Protein AF-A0A167ST47-F1 (afdb_monomer_lite)

Secondary structure (DSSP, 8-state):
------HHHHHHHHHHHHHHGGG-S-HHHHHHHHHIIIIIS-GGGHHHHHHHHHHHHHHHHHTTTPPPPHHHHHHHHHHHHHHHHHHH-TT--HHHHTT---HHHHHHHHHHHHT--SHHHHHHHHHHHHHHHHHHTTTTTS---S-HHHHHHHHHHHHHT-SSGGGTHHHHHHS---------SSSTHHHHHHHHHHHHHHHHHHHHHHHT----S-TTHHHHHHHHHHHHHHHHHHHHHHHTHHHHHHHHHHHHT-SSHHHHHHHHHHHHHHHHTT-----------SHHHHHHHHHTSTT-HHHHHHHHH--TTTHHHHHHHHHHHS-SHHHHHHHHHHHHHHHHHT-SSGGGTTTS--HHHHHHHHHHHHHHHHHHHHHHHHHHHHHHTS-TT------TTT-TTS-HHHHHHHHHHHHHHHHHHHHHGGGTS-HHHHHHHHHHHHHHHHH-TT-HHHHHHHHHT-

Radius of gyration: 39.76 Å; chains: 1; bounding box: 86×58×119 Å

Foldseek 3Di:
DPPPDDVVVVLLVVLVVLLVQCLDPDPVSNVVSLCVLQPVDDLLCVLVNLVVLQVVLVVVLVVPPDDDDPSNLSSLLSSLVSLQSNLQDPPHDLVSQVPRACLSSLLSSLVSLLVDDDPSSVSSLLSSLVSLLSNLVPCPRHPPPDPPPSLLSSLVSNLVVPPDLLRPLSNLLSRQLQPDPPDPDPDCPVVNLVSLVSQVVSLVVLLVVLVVDDDDPPPPVSVVSSVVSLVSSLSSLLSSCLSVVLSSCVPLVVQCVDPDPVSVVSSVSSVVSNVVVPRDRDPHPPPDPDPVVVVLVVCLPPLNVVLVVCQQPPDPVCLVVSLVVVCVSQVDLVSVLSVLLSLLLVQVVPDPDLVCRLVDPGSNVVSLVVVCCVQVVVVCCVQCVVLVVVVVPDDPLQALDQDPVPQVPHDNVSSVVSVVVSVVVSVVSVVVCPVVGGPSLVSSLVSQLVSCCVPPVVNSVVNSCSSPPD

pLDDT: mean 78.96, std 14.96, range [33.78, 97.06]

Organism: NCBI:txid1759441

Sequence (470 aa):
MRVLKNPKQLVERFIKELTDFLISDSTKICEVAREALGAELSPSLYGVLFKHLEEVTHEITAGAHQEFSEPFGTFLDQFTAILKMLVEKSDIPPEEVQGIDISETLVTLTGFIARYSNPHSHRIRTKLCALCDSVCKRTETLMLRSDTTARQEIIDTIMDWIQDPSLVVNLMASLDLSVSDAHKADGTGHNTSRLFIRYYNVLIKGLHFSQQGVFSHRAATAFDQEAEIQELIIAGLAHLIRANTEIGVKHCLPLAHDPDFRKRAIFSRVFSRVLKQGTTFDPIKISHAPKQDALCKLVKEPDMLLALAICDICPASDVDVIISLLMDLFDTRSSLVNLVKLMVDREIAHTDNDASLFRGNSTTTRFLSAFAKIHGYNYLRSLISPLVEMMAKMPPSHSYELNPDRAIGQDVQQNQRNVEAIASGFLDIITASVKTIPPMFREVCAHIAKSVQEIWPESKFAALGAFIFL

Structure (mmCIF, N/CA/C/O backbone):
data_AF-A0A167ST47-F1
#
_entry.id   AF-A0A167ST47-F1
#
loop_
_atom_site.group_PDB
_atom_site.id
_atom_site.type_symbol
_atom_site.label_atom_id
_atom_site.label_alt_id
_atom_site.label_comp_id
_atom_site.label_asym_id
_atom_site.label_entity_id
_atom_site.label_seq_id
_atom_site.pdbx_PDB_ins_code
_atom_site.Cartn_x
_atom_site.Cartn_y
_atom_site.Cartn_z
_atom_site.occupancy
_atom_site.B_iso_or_equiv
_atom_site.auth_seq_id
_atom_site.auth_comp_id
_atom_site.auth_asym_id
_atom_site.auth_atom_id
_atom_site.pdbx_PDB_model_num
ATOM 1 N N . MET A 1 1 ? -8.971 34.618 74.404 1.00 39.84 1 MET A N 1
ATOM 2 C CA . MET A 1 1 ? -8.959 34.375 72.945 1.00 39.84 1 MET A CA 1
ATOM 3 C C . MET A 1 1 ? -9.066 32.878 72.719 1.00 39.84 1 MET A C 1
ATOM 5 O O . MET A 1 1 ? -8.155 32.165 73.115 1.00 39.84 1 MET A O 1
ATOM 9 N N . ARG A 1 2 ? -10.189 32.378 72.181 1.00 48.91 2 ARG A N 1
ATOM 10 C CA . ARG A 1 2 ? -10.255 30.980 71.727 1.00 48.91 2 ARG A CA 1
ATOM 11 C C . ARG A 1 2 ? -9.228 30.845 70.607 1.00 48.91 2 ARG A C 1
ATOM 13 O O . ARG A 1 2 ? -9.297 31.613 69.653 1.00 48.91 2 ARG A O 1
ATOM 20 N N . VAL A 1 3 ? -8.261 29.944 70.766 1.00 56.38 3 VAL A N 1
ATOM 21 C CA . VAL A 1 3 ? -7.297 29.611 69.713 1.00 56.38 3 VAL A CA 1
ATOM 22 C C . VAL A 1 3 ? -8.123 29.186 68.505 1.00 56.38 3 VAL A C 1
ATOM 24 O O . VAL A 1 3 ? -8.795 28.154 68.551 1.00 56.38 3 VAL A O 1
ATOM 27 N N . LEU A 1 4 ? -8.169 30.033 67.476 1.00 55.97 4 LEU A N 1
ATOM 28 C CA . LEU A 1 4 ? -8.785 29.692 66.202 1.00 55.97 4 LEU A CA 1
ATOM 29 C C . LEU A 1 4 ? -7.988 28.499 65.677 1.00 55.97 4 LEU A C 1
ATOM 31 O O . LEU A 1 4 ? -6.837 28.650 65.271 1.00 55.97 4 LEU A O 1
ATOM 35 N N . LYS A 1 5 ? -8.566 27.295 65.792 1.00 63.62 5 LYS A N 1
ATOM 36 C CA . LYS A 1 5 ? -8.023 26.094 65.154 1.00 63.62 5 LYS A CA 1
ATOM 37 C C . LYS A 1 5 ? -7.750 26.438 63.694 1.00 63.62 5 LYS A C 1
ATOM 39 O O . LYS A 1 5 ? -8.529 27.181 63.097 1.00 63.62 5 LYS A O 1
ATOM 44 N N . ASN A 1 6 ? -6.648 25.919 63.154 1.00 75.56 6 ASN A N 1
ATOM 45 C CA . ASN A 1 6 ? -6.266 26.167 61.770 1.00 75.56 6 ASN A CA 1
ATOM 46 C C . ASN A 1 6 ? -7.497 25.925 60.868 1.00 75.56 6 ASN A C 1
ATOM 48 O O . ASN A 1 6 ? -8.030 24.811 60.891 1.00 75.56 6 ASN A O 1
ATOM 52 N N . PRO A 1 7 ? -7.988 26.944 60.136 1.00 78.94 7 PRO A N 1
ATOM 53 C CA . PRO A 1 7 ? -9.244 26.852 59.395 1.00 78.94 7 PRO A CA 1
ATOM 54 C C . PRO A 1 7 ? -9.229 25.692 58.395 1.00 78.94 7 PRO A C 1
ATOM 56 O O . PRO A 1 7 ? -10.252 25.042 58.206 1.00 78.94 7 PRO A O 1
ATOM 59 N N . LYS A 1 8 ? -8.054 25.347 57.854 1.00 81.81 8 LYS A N 1
ATOM 60 C CA . LYS A 1 8 ? -7.878 24.200 56.962 1.00 81.81 8 LYS A CA 1
ATOM 61 C C . LYS A 1 8 ? -8.206 22.862 57.639 1.00 81.81 8 LYS A C 1
ATOM 63 O O . LYS A 1 8 ? -8.949 22.066 57.082 1.00 81.81 8 LYS A O 1
ATOM 68 N N . GLN A 1 9 ? -7.743 22.654 58.873 1.00 84.12 9 GLN A N 1
ATOM 69 C CA . GLN A 1 9 ? -8.013 21.423 59.633 1.00 84.12 9 GLN A CA 1
ATOM 70 C C . GLN A 1 9 ? -9.493 21.277 60.004 1.00 84.12 9 GLN A C 1
ATOM 72 O O . GLN A 1 9 ? -10.002 20.166 60.117 1.00 84.12 9 GLN A O 1
ATOM 77 N N . LEU A 1 10 ? -10.189 22.396 60.232 1.00 86.50 10 LEU A N 1
ATOM 78 C CA . LEU A 1 10 ? -11.629 22.377 60.490 1.00 86.50 10 LEU A CA 1
ATOM 79 C C . LEU A 1 10 ? -12.414 21.975 59.240 1.00 86.50 10 LEU A C 1
ATOM 81 O O . LEU A 1 10 ? -13.353 21.196 59.352 1.00 86.50 10 LEU A O 1
ATOM 85 N N . VAL A 1 11 ? -12.006 22.473 58.072 1.00 87.81 11 VAL A N 1
ATOM 86 C CA . VAL A 1 11 ? -12.604 22.124 56.777 1.00 87.81 11 VAL A CA 1
ATOM 87 C C . VAL A 1 11 ? -12.362 20.655 56.431 1.00 87.81 11 VAL A C 1
ATOM 89 O O . VAL A 1 11 ? -13.314 19.955 56.106 1.00 87.81 11 VAL A O 1
ATOM 92 N N . GLU A 1 12 ? -11.126 20.165 56.555 1.00 87.56 12 GLU A N 1
ATOM 93 C CA . GLU A 1 12 ? -10.788 18.751 56.314 1.00 87.56 12 GLU A CA 1
ATOM 94 C C . GLU A 1 12 ? -11.603 17.826 57.227 1.00 87.56 12 GLU A C 1
ATOM 96 O O . GLU A 1 12 ? -12.166 16.828 56.781 1.00 87.56 12 GLU A O 1
ATOM 101 N N . ARG A 1 13 ? -11.738 18.198 58.505 1.00 89.44 13 ARG A N 1
ATOM 102 C CA . ARG A 1 13 ? -12.568 17.461 59.457 1.00 89.44 13 ARG A CA 1
ATOM 103 C C . ARG A 1 13 ? -14.053 17.500 59.093 1.00 89.44 13 ARG A C 1
ATOM 105 O O . ARG A 1 13 ? -14.711 16.476 59.208 1.00 89.44 13 ARG A O 1
ATOM 112 N N . PHE A 1 14 ? -14.572 18.654 58.680 1.00 90.06 14 PHE A N 1
ATOM 113 C CA . PHE A 1 14 ? -15.969 18.798 58.272 1.00 90.06 14 PHE A CA 1
ATOM 114 C C . PHE A 1 14 ? -16.292 17.923 57.056 1.00 90.06 14 PHE A C 1
ATOM 116 O O . PHE A 1 14 ? -17.281 17.198 57.077 1.00 90.06 14 PHE A O 1
ATOM 123 N N . ILE A 1 15 ? -15.430 17.941 56.034 1.00 91.31 15 ILE A N 1
ATOM 124 C CA . ILE A 1 15 ? -15.579 17.086 54.851 1.00 91.31 15 ILE A CA 1
ATOM 125 C C . ILE A 1 15 ? -15.546 15.610 55.259 1.00 91.31 15 ILE A C 1
ATOM 127 O O . ILE A 1 15 ? -16.425 14.859 54.853 1.00 91.31 15 ILE A O 1
ATOM 131 N N . LYS A 1 16 ? -14.602 15.211 56.121 1.00 90.31 16 LYS A N 1
ATOM 132 C CA . LYS A 1 16 ? -14.518 13.835 56.625 1.00 90.31 16 LYS A CA 1
ATOM 133 C C . LYS A 1 16 ? -15.785 13.399 57.369 1.00 90.31 16 LYS A C 1
ATOM 135 O O . LYS A 1 16 ? -16.319 12.337 57.080 1.00 90.31 16 LYS A O 1
ATOM 140 N N . GLU A 1 17 ? -16.290 14.228 58.285 1.00 90.56 17 GLU A N 1
ATOM 141 C CA . GLU A 1 17 ? -17.521 13.936 59.034 1.00 90.56 17 GLU A CA 1
ATOM 142 C C . GLU A 1 17 ? -18.735 13.795 58.094 1.00 90.56 17 GLU A C 1
ATOM 144 O O . GLU A 1 17 ? -19.560 12.904 58.286 1.00 90.56 17 GLU A O 1
ATOM 149 N N . LEU A 1 18 ? -18.829 14.619 57.041 1.00 90.62 18 LEU A N 1
ATOM 150 C CA . LEU A 1 18 ? -19.869 14.475 56.018 1.00 90.62 18 LEU A CA 1
ATOM 151 C C . LEU A 1 18 ? -19.719 13.187 55.196 1.00 90.62 18 LEU A C 1
ATOM 153 O O . LEU A 1 18 ? -20.727 12.549 54.898 1.00 90.62 18 LEU A O 1
ATOM 157 N N . THR A 1 19 ? -18.494 12.788 54.846 1.00 88.69 19 THR A N 1
ATOM 158 C CA . THR A 1 19 ? -18.236 11.518 54.150 1.00 88.69 19 THR A CA 1
ATOM 159 C C . THR A 1 19 ? -18.650 10.322 55.011 1.00 88.69 19 THR A C 1
ATOM 161 O O . THR A 1 19 ? -19.305 9.409 54.509 1.00 88.69 19 THR A O 1
ATOM 164 N N . ASP A 1 20 ? -18.351 10.347 56.314 1.00 87.81 20 ASP A N 1
ATOM 165 C CA . ASP A 1 20 ? -18.736 9.289 57.260 1.00 87.81 20 ASP A CA 1
ATOM 166 C C . ASP A 1 20 ? -20.271 9.141 57.358 1.00 87.81 20 ASP A C 1
ATOM 168 O O . ASP A 1 20 ? -20.801 8.036 57.501 1.00 87.81 20 ASP A O 1
ATOM 172 N N . PHE A 1 21 ? -21.016 10.244 57.210 1.00 89.38 21 PHE A N 1
ATOM 173 C CA . PHE A 1 21 ? -22.482 10.236 57.206 1.00 89.38 21 PHE A CA 1
ATOM 174 C C . PHE A 1 21 ? -23.118 9.586 55.969 1.00 89.38 21 PHE A C 1
ATOM 176 O O . PHE A 1 21 ? -24.313 9.284 56.008 1.00 89.38 21 PHE A O 1
ATOM 183 N N . LEU A 1 22 ? -22.353 9.299 54.910 1.00 85.31 22 LEU A N 1
ATOM 184 C CA . LEU A 1 22 ? -22.856 8.604 53.715 1.00 85.31 22 LEU A CA 1
ATOM 185 C C . LEU A 1 22 ? -23.199 7.125 53.965 1.00 85.31 22 LEU A C 1
ATOM 187 O O . LEU A 1 22 ? -23.859 6.511 53.127 1.00 85.31 22 LEU A O 1
ATOM 191 N N . ILE A 1 23 ? -22.763 6.557 55.097 1.00 82.56 23 ILE A N 1
ATOM 192 C CA . ILE A 1 23 ? -23.035 5.167 55.518 1.00 82.56 23 ILE A CA 1
ATOM 193 C C . ILE A 1 23 ? -24.004 5.129 56.716 1.00 82.56 23 ILE A C 1
ATOM 195 O O . ILE A 1 23 ? -24.105 4.129 57.420 1.00 82.56 23 ILE A O 1
ATOM 199 N N . SER A 1 24 ? -24.710 6.226 57.004 1.00 84.38 24 SER A N 1
ATOM 200 C CA . SER A 1 24 ? -25.660 6.263 58.118 1.00 84.38 24 SER A CA 1
ATOM 201 C C . SER A 1 24 ? -26.901 5.403 57.839 1.00 84.38 24 SER A C 1
ATOM 203 O O . SER A 1 24 ? -27.422 5.393 56.727 1.00 84.38 24 SER A O 1
ATOM 205 N N . ASP A 1 25 ? -27.461 4.769 58.874 1.00 81.81 25 ASP A N 1
ATOM 206 C CA . ASP A 1 25 ? -28.732 4.029 58.777 1.00 81.81 25 ASP A CA 1
ATOM 207 C C . ASP A 1 25 ? -29.927 4.928 58.388 1.00 81.81 25 ASP A C 1
ATOM 209 O O . ASP A 1 25 ? -30.972 4.454 57.938 1.00 81.81 25 ASP A O 1
ATOM 213 N N . SER A 1 26 ? -29.798 6.247 58.571 1.00 86.81 26 SER A N 1
ATOM 214 C CA . SER A 1 26 ? -30.829 7.220 58.214 1.00 86.81 26 SER A CA 1
ATOM 215 C C . SER A 1 26 ? -30.644 7.719 56.783 1.00 86.81 26 SER A C 1
ATOM 217 O O . SER A 1 26 ? -29.704 8.459 56.480 1.00 86.81 26 SER A O 1
ATOM 219 N N . THR A 1 27 ? -31.614 7.412 55.919 1.00 83.38 27 THR A N 1
ATOM 220 C CA . THR A 1 27 ? -31.649 7.895 54.528 1.00 83.38 27 THR A CA 1
ATOM 221 C C . THR A 1 27 ? -31.596 9.418 54.440 1.00 83.38 27 THR A C 1
ATOM 223 O O . THR A 1 27 ? -30.883 9.954 53.600 1.00 83.38 27 THR A O 1
ATOM 226 N N . LYS A 1 28 ? -32.265 10.122 55.363 1.00 86.69 28 LYS A N 1
ATOM 227 C CA . LYS A 1 28 ? -32.253 11.592 55.429 1.00 86.69 28 LYS A CA 1
ATOM 228 C C . LYS A 1 28 ? -30.860 12.155 55.704 1.00 86.69 28 LYS A C 1
ATOM 230 O O . LYS A 1 28 ? -30.499 13.177 55.138 1.00 86.69 28 LYS A O 1
ATOM 235 N N . ILE A 1 29 ? -30.088 11.509 56.583 1.00 88.00 29 ILE A N 1
ATOM 236 C CA . ILE A 1 29 ? -28.722 11.952 56.902 1.00 88.00 29 ILE A CA 1
ATOM 237 C C . ILE A 1 29 ? -27.824 11.762 55.677 1.00 88.00 29 ILE A C 1
ATOM 239 O O . ILE A 1 29 ? -27.102 12.684 55.307 1.00 88.00 29 ILE A O 1
ATOM 243 N N . CYS A 1 30 ? -27.936 10.612 55.007 1.00 85.44 30 CYS A N 1
ATOM 244 C CA . CYS A 1 30 ? -27.184 10.327 53.786 1.00 85.44 30 CYS A CA 1
ATOM 245 C C . CYS A 1 30 ? -27.515 11.313 52.655 1.00 85.44 30 CYS A C 1
ATOM 247 O O . CYS A 1 30 ? -26.611 11.791 51.974 1.00 85.44 30 CYS A O 1
ATOM 249 N N . GLU A 1 31 ? -28.797 11.634 52.453 1.00 86.19 31 GLU A N 1
ATOM 250 C CA . GLU A 1 31 ? -29.244 12.585 51.427 1.00 86.19 31 GLU A CA 1
ATOM 251 C C . GLU A 1 31 ? -28.708 13.993 51.681 1.00 86.19 31 GLU A C 1
ATOM 253 O O . GLU A 1 31 ? -28.141 14.589 50.767 1.00 86.19 31 GLU A O 1
ATOM 258 N N . VAL A 1 32 ? -28.811 14.484 52.921 1.00 90.38 32 VAL A N 1
ATOM 259 C CA . VAL A 1 32 ? -28.299 15.807 53.309 1.00 90.38 32 VAL A CA 1
ATOM 260 C C . VAL A 1 32 ? -26.779 15.864 53.185 1.00 90.38 32 VAL A C 1
ATOM 262 O O . VAL A 1 32 ? -26.249 16.829 52.645 1.00 90.38 32 VAL A O 1
ATOM 265 N N . ALA A 1 33 ? -26.060 14.829 53.631 1.00 91.06 33 ALA A N 1
ATOM 266 C CA . ALA A 1 33 ? -24.608 14.767 53.480 1.00 91.06 33 ALA A CA 1
ATOM 267 C C . ALA A 1 33 ? -24.192 14.765 52.000 1.00 91.06 33 ALA A C 1
ATOM 269 O O . ALA A 1 33 ? -23.275 15.486 51.603 1.00 91.06 33 ALA A O 1
ATOM 270 N N . ARG A 1 34 ? -24.909 14.012 51.159 1.00 89.94 34 ARG A N 1
ATOM 271 C CA . ARG A 1 34 ? -24.690 13.985 49.711 1.00 89.94 34 ARG A CA 1
ATOM 272 C C . ARG A 1 34 ? -24.958 15.344 49.061 1.00 89.94 34 ARG A C 1
ATOM 274 O O . ARG A 1 34 ? -24.167 15.761 48.219 1.00 89.94 34 ARG A O 1
ATOM 281 N N . GLU A 1 35 ? -26.056 16.017 49.401 1.00 89.62 35 GLU A N 1
ATOM 282 C CA . GLU A 1 35 ? -26.388 17.346 48.864 1.00 89.62 35 GLU A CA 1
ATOM 283 C C . GLU A 1 35 ? -25.375 18.399 49.321 1.00 89.62 35 GLU A C 1
ATOM 285 O O . GLU A 1 35 ? -24.869 19.158 48.493 1.00 89.62 35 GLU A O 1
ATOM 290 N N . ALA A 1 36 ? -24.975 18.363 50.594 1.00 90.19 36 ALA A N 1
ATOM 291 C CA . ALA A 1 36 ? -23.941 19.235 51.133 1.00 90.19 36 ALA A CA 1
ATOM 292 C C . ALA A 1 36 ? -22.611 19.088 50.375 1.00 90.19 36 ALA A C 1
ATOM 294 O O . ALA A 1 36 ? -22.018 20.087 49.974 1.00 90.19 36 ALA A O 1
ATOM 295 N N . LEU A 1 37 ? -22.158 17.852 50.130 1.00 89.81 37 LEU A N 1
ATOM 296 C CA . LEU A 1 37 ? -20.892 17.581 49.438 1.00 89.81 37 LEU A CA 1
ATOM 297 C C . LEU A 1 37 ? -20.973 17.825 47.923 1.00 89.81 37 LEU A C 1
ATOM 299 O O . LEU A 1 37 ? -20.067 18.419 47.342 1.00 89.81 37 LEU A O 1
ATOM 303 N N . GLY A 1 38 ? -22.040 17.363 47.269 1.00 85.69 38 GLY A N 1
ATOM 304 C CA . GLY A 1 38 ? -22.159 17.377 45.810 1.00 85.69 38 GLY A CA 1
ATOM 305 C C . GLY A 1 38 ? -22.756 18.661 45.234 1.00 85.69 38 GLY A C 1
ATOM 306 O O . GLY A 1 38 ? -22.342 19.099 44.160 1.00 85.69 38 GLY A O 1
ATOM 307 N N . ALA A 1 39 ? -23.697 19.303 45.932 1.00 85.50 39 ALA A N 1
ATOM 308 C CA . ALA A 1 39 ? -24.504 20.405 45.403 1.00 85.50 39 ALA A CA 1
ATOM 309 C C . ALA A 1 39 ? -24.258 21.751 46.108 1.00 85.50 39 ALA A C 1
ATOM 311 O O . ALA A 1 39 ? -24.134 22.761 45.417 1.00 85.50 39 ALA A O 1
ATOM 312 N N . GLU A 1 40 ? -24.090 21.779 47.428 1.00 88.38 40 GLU A N 1
ATOM 313 C CA . GLU A 1 40 ? -24.089 23.035 48.203 1.00 88.38 40 GLU A CA 1
ATOM 314 C C . GLU A 1 40 ? -22.695 23.539 48.614 1.00 88.38 40 GLU A C 1
ATOM 316 O O . GLU A 1 40 ? -22.556 24.677 49.068 1.00 88.38 40 GLU A O 1
ATOM 321 N N . LEU A 1 41 ? -21.647 22.725 48.451 1.00 86.94 41 LEU A N 1
ATOM 322 C CA . LEU A 1 41 ? -20.286 23.102 48.834 1.00 86.94 41 LEU A CA 1
ATOM 323 C C . LEU A 1 41 ? -19.757 24.295 48.011 1.00 86.94 41 LEU A C 1
ATOM 325 O O . LEU A 1 41 ? -19.934 24.359 46.793 1.00 86.94 41 LEU A O 1
ATOM 329 N N . SER A 1 42 ? -19.055 25.219 48.680 1.00 85.81 42 SER A N 1
ATOM 330 C CA . SER A 1 42 ? -18.375 26.354 48.035 1.00 85.81 42 SER A CA 1
ATOM 331 C C . SER A 1 42 ? -17.337 25.877 47.006 1.00 85.81 42 SER A C 1
ATOM 333 O O . SER A 1 42 ? -16.543 24.992 47.339 1.00 85.81 42 SER A O 1
ATOM 335 N N . PRO A 1 43 ? -17.237 26.506 45.815 1.00 81.56 43 PRO A N 1
ATOM 336 C CA . PRO A 1 43 ? -16.246 26.130 44.806 1.00 81.56 43 PRO A CA 1
ATOM 337 C C . PRO A 1 43 ? -14.790 26.162 45.279 1.00 81.56 43 PRO A C 1
ATOM 339 O O . PRO A 1 43 ? -13.995 25.328 44.860 1.00 81.56 43 PRO A O 1
ATOM 342 N N . SER A 1 44 ? -14.466 27.052 46.221 1.00 83.06 44 SER A N 1
ATOM 343 C CA . SER A 1 44 ? -13.140 27.169 46.851 1.00 83.06 44 SER A CA 1
ATOM 344 C C . SER A 1 44 ? -12.729 25.959 47.705 1.00 83.06 44 SER A C 1
ATOM 346 O O . SER A 1 44 ? -11.662 25.954 48.309 1.00 83.06 44 SER A O 1
ATOM 348 N N . LEU A 1 45 ? -13.625 24.985 47.888 1.00 85.75 45 LEU A N 1
ATOM 349 C CA . LEU A 1 45 ? -13.388 23.777 48.678 1.00 85.75 45 LEU A CA 1
ATOM 350 C C . LEU A 1 45 ? -13.345 22.513 47.813 1.00 85.75 45 LEU A C 1
ATOM 352 O O . LEU A 1 45 ? -13.073 21.436 48.346 1.00 85.75 45 LEU A O 1
ATOM 356 N N . TYR A 1 46 ? -13.578 22.612 46.500 1.00 82.88 46 TYR A N 1
ATOM 357 C CA . TYR A 1 46 ? -13.580 21.436 45.631 1.00 82.88 46 TYR A CA 1
ATOM 358 C C . TYR A 1 46 ? -12.210 20.776 45.540 1.00 82.88 46 TYR A C 1
ATOM 360 O O . TYR A 1 46 ? -12.160 19.553 45.602 1.00 82.88 46 TYR A O 1
ATOM 368 N N . GLY A 1 47 ? -11.108 21.532 45.500 1.00 81.75 47 GLY A N 1
ATOM 369 C CA . GLY A 1 47 ? -9.766 20.938 45.528 1.00 81.75 47 GLY A CA 1
ATOM 370 C C . GLY A 1 47 ? -9.518 20.088 46.782 1.00 81.75 47 GLY A C 1
ATOM 371 O O . GLY A 1 47 ? -8.957 18.997 46.701 1.00 81.75 47 GLY A O 1
ATOM 372 N N . VAL A 1 48 ? -10.010 20.540 47.943 1.00 86.44 48 VAL A N 1
ATOM 373 C CA . VAL A 1 48 ? -9.925 19.781 49.204 1.00 86.44 48 VAL A CA 1
ATOM 374 C C . VAL A 1 48 ? -10.810 18.535 49.154 1.00 86.44 48 VAL A C 1
ATOM 376 O O . VAL A 1 48 ? -10.386 17.467 49.589 1.00 86.44 48 VAL A O 1
ATOM 379 N N . LEU A 1 49 ? -12.021 18.657 48.604 1.00 87.75 49 LEU A N 1
ATOM 380 C CA . LEU A 1 49 ? -12.944 17.536 48.466 1.00 87.75 49 LEU A CA 1
ATOM 381 C C . LEU A 1 49 ? -12.412 16.469 47.502 1.00 87.75 49 LEU A C 1
ATOM 383 O O . LEU A 1 49 ? -12.413 15.301 47.863 1.00 87.75 49 LEU A O 1
ATOM 387 N N . PHE A 1 50 ? -11.925 16.843 46.317 1.00 85.62 50 PHE A N 1
ATOM 388 C CA . PHE A 1 50 ? -11.367 15.895 45.347 1.00 85.62 50 PHE A CA 1
ATOM 389 C C . PHE A 1 50 ? -10.211 15.097 45.941 1.00 85.62 50 PHE A C 1
ATOM 391 O O . PHE A 1 50 ? -10.232 13.872 45.870 1.00 85.62 50 PHE A O 1
ATOM 398 N N . LYS A 1 51 ? -9.274 15.775 46.615 1.00 85.88 51 LYS A N 1
ATOM 399 C CA . LYS A 1 51 ? -8.170 15.107 47.306 1.00 85.88 51 LYS A CA 1
ATOM 400 C C . LYS A 1 51 ? -8.667 14.140 48.388 1.00 85.88 51 LYS A C 1
ATOM 402 O O . LYS A 1 51 ? -8.162 13.032 48.510 1.00 85.88 51 LYS A O 1
ATOM 407 N N . HIS A 1 52 ? -9.675 14.537 49.163 1.00 88.81 52 HIS A N 1
ATOM 408 C CA . HIS A 1 52 ? -10.260 13.652 50.167 1.00 88.81 52 HIS A CA 1
ATOM 409 C C . HIS A 1 52 ? -10.951 12.429 49.537 1.00 88.81 52 HIS A C 1
ATOM 411 O O . HIS A 1 52 ? -10.810 11.320 50.040 1.00 88.81 52 HIS A O 1
ATOM 417 N N . LEU A 1 53 ? -11.681 12.602 48.430 1.00 87.38 53 LEU A N 1
ATOM 418 C CA . LEU A 1 53 ? -12.331 11.497 47.716 1.00 87.38 53 LEU A CA 1
ATOM 419 C C . LEU A 1 53 ? -11.302 10.535 47.098 1.00 87.38 53 LEU A C 1
ATOM 421 O O . LEU A 1 53 ? -11.523 9.325 47.095 1.00 87.38 53 LEU A O 1
ATOM 425 N N . GLU A 1 54 ? -10.174 11.050 46.614 1.00 85.50 54 GLU A N 1
ATOM 426 C CA . GLU A 1 54 ? -9.035 10.255 46.147 1.00 85.50 54 GLU A CA 1
ATOM 427 C C . GLU A 1 54 ? -8.444 9.411 47.292 1.00 85.50 54 GLU A C 1
ATOM 429 O O . GLU A 1 54 ? -8.357 8.188 47.176 1.00 85.50 54 GLU A O 1
ATOM 434 N N . GLU A 1 55 ? -8.152 10.025 48.446 1.00 88.00 55 GLU A N 1
ATOM 435 C CA . GLU A 1 55 ? -7.679 9.325 49.654 1.00 88.00 55 GLU A CA 1
ATOM 436 C C . GLU A 1 55 ? -8.652 8.211 50.084 1.00 88.00 55 GLU A C 1
ATOM 438 O O . GLU A 1 55 ? -8.246 7.066 50.289 1.00 88.00 55 GLU A O 1
ATOM 443 N N . VAL A 1 56 ? -9.954 8.513 50.135 1.00 87.12 56 VAL A N 1
ATOM 444 C CA . VAL A 1 56 ? -11.012 7.543 50.464 1.00 87.12 56 VAL A CA 1
ATOM 445 C C . VAL A 1 56 ? -11.062 6.399 49.445 1.00 87.12 56 VAL A C 1
ATOM 447 O O . VAL A 1 56 ? -11.231 5.239 49.820 1.00 87.12 56 VAL A O 1
ATOM 450 N N . THR A 1 57 ? -10.868 6.689 48.156 1.00 85.50 57 THR A N 1
ATOM 451 C CA . THR A 1 57 ? -10.810 5.667 47.099 1.00 85.50 57 THR A CA 1
ATOM 452 C C . THR A 1 57 ? -9.642 4.702 47.323 1.00 85.50 57 THR A C 1
ATOM 454 O O . THR A 1 57 ? -9.815 3.482 47.221 1.00 85.50 57 THR A O 1
ATOM 457 N N . HIS A 1 58 ? -8.465 5.212 47.691 1.00 85.12 58 HIS A N 1
ATOM 458 C CA . HIS A 1 58 ? -7.308 4.375 48.014 1.00 85.12 58 HIS A CA 1
ATOM 459 C C . HIS A 1 58 ? -7.515 3.542 49.283 1.00 85.12 58 HIS A C 1
ATOM 461 O O . HIS A 1 58 ? -7.201 2.351 49.284 1.00 85.12 58 HIS A O 1
ATOM 467 N N . GLU A 1 59 ? -8.084 4.118 50.344 1.00 83.94 59 GLU A N 1
ATOM 468 C CA . GLU A 1 59 ? -8.373 3.391 51.589 1.00 83.94 59 GLU A CA 1
ATOM 469 C C . GLU A 1 59 ? -9.329 2.215 51.350 1.00 83.94 59 GLU A C 1
ATOM 471 O O . GLU A 1 59 ? -9.084 1.090 51.798 1.00 83.94 59 GLU A O 1
ATOM 476 N N . ILE A 1 60 ? -10.390 2.454 50.578 1.00 78.81 60 ILE A N 1
ATOM 477 C CA . ILE A 1 60 ? -11.399 1.443 50.258 1.00 78.81 60 ILE A CA 1
ATOM 478 C C . ILE A 1 60 ? -10.810 0.307 49.421 1.00 78.81 60 ILE A C 1
ATOM 480 O O . ILE A 1 60 ? -11.100 -0.867 49.659 1.00 78.81 60 ILE A O 1
ATOM 484 N N . THR A 1 61 ? -9.968 0.636 48.444 1.00 75.31 61 THR A N 1
ATOM 485 C CA . THR A 1 61 ? -9.381 -0.367 47.550 1.00 75.31 61 THR A CA 1
ATOM 486 C C . THR A 1 61 ? -8.215 -1.132 48.170 1.00 75.31 61 THR A C 1
ATOM 488 O O . THR A 1 61 ? -8.007 -2.293 47.805 1.00 75.31 61 THR A O 1
ATOM 491 N N . ALA A 1 62 ? -7.509 -0.549 49.145 1.00 76.50 62 ALA A N 1
ATOM 492 C CA . ALA A 1 62 ? -6.468 -1.217 49.926 1.00 76.50 62 ALA A CA 1
ATOM 493 C C . ALA A 1 62 ? -7.031 -2.279 50.891 1.00 76.50 62 ALA A C 1
ATOM 495 O O . ALA A 1 62 ? -6.382 -3.297 51.136 1.00 76.50 62 ALA A O 1
ATOM 496 N N . GLY A 1 63 ? -8.268 -2.115 51.376 1.00 67.56 63 GLY A N 1
ATOM 497 C CA . GLY A 1 63 ? -8.982 -3.075 52.235 1.00 67.56 63 GLY A CA 1
ATOM 498 C C . GLY A 1 63 ? -9.442 -4.374 51.546 1.00 67.56 63 GLY A C 1
ATOM 499 O O . GLY A 1 63 ? -10.392 -5.005 52.005 1.00 67.56 63 GLY A O 1
ATOM 500 N N . ALA A 1 64 ? -8.778 -4.777 50.454 1.00 52.19 64 ALA A N 1
ATOM 501 C CA . ALA A 1 64 ? -9.192 -5.657 49.349 1.00 52.19 64 ALA A CA 1
ATOM 502 C C . ALA A 1 64 ? -9.683 -7.097 49.653 1.00 52.19 64 ALA A C 1
ATOM 504 O O . ALA A 1 64 ? -9.777 -7.899 48.727 1.00 52.19 64 ALA A O 1
ATOM 505 N N . HIS A 1 65 ? -9.979 -7.459 50.901 1.00 50.59 65 HIS A N 1
ATOM 506 C CA . HIS A 1 65 ? -10.367 -8.821 51.301 1.00 50.59 65 HIS A CA 1
ATOM 507 C C . HIS A 1 65 ? -11.786 -8.917 51.887 1.00 50.59 65 HIS A C 1
ATOM 509 O O . HIS A 1 65 ? -12.180 -9.986 52.347 1.00 50.59 65 HIS A O 1
ATOM 515 N N . GLN A 1 66 ? -12.564 -7.830 51.893 1.00 56.59 66 GLN A N 1
ATOM 516 C CA . GLN A 1 66 ? -13.930 -7.853 52.418 1.00 56.59 66 GLN A CA 1
ATOM 517 C C . GLN A 1 66 ? -14.949 -8.318 51.368 1.00 56.59 66 GLN A C 1
ATOM 519 O O . GLN A 1 66 ? -14.992 -7.821 50.237 1.00 56.59 66 GLN A O 1
ATOM 524 N N . GLU A 1 67 ? -15.789 -9.274 51.773 1.00 61.66 67 GLU A N 1
ATOM 525 C CA . GLU A 1 67 ? -17.015 -9.635 51.064 1.00 61.66 67 GLU A CA 1
ATOM 526 C C . GLU A 1 67 ? -17.884 -8.387 50.858 1.00 61.66 67 GLU A C 1
ATOM 528 O O . GLU A 1 67 ? -17.966 -7.508 51.718 1.00 61.66 67 GLU A O 1
ATOM 533 N N . PHE A 1 68 ? -18.532 -8.295 49.698 1.00 67.56 68 PHE A N 1
ATOM 534 C CA . PHE A 1 68 ? -19.416 -7.175 49.391 1.00 67.56 68 PHE A CA 1
ATOM 535 C C . PHE A 1 68 ? -20.588 -7.138 50.378 1.00 67.56 68 PHE A C 1
ATOM 537 O O . PHE A 1 68 ? -21.417 -8.047 50.377 1.00 67.56 68 PHE A O 1
ATOM 544 N N . SER A 1 69 ? -20.687 -6.076 51.177 1.00 73.31 69 SER A N 1
ATOM 545 C CA . SER A 1 69 ? -21.817 -5.845 52.081 1.00 73.31 69 SER A CA 1
ATOM 546 C C . SER A 1 69 ? -22.792 -4.808 51.504 1.00 73.31 69 SER A C 1
ATOM 548 O O . SER A 1 69 ? -22.402 -3.914 50.750 1.00 73.31 69 SER A O 1
ATOM 550 N N . GLU A 1 70 ? -24.080 -4.905 51.845 1.00 73.12 70 GLU A N 1
ATOM 551 C CA . GLU A 1 70 ? -25.098 -3.931 51.405 1.00 73.12 70 GLU A CA 1
ATOM 552 C C . GLU A 1 70 ? -24.805 -2.474 51.827 1.00 73.12 70 GLU A C 1
ATOM 554 O O . GLU A 1 70 ? -24.961 -1.578 50.985 1.00 73.12 70 GLU A O 1
ATOM 559 N N . PRO A 1 71 ? -24.334 -2.188 53.062 1.00 75.62 71 PRO A N 1
ATOM 560 C CA . PRO A 1 71 ? -23.962 -0.827 53.461 1.00 75.62 71 PRO A CA 1
ATOM 561 C C . PRO A 1 71 ? -22.816 -0.276 52.613 1.00 75.62 71 PRO A C 1
ATOM 563 O O . PRO A 1 71 ? -22.824 0.885 52.211 1.00 75.62 71 PRO A O 1
ATOM 566 N N . PHE A 1 72 ? -21.861 -1.137 52.266 1.00 77.06 72 PHE A N 1
ATOM 567 C CA . PHE A 1 72 ? -20.724 -0.779 51.433 1.00 77.06 72 PHE A CA 1
ATOM 568 C C . PHE A 1 72 ? -21.129 -0.497 49.978 1.00 77.06 72 PHE A C 1
ATOM 570 O O . PHE A 1 72 ? -20.693 0.488 49.384 1.00 77.06 72 PHE A O 1
ATOM 577 N N . GLY A 1 73 ? -22.042 -1.294 49.414 1.00 79.12 73 GLY A N 1
ATOM 578 C CA . GLY A 1 73 ? -22.641 -0.997 48.111 1.00 79.12 73 GLY A CA 1
ATOM 579 C C . GLY A 1 73 ? -23.411 0.328 48.103 1.00 79.12 73 GLY A C 1
ATOM 580 O O . GLY A 1 73 ? -23.353 1.076 47.128 1.00 79.12 73 GLY A O 1
ATOM 581 N N . THR A 1 74 ? -24.097 0.649 49.203 1.00 80.75 74 THR A N 1
ATOM 582 C CA . THR A 1 74 ? -24.801 1.929 49.372 1.00 80.75 74 THR A CA 1
ATOM 583 C C . THR A 1 74 ? -23.823 3.094 49.430 1.00 80.75 74 THR A C 1
ATOM 585 O O . THR A 1 74 ? -24.027 4.080 48.726 1.00 80.75 74 THR A O 1
ATOM 588 N N . PHE A 1 75 ? -22.725 2.958 50.172 1.00 84.31 75 PHE A N 1
ATOM 589 C CA . PHE A 1 75 ? -21.662 3.955 50.187 1.00 84.31 75 PHE A CA 1
ATOM 590 C C . PHE A 1 75 ? -21.120 4.231 48.780 1.00 84.31 75 PHE A C 1
ATOM 592 O O . PHE A 1 75 ? -21.124 5.378 48.344 1.00 84.31 75 PHE A O 1
ATOM 599 N N . LEU A 1 76 ? -20.726 3.190 48.034 1.00 84.75 76 LEU A N 1
ATOM 600 C CA . LEU A 1 76 ? -20.207 3.335 46.666 1.00 84.75 76 LEU A CA 1
ATOM 601 C C . LEU A 1 76 ? -21.216 4.011 45.728 1.00 84.75 76 LEU A C 1
ATOM 603 O O . LEU A 1 76 ? -20.838 4.795 44.856 1.00 84.75 76 LEU A O 1
ATOM 607 N N . ASP A 1 77 ? -22.505 3.729 45.912 1.00 84.06 77 ASP A N 1
ATOM 608 C CA . ASP A 1 77 ? -23.592 4.336 45.150 1.00 84.06 77 ASP A CA 1
ATOM 609 C C . ASP A 1 77 ? -23.726 5.846 45.418 1.00 84.06 77 ASP A C 1
ATOM 611 O O . ASP A 1 77 ? -23.901 6.620 44.471 1.00 84.06 77 ASP A O 1
ATOM 615 N N . GLN A 1 78 ? -23.611 6.266 46.684 1.00 86.56 78 GLN A N 1
ATOM 616 C CA . GLN A 1 78 ? -23.612 7.682 47.073 1.00 86.56 78 GLN A CA 1
ATOM 617 C C . GLN A 1 78 ? -22.326 8.382 46.628 1.00 86.56 78 GLN A C 1
ATOM 619 O O . GLN A 1 78 ? -22.372 9.466 46.049 1.00 86.56 78 GLN A O 1
ATOM 624 N N . PHE A 1 79 ? -21.185 7.729 46.823 1.00 87.44 79 PHE A N 1
ATOM 625 C CA . PHE A 1 79 ? -19.861 8.219 46.461 1.00 87.44 79 PHE A CA 1
ATOM 626 C C . PHE A 1 79 ? -19.745 8.496 44.956 1.00 87.44 79 PHE A C 1
ATOM 628 O O . PHE A 1 79 ? -19.370 9.594 44.541 1.00 87.44 79 PHE A O 1
ATOM 635 N N . THR A 1 80 ? -20.179 7.545 44.122 1.00 87.56 80 THR A N 1
ATOM 636 C CA . THR A 1 80 ? -20.206 7.707 42.657 1.00 87.56 80 THR A CA 1
ATOM 637 C C . THR A 1 80 ? -21.126 8.859 42.236 1.00 87.56 80 THR A C 1
ATOM 639 O O . THR A 1 80 ? -20.825 9.582 41.286 1.00 87.56 80 THR A O 1
ATOM 642 N N . ALA A 1 81 ? -22.242 9.072 42.946 1.00 88.38 81 ALA A N 1
ATOM 643 C CA . ALA A 1 81 ? -23.153 10.181 42.672 1.00 88.38 81 ALA A CA 1
ATOM 644 C C . ALA A 1 81 ? -22.543 11.547 43.031 1.00 88.38 81 ALA A C 1
ATOM 646 O O . ALA A 1 81 ? -22.726 12.499 42.275 1.00 88.38 81 ALA A O 1
ATOM 647 N N . ILE A 1 82 ? -21.795 11.639 44.137 1.00 89.69 82 ILE A N 1
ATOM 648 C CA . ILE A 1 82 ? -21.060 12.854 44.526 1.00 89.69 82 ILE A CA 1
ATOM 649 C C . ILE A 1 82 ? -20.026 13.207 43.465 1.00 89.69 82 ILE A C 1
ATOM 651 O O . ILE A 1 82 ? -20.059 14.321 42.946 1.00 89.69 82 ILE A O 1
ATOM 655 N N . LEU A 1 83 ? -19.186 12.246 43.069 1.00 88.12 83 LEU A N 1
ATOM 656 C CA . LEU A 1 83 ? -18.213 12.447 41.994 1.00 88.12 83 LEU A CA 1
ATOM 657 C C . LEU A 1 83 ? -18.884 12.944 40.710 1.00 88.12 83 LEU A C 1
ATOM 659 O O . LEU A 1 83 ? -18.410 13.900 40.102 1.00 88.12 83 LEU A O 1
ATOM 663 N N . LYS A 1 84 ? -20.026 12.361 40.329 1.00 87.00 84 LYS A N 1
ATOM 664 C CA . LYS A 1 84 ? -20.758 12.782 39.129 1.00 87.00 84 LYS A CA 1
ATOM 665 C C . LYS A 1 84 ? -21.268 14.219 39.232 1.00 87.00 84 LYS A C 1
ATOM 667 O O . LYS A 1 84 ? -21.071 14.989 38.297 1.00 87.00 84 LYS A O 1
ATOM 672 N N . MET A 1 85 ? -21.875 14.596 40.358 1.00 87.94 85 MET A N 1
ATOM 673 C CA . MET A 1 85 ? -22.357 15.968 40.568 1.00 87.94 85 MET A CA 1
ATOM 674 C C . MET A 1 85 ? -21.216 16.988 40.519 1.00 87.94 85 MET A C 1
ATOM 676 O O . MET A 1 85 ? -21.374 18.046 39.914 1.00 87.94 85 MET A O 1
ATOM 680 N N . LEU A 1 86 ? -20.060 16.665 41.106 1.00 84.44 86 LEU A N 1
ATOM 681 C CA . LEU A 1 86 ? -18.879 17.530 41.052 1.00 84.44 86 LEU A CA 1
ATOM 682 C C . LEU A 1 86 ? -18.372 17.692 39.619 1.00 84.44 86 LEU A C 1
ATOM 684 O O . LEU A 1 86 ? -18.100 18.807 39.183 1.00 84.44 86 LEU A O 1
ATOM 688 N N . VAL A 1 87 ? -18.307 16.593 38.866 1.00 81.69 87 VAL A N 1
ATOM 689 C CA . VAL A 1 87 ? -17.902 16.612 37.458 1.00 81.69 87 VAL A CA 1
ATOM 690 C C . VAL A 1 87 ? -18.860 17.453 36.616 1.00 81.69 87 VAL A C 1
ATOM 692 O O . VAL A 1 87 ? -18.397 18.199 35.762 1.00 81.69 87 VAL A O 1
ATOM 695 N N . GLU A 1 88 ? -20.172 17.382 36.852 1.00 83.12 88 GLU A N 1
ATOM 696 C CA . GLU A 1 88 ? -21.209 18.082 36.075 1.00 83.12 88 GLU A CA 1
ATOM 697 C C . GLU A 1 88 ? -21.403 19.565 36.442 1.00 83.12 88 GLU A C 1
ATOM 699 O O . GLU A 1 88 ? -22.144 20.272 35.756 1.00 83.12 88 GLU A O 1
ATOM 704 N N . LYS A 1 89 ? -20.724 20.091 37.467 1.00 79.31 89 LYS A N 1
ATOM 705 C CA . LYS A 1 89 ? -20.860 21.498 37.882 1.00 79.31 89 LYS A CA 1
ATOM 706 C C . LYS A 1 89 ? -20.082 22.463 36.993 1.00 79.31 89 LYS A C 1
ATOM 708 O O . LYS A 1 89 ? -18.861 22.405 36.923 1.00 79.31 89 LYS A O 1
ATOM 713 N N . SER A 1 90 ? -20.772 23.345 36.271 1.00 60.50 90 SER A N 1
ATOM 714 C CA . SER A 1 90 ? -20.160 24.254 35.277 1.00 60.50 90 SER A CA 1
ATOM 715 C C . SER A 1 90 ? -19.356 25.418 35.870 1.00 60.50 90 SER A C 1
ATOM 717 O O . SER A 1 90 ? -18.496 25.954 35.181 1.00 60.50 90 SER A O 1
ATOM 719 N N . ASP A 1 91 ? -19.601 25.789 37.128 1.00 66.19 91 ASP A N 1
ATOM 720 C CA . ASP A 1 91 ? -19.125 27.055 37.710 1.00 66.19 91 ASP A CA 1
ATOM 721 C C . ASP A 1 91 ? -17.833 26.922 38.533 1.00 66.19 91 ASP A C 1
ATOM 723 O O . ASP A 1 91 ? -17.588 27.707 39.451 1.00 66.19 91 ASP A O 1
ATOM 727 N N . ILE A 1 92 ? -17.012 25.901 38.268 1.00 68.06 92 ILE A N 1
ATOM 728 C CA . ILE A 1 92 ? -15.783 25.701 39.041 1.00 68.06 92 ILE A CA 1
ATOM 729 C C . ILE A 1 92 ? -14.678 26.633 38.520 1.00 68.06 92 ILE A C 1
ATOM 731 O O . ILE A 1 92 ? -14.358 26.568 37.330 1.00 68.06 92 ILE A O 1
ATOM 735 N N . PRO A 1 93 ? -14.054 27.468 39.376 1.00 69.25 93 PRO A N 1
ATOM 736 C CA . PRO A 1 93 ? -12.900 28.264 38.981 1.00 69.25 93 PRO A CA 1
ATOM 737 C C . PRO A 1 93 ? -11.776 27.357 38.455 1.00 69.25 93 PRO A C 1
ATOM 739 O O . PRO A 1 93 ? -11.421 26.392 39.134 1.00 69.25 93 PRO A O 1
ATOM 742 N N . PRO A 1 94 ? -11.178 27.647 37.286 1.00 67.56 94 PRO A N 1
ATOM 743 C CA . PRO A 1 94 ?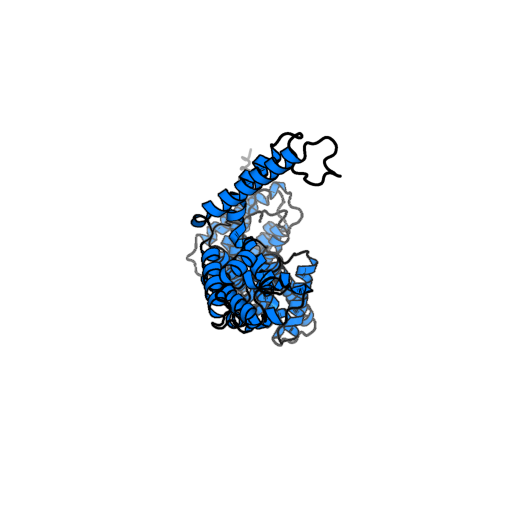 -10.149 26.790 36.698 1.00 67.56 94 PRO A CA 1
ATOM 744 C C . PRO A 1 94 ? -8.926 26.623 37.610 1.00 67.56 94 PRO A C 1
ATOM 746 O O . PRO A 1 94 ? -8.314 25.564 37.595 1.00 67.56 94 PRO A O 1
ATOM 749 N N . GLU A 1 95 ? -8.618 27.616 38.448 1.00 70.38 95 GLU A N 1
ATOM 750 C CA . GLU A 1 95 ? -7.527 27.579 39.436 1.00 70.38 95 GLU A CA 1
ATOM 751 C C . GLU A 1 95 ? -7.711 26.484 40.504 1.00 70.38 95 GLU A C 1
ATOM 753 O O . GLU A 1 95 ? -6.729 25.912 40.965 1.00 70.38 95 GLU A O 1
ATOM 758 N N . GLU A 1 96 ? -8.956 26.153 40.863 1.00 70.06 96 GLU A N 1
ATOM 759 C CA . GLU A 1 96 ? -9.284 25.138 41.880 1.00 70.06 96 GLU A CA 1
ATOM 760 C C . GLU A 1 96 ? -9.282 23.709 41.310 1.00 70.06 96 GLU A C 1
ATOM 762 O O . GLU A 1 96 ? -9.211 22.742 42.064 1.00 70.06 96 GLU A O 1
ATOM 767 N N . VAL A 1 97 ? -9.367 23.565 39.980 1.00 65.25 97 VAL A N 1
ATOM 768 C CA . VAL A 1 97 ? -9.367 22.266 39.267 1.00 65.25 97 VAL A CA 1
ATOM 769 C C . VAL A 1 97 ? -8.028 21.996 38.577 1.00 65.25 97 VAL A C 1
ATOM 771 O O . VAL A 1 97 ? -7.744 20.873 38.156 1.00 65.25 97 VAL A O 1
ATOM 774 N N . GLN A 1 98 ? -7.178 23.016 38.455 1.00 63.78 98 GLN A N 1
ATOM 775 C CA . GLN A 1 98 ? -5.886 22.912 37.796 1.00 63.78 98 GLN A CA 1
ATOM 776 C C . GLN A 1 98 ? -4.969 21.951 38.564 1.00 63.78 98 GLN A C 1
ATOM 778 O O . GLN A 1 98 ? -4.483 22.257 39.648 1.00 63.78 98 GLN A O 1
ATOM 783 N N . GLY A 1 99 ? -4.710 20.786 37.966 1.00 62.56 99 GLY A N 1
ATOM 784 C CA . GLY A 1 99 ? -3.858 19.743 38.546 1.00 62.56 99 GLY A CA 1
ATOM 785 C C . GLY A 1 99 ? -4.609 18.610 39.248 1.00 62.56 99 GLY A C 1
ATOM 786 O O . GLY A 1 99 ? -3.953 17.710 39.759 1.00 62.56 99 GLY A O 1
ATOM 787 N N . ILE A 1 100 ? -5.947 18.615 39.248 1.00 71.25 100 ILE A N 1
ATOM 788 C CA . ILE A 1 100 ? -6.738 17.462 39.696 1.00 71.25 100 ILE A CA 1
ATOM 789 C C . ILE A 1 100 ? -6.779 16.427 38.571 1.00 71.25 100 ILE A C 1
ATOM 791 O O . ILE A 1 100 ? -7.371 16.673 37.514 1.00 71.25 100 ILE A O 1
ATOM 795 N N . ASP A 1 101 ? -6.168 15.268 38.812 1.00 72.88 101 ASP A N 1
ATOM 796 C CA . ASP A 1 101 ? -6.252 14.107 37.933 1.00 72.88 101 ASP A CA 1
ATOM 797 C C . ASP A 1 101 ? -7.293 13.117 38.468 1.00 72.88 101 ASP A C 1
ATOM 799 O O . ASP A 1 101 ? -7.088 12.415 39.452 1.00 72.88 101 ASP A O 1
ATOM 803 N N . ILE A 1 102 ? -8.450 13.065 37.808 1.00 79.75 102 ILE A N 1
ATOM 804 C CA . ILE A 1 102 ? -9.524 12.130 38.167 1.00 79.75 102 ILE A CA 1
ATOM 805 C C . ILE A 1 102 ? -9.277 10.717 37.604 1.00 79.75 102 ILE A C 1
ATOM 807 O O . ILE A 1 102 ? -10.013 9.785 37.929 1.00 79.75 102 ILE A O 1
ATOM 811 N N . SER A 1 103 ? -8.261 10.540 36.753 1.00 78.62 103 SER A N 1
ATOM 812 C CA . SER A 1 103 ? -8.012 9.296 36.020 1.00 78.62 103 SER A CA 1
ATOM 813 C C . SER A 1 103 ? -7.680 8.143 36.966 1.00 78.62 103 SER A C 1
ATOM 815 O O . SER A 1 103 ? -8.312 7.093 36.869 1.00 78.62 103 SER A O 1
ATOM 817 N N . GLU A 1 104 ? -6.777 8.350 37.929 1.00 81.75 104 GLU A N 1
ATOM 818 C CA . GLU A 1 104 ? -6.399 7.329 38.919 1.00 81.75 104 GLU A CA 1
ATOM 819 C C . GLU A 1 104 ? -7.588 6.913 39.794 1.00 81.75 104 GLU A C 1
ATOM 821 O O . GLU A 1 104 ? -7.828 5.720 40.001 1.00 81.75 104 GLU A O 1
ATOM 826 N N . THR A 1 105 ? -8.398 7.883 40.230 1.00 84.38 105 THR A N 1
ATOM 827 C CA . THR A 1 105 ? -9.627 7.615 40.993 1.00 84.38 105 THR A CA 1
ATOM 828 C C . THR A 1 105 ? -10.602 6.760 40.176 1.00 84.38 105 THR A C 1
ATOM 830 O O . THR A 1 105 ? -11.132 5.768 40.678 1.00 84.38 105 THR A O 1
ATOM 833 N N . LEU A 1 106 ? -10.821 7.086 38.896 1.00 84.88 106 LEU A N 1
ATOM 834 C CA . LEU A 1 106 ? -11.718 6.321 38.021 1.00 84.88 106 LEU A CA 1
ATOM 835 C C . LEU A 1 106 ? -11.189 4.914 37.721 1.00 84.88 106 LEU A C 1
ATOM 837 O O . LEU A 1 106 ? -11.966 3.961 37.784 1.00 84.88 106 LEU A O 1
ATOM 841 N N . VAL A 1 107 ? -9.896 4.758 37.426 1.00 84.81 107 VAL A N 1
ATOM 842 C CA . VAL A 1 107 ? -9.255 3.447 37.207 1.00 84.81 107 VAL A CA 1
ATOM 843 C C . VAL A 1 107 ? -9.380 2.580 38.460 1.00 84.81 107 VAL A C 1
ATOM 845 O O . VAL A 1 107 ? -9.831 1.437 38.401 1.00 84.81 107 VAL A O 1
ATOM 848 N N . THR A 1 108 ? -9.086 3.151 39.625 1.00 84.94 108 THR A N 1
ATOM 849 C CA . THR A 1 108 ? -9.138 2.441 40.904 1.00 84.94 108 THR A CA 1
ATOM 850 C C . THR A 1 108 ? -10.565 2.005 41.251 1.00 84.94 108 THR A C 1
ATOM 852 O O . THR A 1 108 ? -10.794 0.842 41.596 1.00 84.94 108 THR A O 1
ATOM 855 N N . LEU A 1 109 ? -11.556 2.890 41.089 1.00 86.06 109 LEU A N 1
ATOM 856 C CA . LEU A 1 109 ? -12.970 2.562 41.308 1.00 86.06 109 LEU A CA 1
ATOM 857 C C . LEU A 1 109 ? -13.485 1.517 40.316 1.00 86.06 109 LEU A C 1
ATOM 859 O O . LEU A 1 109 ? -14.177 0.580 40.717 1.00 86.06 109 LEU A O 1
ATOM 863 N N . THR A 1 110 ? -13.157 1.662 39.029 1.00 84.69 110 THR A N 1
ATOM 864 C CA . THR A 1 110 ? -13.589 0.722 37.984 1.00 84.69 110 THR A CA 1
ATOM 865 C C . THR A 1 110 ? -12.999 -0.665 38.226 1.00 84.69 110 THR A C 1
ATOM 867 O O . THR A 1 110 ? -13.757 -1.629 38.348 1.00 84.69 110 THR A O 1
ATOM 870 N N . GLY A 1 111 ? -11.683 -0.777 38.417 1.00 82.81 111 GLY A N 1
ATOM 871 C CA . GLY A 1 111 ? -11.018 -2.047 38.716 1.00 82.81 111 GLY A CA 1
ATOM 872 C C . GLY A 1 111 ? -11.517 -2.700 40.009 1.00 82.81 111 GLY A C 1
ATOM 873 O O . GLY A 1 111 ? -11.639 -3.924 40.091 1.00 82.81 111 GLY A O 1
ATOM 874 N N . PHE A 1 112 ? -11.874 -1.902 41.017 1.00 82.44 112 PHE A N 1
ATOM 875 C CA . PHE A 1 112 ? -12.434 -2.412 42.265 1.00 82.44 112 PHE A CA 1
ATOM 876 C C . PHE A 1 112 ? -13.863 -2.948 42.105 1.00 82.44 112 PHE A C 1
ATOM 878 O O . PHE A 1 112 ? -14.143 -4.083 42.495 1.00 82.44 112 PHE A O 1
ATOM 885 N N . ILE A 1 113 ? -14.761 -2.184 41.473 1.00 80.94 113 ILE A N 1
ATOM 886 C CA . ILE A 1 113 ? -16.154 -2.598 41.220 1.00 80.94 113 ILE A CA 1
ATOM 887 C C . ILE A 1 113 ? -16.208 -3.848 40.325 1.00 80.94 113 ILE A C 1
ATOM 889 O O . ILE A 1 113 ? -17.119 -4.675 40.459 1.00 80.94 113 ILE A O 1
ATOM 893 N N . ALA A 1 114 ? -15.214 -4.037 39.452 1.00 79.56 114 ALA A N 1
ATOM 894 C CA . ALA A 1 114 ? -15.121 -5.202 38.578 1.00 79.56 114 ALA A CA 1
ATOM 895 C C . ALA A 1 114 ? -14.982 -6.533 39.328 1.00 79.56 114 ALA A C 1
ATOM 897 O O . ALA A 1 114 ? -15.416 -7.563 38.815 1.00 79.56 114 ALA A O 1
ATOM 898 N N . ARG A 1 115 ? -14.459 -6.519 40.561 1.00 79.25 115 ARG A N 1
ATOM 899 C CA . ARG A 1 115 ? -14.278 -7.725 41.389 1.00 79.25 115 ARG A CA 1
ATOM 900 C C . ARG A 1 115 ? -15.603 -8.350 41.843 1.00 79.25 115 ARG A C 1
ATOM 902 O O . ARG A 1 115 ? -15.626 -9.518 42.223 1.00 79.25 115 ARG A O 1
ATOM 909 N N . TYR A 1 116 ? -16.709 -7.604 41.794 1.00 76.31 116 TYR A N 1
ATOM 910 C CA . TYR A 1 116 ? -17.996 -8.014 42.360 1.00 76.31 116 TYR A CA 1
ATOM 911 C C . TYR A 1 116 ? -19.058 -8.250 41.286 1.00 76.31 116 TYR A C 1
ATOM 913 O O . TYR A 1 116 ? -19.367 -7.342 40.519 1.00 76.31 116 TYR A O 1
ATOM 921 N N . SER A 1 117 ? -19.700 -9.422 41.284 1.00 69.31 117 SER A N 1
ATOM 922 C CA . SER A 1 117 ? -20.706 -9.823 40.274 1.00 69.31 117 SER A CA 1
ATOM 923 C C . SER A 1 117 ? -22.142 -9.944 40.816 1.00 69.31 117 SER A C 1
ATOM 925 O O . SER A 1 117 ? -22.938 -10.712 40.285 1.00 69.31 117 SER A O 1
ATOM 927 N N . ASN A 1 118 ? -22.478 -9.244 41.904 1.00 69.56 118 ASN A N 1
ATOM 928 C CA . ASN A 1 118 ? -23.798 -9.333 42.542 1.00 69.56 118 ASN A CA 1
ATOM 929 C C . ASN A 1 118 ? -24.843 -8.375 41.909 1.00 69.56 118 ASN A C 1
ATOM 931 O O . ASN A 1 118 ? -24.473 -7.402 41.254 1.00 69.56 118 ASN A O 1
ATOM 935 N N . PRO A 1 119 ? -26.159 -8.586 42.129 1.00 65.62 119 PRO A N 1
ATOM 936 C CA . PRO A 1 119 ? -27.213 -7.724 41.585 1.00 65.62 119 PRO A CA 1
ATOM 937 C C . PRO A 1 119 ? -27.048 -6.227 41.900 1.00 65.62 119 PRO A C 1
ATOM 939 O O . PRO A 1 119 ? -27.295 -5.369 41.051 1.00 65.62 119 PRO A O 1
ATOM 942 N N . HIS A 1 120 ? -26.583 -5.908 43.111 1.00 63.97 120 HIS A N 1
ATOM 943 C CA . HIS A 1 120 ? -26.353 -4.535 43.561 1.00 63.97 120 HIS A CA 1
ATOM 944 C C . HIS A 1 120 ? -25.169 -3.868 42.840 1.00 63.97 120 HIS A C 1
ATOM 946 O O . HIS A 1 120 ? -25.199 -2.655 42.613 1.00 63.97 120 HIS A O 1
ATOM 952 N N . SER A 1 121 ? -24.167 -4.636 42.398 1.00 69.56 121 SER A N 1
ATOM 953 C CA . SER A 1 121 ? -23.021 -4.122 41.651 1.00 69.56 121 SER A CA 1
ATOM 954 C C . SER A 1 121 ? -23.409 -3.665 40.244 1.00 69.56 121 SER A C 1
ATOM 956 O O . SER A 1 121 ? -22.796 -2.728 39.740 1.00 69.56 121 SER A O 1
ATOM 958 N N . HIS A 1 122 ? -24.488 -4.184 39.639 1.00 70.94 122 HIS A N 1
ATOM 959 C CA . HIS A 1 122 ? -24.993 -3.672 38.353 1.00 70.94 122 HIS A CA 1
ATOM 960 C C . HIS A 1 122 ? -25.480 -2.220 38.433 1.00 70.94 122 HIS A C 1
ATOM 962 O O . HIS A 1 122 ? -25.222 -1.433 37.515 1.00 70.94 122 HIS A O 1
ATOM 968 N N . ARG A 1 123 ? -26.146 -1.835 39.533 1.00 75.56 123 ARG A N 1
ATOM 969 C CA . ARG A 1 123 ? -26.601 -0.448 39.730 1.00 75.56 123 ARG A CA 1
ATOM 970 C C . ARG A 1 123 ? -25.411 0.503 39.832 1.00 75.56 123 ARG A C 1
ATOM 972 O O . ARG A 1 123 ? -25.411 1.560 39.206 1.00 75.56 123 ARG A O 1
ATOM 979 N N . ILE A 1 124 ? -24.388 0.097 40.579 1.00 78.75 124 ILE A N 1
ATOM 980 C CA . ILE A 1 124 ? -23.166 0.883 40.770 1.00 78.75 124 ILE A CA 1
ATOM 981 C C . ILE A 1 124 ? -22.392 0.983 39.448 1.00 78.75 124 ILE A C 1
ATOM 983 O O . ILE A 1 124 ? -22.042 2.086 39.043 1.00 78.75 124 ILE A O 1
ATOM 987 N N . ARG A 1 125 ? -22.216 -0.125 38.712 1.00 79.81 125 ARG A N 1
ATOM 988 C CA . ARG A 1 125 ? -21.603 -0.139 37.367 1.00 79.81 125 ARG A CA 1
ATOM 989 C C . ARG A 1 125 ? -22.313 0.812 36.403 1.00 79.81 125 ARG A C 1
ATOM 991 O O . ARG A 1 125 ? -21.653 1.561 35.693 1.00 79.81 125 ARG A O 1
ATOM 998 N N . THR A 1 126 ? -23.647 0.835 36.425 1.00 73.94 126 THR A N 1
ATOM 999 C CA . THR A 1 126 ? -24.460 1.759 35.616 1.00 73.94 126 THR A CA 1
ATOM 1000 C C . THR A 1 126 ? -24.167 3.219 35.956 1.00 73.94 126 THR A C 1
ATOM 1002 O O . THR A 1 126 ? -23.911 4.028 35.064 1.00 73.94 126 THR A O 1
ATOM 1005 N N . LYS A 1 127 ? -24.160 3.568 37.248 1.00 80.00 127 LYS A N 1
ATOM 1006 C CA . LYS A 1 127 ? -23.832 4.931 37.687 1.00 80.00 127 LYS A CA 1
ATOM 1007 C C . LYS A 1 127 ? -22.393 5.312 37.364 1.00 80.00 127 LYS A C 1
ATOM 1009 O O . LYS A 1 127 ? -22.153 6.456 36.995 1.00 80.00 127 LYS A O 1
ATOM 1014 N N . LEU A 1 128 ? -21.464 4.367 37.463 1.00 84.62 128 LEU A N 1
ATOM 1015 C CA . LEU A 1 128 ? -20.065 4.586 37.128 1.00 84.62 128 LEU A CA 1
ATOM 1016 C C . LEU A 1 128 ? -19.877 4.831 35.627 1.00 84.62 128 LEU A C 1
ATOM 1018 O O . LEU A 1 128 ? -19.170 5.757 35.255 1.00 84.62 128 LEU A O 1
ATOM 1022 N N . CYS A 1 129 ? -20.579 4.089 34.764 1.00 78.62 129 CYS A N 1
ATOM 1023 C CA . CYS A 1 129 ? -20.604 4.372 33.325 1.00 78.62 129 CYS A CA 1
ATOM 1024 C C . CYS A 1 129 ? -21.142 5.786 33.052 1.00 78.62 129 CYS A C 1
ATOM 1026 O O . CYS A 1 129 ? -20.552 6.534 32.277 1.00 78.62 129 CYS A O 1
ATOM 1028 N N . ALA A 1 130 ? -22.223 6.187 33.731 1.00 79.38 130 ALA A N 1
ATOM 1029 C CA . ALA A 1 130 ? -22.765 7.539 33.608 1.00 79.38 130 ALA A CA 1
ATOM 1030 C C . ALA A 1 130 ? -21.793 8.620 34.118 1.00 79.38 130 ALA A C 1
ATOM 1032 O O . ALA A 1 130 ? -21.738 9.699 33.539 1.00 79.38 130 ALA A O 1
ATOM 1033 N N . LEU A 1 131 ? -21.025 8.343 35.178 1.00 84.62 131 LEU A N 1
ATOM 1034 C CA . LEU A 1 131 ? -19.946 9.218 35.639 1.00 84.62 131 LEU A CA 1
ATOM 1035 C C . LEU A 1 131 ? -18.870 9.359 34.557 1.00 84.62 131 LEU A C 1
ATOM 1037 O O . LEU A 1 131 ? -18.549 10.479 34.175 1.00 84.62 131 LEU A O 1
ATOM 1041 N N . CYS A 1 132 ? -18.352 8.247 34.029 1.00 80.00 132 CYS A N 1
ATOM 1042 C CA . CYS A 1 132 ? -17.342 8.265 32.973 1.00 80.00 132 CYS A CA 1
ATOM 1043 C C . CYS A 1 132 ? -17.814 9.066 31.742 1.00 80.00 132 CYS A C 1
ATOM 1045 O O . CYS A 1 132 ? -17.022 9.817 31.177 1.00 80.00 132 CYS A O 1
ATOM 1047 N N . ASP A 1 133 ? -19.096 8.978 31.365 1.00 75.25 133 ASP A N 1
ATOM 1048 C CA . ASP A 1 133 ? -19.688 9.779 30.280 1.00 75.25 133 ASP A CA 1
ATOM 1049 C C . ASP A 1 133 ? -19.660 11.288 30.586 1.00 75.25 133 ASP A C 1
ATOM 1051 O O . ASP A 1 133 ? -19.197 12.085 29.766 1.00 75.25 133 ASP A O 1
ATOM 1055 N N . SER A 1 134 ? -20.081 11.694 31.789 1.00 79.88 134 SER A N 1
ATOM 1056 C CA . SER A 1 134 ? -20.039 13.100 32.220 1.00 79.88 134 SER A CA 1
ATOM 1057 C C . SER A 1 134 ? -18.615 13.659 32.230 1.00 79.88 134 SER A C 1
ATOM 1059 O O . SER A 1 134 ? -18.403 14.813 31.854 1.00 79.88 134 SER A O 1
ATOM 1061 N N . VAL A 1 135 ? -17.632 12.837 32.605 1.00 78.00 135 VAL A N 1
ATOM 1062 C CA . VAL A 1 135 ? -16.221 13.231 32.581 1.00 78.00 135 VAL A CA 1
ATOM 1063 C C . VAL A 1 135 ? -15.722 13.392 31.137 1.00 78.00 135 VAL A C 1
ATOM 1065 O O . VAL A 1 135 ? -15.063 14.384 30.824 1.00 78.00 135 VAL A O 1
ATOM 1068 N N . CYS A 1 136 ? -16.090 12.484 30.224 1.00 71.69 136 CYS A N 1
ATOM 1069 C CA . CYS A 1 136 ? -15.708 12.576 28.807 1.00 71.69 136 CYS A CA 1
ATOM 1070 C C . CYS A 1 136 ? -16.278 13.821 28.111 1.00 71.69 136 CYS A C 1
ATOM 1072 O O . CYS A 1 136 ? -15.653 14.364 27.206 1.00 71.69 136 CYS A O 1
ATOM 1074 N N . LYS A 1 137 ? -17.438 14.320 28.549 1.00 72.00 137 LYS A N 1
ATOM 1075 C CA . LYS A 1 137 ? -18.033 15.564 28.032 1.00 72.00 137 LYS A CA 1
ATOM 1076 C C . LYS A 1 137 ? -17.313 16.836 28.506 1.00 72.00 137 LYS A C 1
ATOM 1078 O O . LYS A 1 137 ? -17.604 17.913 27.993 1.00 72.00 137 LYS A O 1
ATOM 1083 N N . ARG A 1 138 ? -16.396 16.739 29.479 1.00 71.12 138 ARG A N 1
ATOM 1084 C CA . ARG A 1 138 ? -15.735 17.873 30.158 1.00 71.12 138 ARG A CA 1
ATOM 1085 C C . ARG A 1 138 ? -14.208 17.789 30.149 1.00 71.12 138 ARG A C 1
ATOM 1087 O O . ARG A 1 138 ? -13.535 18.242 31.072 1.00 71.12 138 ARG A O 1
ATOM 1094 N N . THR A 1 139 ? -13.648 17.264 29.063 1.00 59.56 139 THR A N 1
ATOM 1095 C CA . THR A 1 139 ? -12.199 17.081 28.853 1.00 59.56 139 THR A CA 1
ATOM 1096 C C . THR A 1 139 ? -11.354 18.360 28.933 1.00 59.56 139 THR A C 1
ATOM 1098 O O . THR A 1 139 ? -10.128 18.279 29.002 1.00 59.56 139 THR A O 1
ATOM 1101 N N . GLU A 1 140 ? -11.971 19.543 28.875 1.00 56.53 140 GLU A N 1
ATOM 1102 C CA . GLU A 1 140 ? -11.272 20.835 28.918 1.00 56.53 140 GLU A CA 1
ATOM 1103 C C . GLU A 1 140 ? -11.024 21.355 30.342 1.00 56.53 140 GLU A C 1
ATOM 1105 O O . GLU A 1 140 ? -10.035 22.056 30.553 1.00 56.53 140 GLU A O 1
ATOM 1110 N N . THR A 1 141 ? -11.875 20.998 31.311 1.00 58.62 141 THR A N 1
ATOM 1111 C CA . THR A 1 141 ? -11.811 21.482 32.704 1.00 58.62 141 THR A CA 1
ATOM 1112 C C . THR A 1 141 ? -11.224 20.461 33.668 1.00 58.62 141 THR A C 1
ATOM 1114 O O . THR A 1 141 ? -10.476 20.838 34.564 1.00 58.62 141 THR A O 1
ATOM 1117 N N . LEU A 1 142 ? -11.521 19.174 33.476 1.00 61.03 142 LEU A N 1
ATOM 1118 C CA . LEU A 1 142 ? -10.932 18.081 34.245 1.00 61.03 142 LEU A CA 1
ATOM 1119 C C . LEU A 1 142 ? -9.843 17.429 33.401 1.00 61.03 142 LEU A C 1
ATOM 1121 O O . LEU A 1 142 ? -10.077 17.042 32.254 1.00 61.03 142 LEU A O 1
ATOM 1125 N N . MET A 1 143 ? -8.637 17.328 33.960 1.00 54.34 143 MET A N 1
ATOM 1126 C CA . MET A 1 143 ? -7.475 16.771 33.277 1.00 54.34 143 MET A CA 1
ATOM 1127 C C . MET A 1 143 ? -7.602 15.246 33.160 1.00 54.34 143 MET A C 1
ATOM 1129 O O . MET A 1 143 ? -6.785 14.513 33.683 1.00 54.34 143 MET A O 1
ATOM 1133 N N . LEU A 1 144 ? -8.510 14.750 32.315 1.00 56.19 144 LEU A N 1
ATOM 1134 C CA . LEU A 1 144 ? -8.294 13.477 31.603 1.00 56.19 144 LEU A CA 1
ATOM 1135 C C . LEU A 1 144 ? -7.239 13.664 30.499 1.00 56.19 144 LEU A C 1
ATOM 1137 O O . LEU A 1 144 ? -7.285 13.046 29.435 1.00 56.19 144 LEU A O 1
ATOM 1141 N N . ARG A 1 145 ? -6.354 14.642 30.689 1.00 51.41 145 ARG A N 1
ATOM 1142 C CA . ARG A 1 145 ? -5.449 15.193 29.700 1.00 51.41 145 ARG A CA 1
ATOM 1143 C C . ARG A 1 145 ? -4.194 14.337 29.733 1.00 51.41 145 ARG A C 1
ATOM 1145 O O . ARG A 1 145 ? -3.373 14.479 30.626 1.00 51.41 145 ARG A O 1
ATOM 1152 N N . SER A 1 146 ? -4.073 13.507 28.699 1.00 47.34 146 SER A N 1
ATOM 1153 C CA . SER A 1 146 ? -2.879 12.808 28.191 1.00 47.34 146 SER A CA 1
ATOM 1154 C C . SER A 1 146 ? -2.710 11.316 28.478 1.00 47.34 146 SER A C 1
ATOM 1156 O O . SER A 1 146 ? -2.054 10.672 27.663 1.00 47.34 146 SER A O 1
ATOM 1158 N N . ASP A 1 147 ? -3.326 10.721 29.506 1.00 54.81 147 ASP A N 1
ATOM 1159 C CA . ASP A 1 147 ? -3.094 9.291 29.760 1.00 54.81 147 ASP A CA 1
ATOM 1160 C C . ASP A 1 147 ? -4.031 8.384 28.940 1.00 54.81 147 ASP A C 1
ATOM 1162 O O . ASP A 1 147 ? -5.139 8.021 29.349 1.00 54.81 147 ASP A O 1
ATOM 1166 N N . THR A 1 148 ? -3.582 8.019 27.734 1.00 61.41 148 THR A N 1
ATOM 1167 C CA . THR A 1 148 ? -4.242 7.009 26.889 1.00 61.41 148 THR A CA 1
ATOM 1168 C C . THR A 1 148 ? -4.419 5.670 27.610 1.00 61.41 148 THR A C 1
ATOM 1170 O O . THR A 1 148 ? -5.350 4.932 27.295 1.00 61.41 148 THR A O 1
ATOM 1173 N N . THR A 1 149 ? -3.566 5.367 28.592 1.00 70.12 149 THR A N 1
ATOM 1174 C CA . THR A 1 149 ? -3.541 4.083 29.304 1.00 70.12 149 THR A CA 1
ATOM 1175 C C . THR A 1 149 ? -4.712 3.966 30.270 1.00 70.12 149 THR A C 1
ATOM 1177 O O . THR A 1 149 ? -5.467 3.000 30.192 1.00 70.12 149 THR A O 1
ATOM 1180 N N . ALA A 1 150 ? -4.935 4.984 31.108 1.00 72.31 150 ALA A N 1
ATOM 1181 C CA . ALA A 1 150 ? -6.049 5.012 32.058 1.00 72.31 150 ALA A CA 1
ATOM 1182 C C . ALA A 1 150 ? -7.410 4.927 31.347 1.00 72.31 150 ALA A C 1
ATOM 1184 O O . ALA A 1 150 ? -8.300 4.179 31.753 1.00 72.31 150 ALA A O 1
ATOM 1185 N N . ARG A 1 151 ? -7.561 5.642 30.221 1.00 72.75 151 ARG A N 1
ATOM 1186 C CA . ARG A 1 151 ? -8.765 5.549 29.378 1.00 72.75 151 ARG A CA 1
ATOM 1187 C C . ARG A 1 151 ? -8.975 4.134 28.855 1.00 72.75 151 ARG A C 1
ATOM 1189 O O . ARG A 1 151 ? -10.093 3.629 28.904 1.00 72.75 151 ARG A O 1
ATOM 1196 N N . GLN A 1 152 ? -7.913 3.506 28.357 1.00 72.88 152 GLN A N 1
ATOM 1197 C CA . GLN A 1 152 ? -7.978 2.152 27.828 1.00 72.88 152 GLN A CA 1
ATOM 1198 C C . GLN A 1 152 ? -8.344 1.133 28.916 1.00 72.88 152 GLN A C 1
ATOM 1200 O O . GLN A 1 152 ? -9.199 0.287 28.677 1.00 72.88 152 GLN A O 1
ATOM 1205 N N . GLU A 1 153 ? -7.773 1.246 30.114 1.00 76.50 153 GLU A N 1
ATOM 1206 C CA . GLU A 1 153 ? -8.060 0.352 31.241 1.00 76.50 153 GLU A CA 1
ATOM 1207 C C . GLU A 1 153 ? -9.516 0.462 31.720 1.00 76.50 153 GLU A C 1
ATOM 1209 O O . GLU A 1 153 ? -10.183 -0.554 31.946 1.00 76.50 153 GLU A O 1
ATOM 1214 N N . ILE A 1 154 ? -10.046 1.688 31.794 1.00 77.75 154 ILE A N 1
ATOM 1215 C CA . ILE A 1 154 ? -11.459 1.938 32.104 1.00 77.75 154 ILE A CA 1
ATOM 1216 C C . ILE A 1 154 ? -12.355 1.290 31.043 1.00 77.75 154 ILE A C 1
ATOM 1218 O O . ILE A 1 154 ? -13.317 0.602 31.390 1.00 77.75 154 ILE A O 1
ATOM 1222 N N . ILE A 1 155 ? -12.039 1.472 29.754 1.00 74.06 155 ILE A N 1
ATOM 1223 C CA . ILE A 1 155 ? -12.796 0.856 28.654 1.00 74.06 155 ILE A CA 1
ATOM 1224 C C . ILE A 1 155 ? -12.744 -0.661 28.769 1.00 74.06 155 ILE A C 1
ATOM 1226 O O . ILE A 1 155 ? -13.794 -1.291 28.777 1.00 74.06 155 ILE A O 1
ATOM 1230 N N . ASP A 1 156 ? -11.557 -1.256 28.881 1.00 73.38 156 ASP A N 1
ATOM 1231 C CA . ASP A 1 156 ? -11.392 -2.708 28.950 1.00 73.38 156 ASP A CA 1
ATOM 1232 C C . ASP A 1 156 ? -12.189 -3.311 30.115 1.00 73.38 156 ASP A C 1
ATOM 1234 O O . ASP A 1 156 ? -12.873 -4.321 29.937 1.00 73.38 156 ASP A O 1
ATOM 1238 N N . THR A 1 1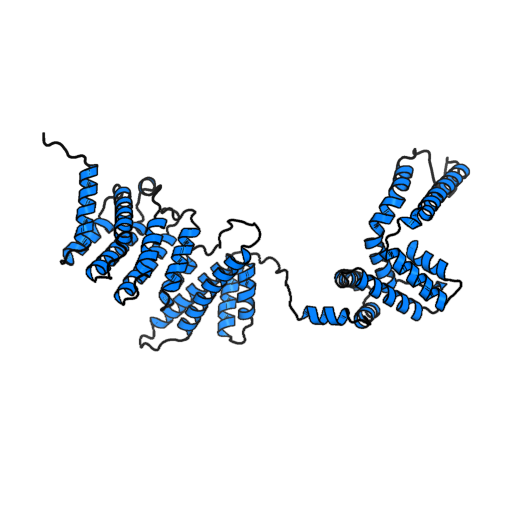57 ? -12.187 -2.642 31.269 1.00 77.06 157 THR A N 1
ATOM 1239 C CA . THR A 1 157 ? -12.939 -3.064 32.456 1.00 77.06 157 THR A CA 1
ATOM 1240 C C . THR A 1 157 ? -14.452 -2.948 32.258 1.00 77.06 157 THR A C 1
ATOM 1242 O O . THR A 1 157 ? -15.195 -3.885 32.557 1.00 77.06 157 THR A O 1
ATOM 1245 N N . ILE A 1 158 ? -14.933 -1.823 31.716 1.00 75.31 158 ILE A N 1
ATOM 1246 C CA . ILE A 1 158 ? -16.361 -1.619 31.419 1.00 75.31 158 ILE A CA 1
ATOM 1247 C C . ILE A 1 158 ? -16.841 -2.622 30.366 1.00 75.31 158 ILE A C 1
ATOM 1249 O O . ILE A 1 158 ? -17.968 -3.108 30.449 1.00 75.31 158 ILE A O 1
ATOM 1253 N N . MET A 1 159 ? -15.983 -2.980 29.409 1.00 69.12 159 MET A N 1
ATOM 1254 C CA . MET A 1 159 ? -16.290 -3.939 28.347 1.00 69.12 159 MET A CA 1
ATOM 1255 C C . MET A 1 159 ? -16.530 -5.355 28.871 1.00 69.12 159 MET A C 1
ATOM 1257 O O . MET A 1 159 ? -17.351 -6.085 28.312 1.00 69.12 159 MET A O 1
ATOM 1261 N N . ASP A 1 160 ? -15.888 -5.723 29.977 1.00 70.12 160 ASP A N 1
ATOM 1262 C CA . ASP A 1 160 ? -16.118 -7.005 30.645 1.00 70.12 160 ASP A CA 1
ATOM 1263 C C . ASP A 1 160 ? -17.422 -7.020 31.467 1.00 70.12 160 ASP A C 1
ATOM 1265 O O . ASP A 1 160 ? -17.939 -8.088 31.802 1.00 70.12 160 ASP A O 1
ATOM 1269 N N . TRP A 1 161 ? -18.024 -5.858 31.746 1.00 69.12 161 TRP A N 1
ATOM 1270 C CA . TRP A 1 161 ? -19.324 -5.760 32.426 1.00 69.12 161 TRP A CA 1
ATOM 1271 C C . TRP A 1 161 ? -20.530 -5.939 31.504 1.00 69.12 161 TRP A C 1
ATOM 1273 O O . TRP A 1 161 ? -21.662 -6.019 31.992 1.00 69.12 161 TRP A O 1
ATOM 1283 N N . ILE A 1 162 ? -20.312 -5.990 30.189 1.00 61.31 162 ILE A N 1
ATOM 1284 C CA . ILE A 1 162 ? -21.368 -5.891 29.179 1.00 61.31 162 ILE A CA 1
ATOM 1285 C C . ILE A 1 162 ? -22.163 -7.191 29.091 1.00 61.31 162 ILE A C 1
ATOM 1287 O O . ILE A 1 162 ? -21.862 -8.092 28.307 1.00 61.31 162 ILE A O 1
ATOM 1291 N N . GLN A 1 163 ? -23.228 -7.252 29.885 1.00 55.38 163 GLN A N 1
ATOM 1292 C CA . GLN A 1 163 ? -24.362 -8.152 29.671 1.00 55.38 163 GLN A CA 1
ATOM 1293 C C . GLN A 1 163 ? -25.541 -7.432 28.989 1.00 55.38 163 GLN A C 1
ATOM 1295 O O . GLN A 1 163 ? -26.284 -8.073 28.251 1.00 55.38 163 GLN A O 1
ATOM 1300 N N . ASP A 1 164 ? -25.669 -6.108 29.168 1.00 53.62 164 ASP A N 1
ATOM 1301 C CA . ASP A 1 164 ? -26.672 -5.245 28.525 1.00 53.62 164 ASP A CA 1
ATOM 1302 C C . ASP A 1 164 ? -25.971 -4.166 27.666 1.00 53.62 164 ASP A C 1
ATOM 1304 O O . ASP A 1 164 ? -25.239 -3.330 28.206 1.00 53.62 164 ASP A O 1
ATOM 1308 N N . PRO A 1 165 ? -26.154 -4.169 26.333 1.00 49.88 165 PRO A N 1
ATOM 1309 C CA . PRO A 1 165 ? -25.471 -3.241 25.433 1.00 49.88 165 PRO A CA 1
ATOM 1310 C C . PRO A 1 165 ? -25.936 -1.783 25.497 1.00 49.88 165 PRO A C 1
ATOM 1312 O O . PRO A 1 165 ? -25.241 -0.917 24.968 1.00 49.88 165 PRO A O 1
ATOM 1315 N N . SER A 1 166 ? -27.083 -1.488 26.117 1.00 51.25 166 SER A N 1
ATOM 1316 C CA . SER A 1 166 ? -27.659 -0.132 26.152 1.00 51.25 166 SER A CA 1
ATOM 1317 C C . SER A 1 166 ? -26.816 0.880 26.947 1.00 51.25 166 SER A C 1
ATOM 1319 O O . SER A 1 166 ? -26.845 2.075 26.661 1.00 51.25 166 SER A O 1
ATOM 1321 N N . LEU A 1 167 ? -26.009 0.411 27.903 1.00 52.69 167 LEU A N 1
ATOM 1322 C CA . LEU A 1 167 ? -25.236 1.241 28.839 1.00 52.69 167 LEU A CA 1
ATOM 1323 C C . LEU A 1 167 ? -23.928 1.816 28.272 1.00 52.69 167 LEU A C 1
ATOM 1325 O O . LEU A 1 167 ? -23.365 2.752 28.834 1.00 52.69 167 LEU A O 1
ATOM 1329 N N . VAL A 1 168 ? -23.421 1.254 27.177 1.00 52.97 168 VAL A N 1
ATOM 1330 C CA . VAL A 1 168 ? -22.003 1.385 26.786 1.00 52.97 168 VAL A CA 1
ATOM 1331 C C . VAL A 1 168 ? -21.812 2.332 25.604 1.00 52.97 168 VAL A C 1
ATOM 1333 O O . VAL A 1 168 ? -20.746 2.914 25.406 1.00 52.97 168 VAL A O 1
ATOM 1336 N N . VAL A 1 169 ? -22.861 2.516 24.809 1.00 52.81 169 VAL A N 1
ATOM 1337 C CA . VAL A 1 169 ? -22.735 3.134 23.491 1.00 52.81 169 VAL A CA 1
ATOM 1338 C C . VAL A 1 169 ? -22.438 4.640 23.564 1.00 52.81 169 VAL A C 1
ATOM 1340 O O . VAL A 1 169 ? -21.645 5.144 22.769 1.00 52.81 169 VAL A O 1
ATOM 1343 N N . ASN A 1 170 ? -22.976 5.341 24.570 1.00 51.81 170 ASN A N 1
ATOM 1344 C CA . ASN A 1 170 ? -22.638 6.745 24.858 1.00 51.81 170 ASN A CA 1
ATOM 1345 C C . ASN A 1 170 ? -21.156 6.927 25.220 1.00 51.81 170 ASN A C 1
ATOM 1347 O O . ASN A 1 170 ? -20.515 7.894 24.807 1.00 51.81 170 ASN A O 1
ATOM 1351 N N . LEU A 1 171 ? -20.598 5.955 25.945 1.00 53.25 171 LEU A N 1
ATOM 1352 C CA . LEU A 1 171 ? -19.225 5.994 26.428 1.00 53.25 171 LEU A CA 1
ATOM 1353 C C . LEU A 1 171 ? -18.217 5.774 25.293 1.00 53.25 171 LEU A C 1
ATOM 1355 O O . LEU A 1 171 ? -17.228 6.494 25.181 1.00 53.25 171 LEU A O 1
ATOM 1359 N N . MET A 1 172 ? -18.496 4.810 24.411 1.00 56.41 172 MET A N 1
ATOM 1360 C CA . MET A 1 172 ? -17.612 4.464 23.290 1.00 56.41 172 MET A CA 1
ATOM 1361 C C . MET A 1 172 ? -17.552 5.549 22.206 1.00 56.41 172 MET A C 1
ATOM 1363 O O . MET A 1 172 ? -16.550 5.654 21.501 1.00 56.41 172 MET A O 1
ATOM 1367 N N . ALA A 1 173 ? -18.607 6.354 22.055 1.00 51.41 173 ALA A N 1
ATOM 1368 C CA . ALA A 1 173 ? -18.595 7.497 21.142 1.00 51.41 173 ALA A CA 1
ATOM 1369 C C . ALA A 1 173 ? -17.744 8.668 21.674 1.00 51.41 173 ALA A C 1
ATOM 1371 O O . ALA A 1 173 ? -17.212 9.438 20.875 1.00 51.41 173 ALA A O 1
ATOM 1372 N N . SER A 1 174 ? -17.620 8.785 23.001 1.00 49.78 174 SER A N 1
ATOM 1373 C CA . SER A 1 174 ? -16.976 9.914 23.690 1.00 49.78 174 SER A CA 1
ATOM 1374 C C . SER A 1 174 ? -15.522 9.646 24.089 1.00 49.78 174 SER A C 1
ATOM 1376 O O . SER A 1 174 ? -14.741 10.583 24.238 1.00 49.78 174 SER A O 1
ATOM 1378 N N . LEU A 1 175 ? -15.137 8.380 24.251 1.00 52.41 175 LEU A N 1
ATOM 1379 C CA . LEU A 1 175 ? -13.759 7.995 24.536 1.00 52.41 175 LEU A CA 1
ATOM 1380 C C . LEU A 1 175 ? -12.962 7.921 23.235 1.00 52.41 175 LEU A C 1
ATOM 1382 O O . LEU A 1 175 ? -13.355 7.229 22.297 1.00 52.41 175 LEU A O 1
ATOM 1386 N N . ASP A 1 176 ? -11.850 8.653 23.173 1.00 53.12 176 ASP A N 1
ATOM 1387 C CA . ASP A 1 176 ? -10.896 8.577 22.068 1.00 53.12 176 ASP A CA 1
ATOM 1388 C C . ASP A 1 176 ? -10.408 7.129 21.914 1.00 53.12 176 ASP A C 1
ATOM 1390 O O . ASP A 1 176 ? -9.640 6.636 22.735 1.00 53.12 176 ASP A O 1
ATOM 1394 N N . LEU A 1 177 ? -10.913 6.427 20.893 1.00 55.66 177 LEU A N 1
ATOM 1395 C CA . LEU A 1 177 ? -10.554 5.039 20.565 1.00 55.66 177 LEU A CA 1
ATOM 1396 C C . LEU A 1 177 ? -9.226 4.982 19.786 1.00 55.66 177 LEU A C 1
ATOM 1398 O O . LEU A 1 177 ? -8.934 3.980 19.123 1.00 55.66 177 LEU A O 1
ATOM 1402 N N . SER A 1 178 ? -8.452 6.073 19.824 1.00 51.62 178 SER A N 1
ATOM 1403 C CA . SER A 1 178 ? -7.085 6.129 19.333 1.00 51.62 178 SER A CA 1
ATOM 1404 C C . SER A 1 178 ? -6.251 5.109 20.104 1.00 51.62 178 SER A C 1
ATOM 1406 O O . SER A 1 178 ? -6.060 5.184 21.317 1.00 51.62 178 SER A O 1
ATOM 1408 N N . VAL A 1 179 ? -5.792 4.080 19.393 1.00 51.34 179 VAL A N 1
ATOM 1409 C CA . VAL A 1 179 ? -4.806 3.160 19.949 1.00 51.34 179 VAL A CA 1
ATOM 1410 C C . VAL A 1 179 ? -3.486 3.925 19.968 1.00 51.34 179 VAL A C 1
ATOM 1412 O O . VAL A 1 179 ? -3.050 4.401 18.925 1.00 51.34 179 VAL A O 1
ATOM 1415 N N . SER A 1 180 ? -2.919 4.110 21.162 1.00 45.47 180 SER A N 1
ATOM 1416 C CA . SER A 1 180 ? -1.764 4.979 21.425 1.00 45.47 180 SER A CA 1
ATOM 1417 C C . SER A 1 180 ? -0.649 4.858 20.370 1.00 45.47 180 SER A C 1
ATOM 1419 O O . SER A 1 180 ? -0.201 3.757 20.053 1.00 45.47 180 SER A O 1
ATOM 1421 N N . ASP A 1 181 ? -0.158 6.006 19.883 1.00 37.88 181 ASP A N 1
ATOM 1422 C CA . ASP A 1 181 ? 1.003 6.159 18.982 1.00 37.88 181 ASP A CA 1
ATOM 1423 C C . ASP A 1 181 ? 2.357 5.875 19.683 1.00 37.88 181 ASP A C 1
ATOM 1425 O O . ASP A 1 181 ? 3.439 6.107 19.128 1.00 37.88 181 ASP A O 1
ATOM 1429 N N . ALA A 1 182 ? 2.331 5.380 20.925 1.00 37.38 182 ALA A N 1
ATOM 1430 C CA . ALA A 1 182 ? 3.526 5.048 21.680 1.00 37.38 182 ALA A CA 1
ATOM 1431 C C . ALA A 1 182 ? 4.213 3.801 21.089 1.00 37.38 182 ALA A C 1
ATOM 1433 O O . ALA A 1 182 ? 3.825 2.662 21.338 1.00 37.38 182 ALA A O 1
ATOM 1434 N N . HIS A 1 183 ? 5.290 4.063 20.342 1.00 37.12 183 HIS A N 1
ATOM 1435 C CA . HIS A 1 183 ? 6.281 3.122 19.802 1.00 37.12 183 HIS A CA 1
ATOM 1436 C C . HIS A 1 183 ? 5.955 2.506 18.430 1.00 37.12 183 HIS A C 1
ATOM 1438 O O . HIS A 1 183 ? 5.605 1.333 18.293 1.00 37.12 183 HIS A O 1
ATOM 1444 N N . LYS A 1 184 ? 6.250 3.283 17.375 1.00 36.69 184 LYS A N 1
ATOM 1445 C CA . LYS A 1 184 ? 6.581 2.799 16.018 1.00 36.69 184 LYS A CA 1
ATOM 1446 C C . LYS A 1 184 ? 7.926 2.046 15.993 1.00 36.69 184 LYS A C 1
ATOM 1448 O O . LYS A 1 184 ? 8.831 2.398 15.242 1.00 36.69 184 LYS A O 1
ATOM 1453 N N . ALA A 1 185 ? 8.064 1.031 16.839 1.00 33.78 185 ALA A N 1
ATOM 1454 C CA . ALA A 1 185 ? 9.161 0.075 16.803 1.00 33.78 185 ALA A CA 1
ATOM 1455 C C . ALA A 1 185 ? 8.554 -1.334 16.775 1.00 33.78 185 ALA A C 1
ATOM 1457 O O . ALA A 1 185 ? 7.859 -1.726 17.707 1.00 33.78 185 ALA A O 1
ATOM 1458 N N . ASP A 1 186 ? 8.759 -2.012 15.645 1.00 40.06 186 ASP A N 1
ATOM 1459 C CA . ASP A 1 186 ? 8.560 -3.440 15.365 1.00 40.06 186 ASP A CA 1
ATOM 1460 C C . ASP A 1 186 ? 7.820 -4.271 16.436 1.00 40.06 186 ASP A C 1
ATOM 1462 O O . ASP A 1 186 ? 8.399 -4.690 17.437 1.00 40.06 186 ASP A O 1
ATOM 1466 N N . GLY A 1 187 ? 6.540 -4.585 16.179 1.00 43.03 187 GLY A N 1
ATOM 1467 C CA . GLY A 1 187 ? 5.809 -5.659 16.876 1.00 43.03 187 GLY A CA 1
ATOM 1468 C C . GLY A 1 187 ? 4.399 -5.332 17.391 1.00 43.03 187 GLY A C 1
ATOM 1469 O O . GLY A 1 187 ? 3.659 -6.243 17.762 1.00 43.03 187 GLY A O 1
ATOM 1470 N N . THR A 1 188 ? 3.971 -4.066 17.387 1.00 45.81 188 THR A N 1
ATOM 1471 C CA . THR A 1 188 ? 2.720 -3.610 18.037 1.00 45.81 188 THR A CA 1
ATOM 1472 C C . THR A 1 188 ? 1.437 -3.748 17.203 1.00 45.81 188 THR A C 1
ATOM 1474 O O . THR A 1 188 ? 0.342 -3.691 17.767 1.00 45.81 188 THR A O 1
ATOM 1477 N N . GLY A 1 189 ? 1.525 -4.023 15.894 1.00 50.53 189 GLY A N 1
ATOM 1478 C CA . GLY A 1 189 ? 0.351 -4.142 15.007 1.00 50.53 189 GLY A CA 1
ATOM 1479 C C . GLY A 1 189 ? -0.651 -5.244 15.397 1.00 50.53 189 GLY A C 1
ATOM 1480 O O . GLY A 1 189 ? -1.842 -5.159 15.096 1.00 50.53 189 GLY A O 1
ATOM 1481 N N . HIS A 1 190 ? -0.203 -6.273 16.122 1.00 56.00 190 HIS A N 1
ATOM 1482 C CA . HIS A 1 190 ? -1.095 -7.318 16.630 1.00 56.00 190 HIS A CA 1
ATOM 1483 C C . HIS A 1 190 ? -1.942 -6.851 17.820 1.00 56.00 190 HIS A C 1
ATOM 1485 O O . HIS A 1 190 ? -3.097 -7.258 17.932 1.00 56.00 190 HIS A O 1
ATOM 1491 N N . ASN A 1 191 ? -1.415 -5.987 18.689 1.00 56.69 191 ASN A N 1
ATOM 1492 C CA . ASN A 1 191 ? -2.161 -5.492 19.848 1.00 56.69 191 ASN A CA 1
ATOM 1493 C C . ASN A 1 191 ? -3.233 -4.482 19.424 1.00 56.69 191 ASN A C 1
ATOM 1495 O O . ASN A 1 191 ? -4.372 -4.583 19.878 1.00 56.69 191 ASN A O 1
ATOM 1499 N N . THR A 1 192 ? -2.911 -3.592 18.479 1.00 60.44 192 THR A N 1
ATOM 1500 C CA . THR A 1 192 ? -3.873 -2.634 17.907 1.00 60.44 192 THR A CA 1
ATOM 1501 C C . THR A 1 192 ? -5.019 -3.348 17.184 1.00 60.44 192 THR A C 1
ATOM 1503 O O . THR A 1 192 ? -6.189 -3.038 17.405 1.00 60.44 192 THR A O 1
ATOM 1506 N N . SER A 1 193 ? -4.711 -4.394 16.408 1.00 66.56 193 SER A N 1
ATOM 1507 C CA . SER A 1 193 ? -5.720 -5.233 15.751 1.00 66.56 193 SER A CA 1
ATOM 1508 C C . SER A 1 193 ? -6.596 -6.008 16.740 1.00 66.56 193 SER A C 1
ATOM 1510 O O . SER A 1 193 ? -7.810 -6.080 16.547 1.00 66.56 193 SER A O 1
ATOM 1512 N N . ARG A 1 194 ? -6.028 -6.540 17.831 1.00 67.94 194 ARG A N 1
ATOM 1513 C CA . ARG A 1 194 ? -6.800 -7.245 18.872 1.00 67.94 194 ARG A CA 1
ATOM 1514 C C . ARG A 1 194 ? -7.758 -6.316 19.614 1.00 67.94 194 ARG A C 1
ATOM 1516 O O . ARG A 1 194 ? -8.911 -6.697 19.812 1.00 67.94 194 ARG A O 1
ATOM 1523 N N . LEU A 1 195 ? -7.310 -5.114 19.978 1.00 66.56 195 LEU A N 1
ATOM 1524 C CA . LEU A 1 195 ? -8.146 -4.097 20.627 1.00 66.56 195 LEU A CA 1
ATOM 1525 C C . LEU A 1 195 ? -9.272 -3.635 19.702 1.00 66.56 195 LEU A C 1
ATOM 1527 O O . LEU A 1 195 ? -10.435 -3.653 20.103 1.00 66.56 195 LEU A O 1
ATOM 1531 N N . PHE A 1 196 ? -8.952 -3.346 18.435 1.00 75.69 196 PHE A N 1
ATOM 1532 C CA . PHE A 1 196 ? -9.955 -3.021 17.424 1.00 75.69 196 PHE A CA 1
ATOM 1533 C C . PHE A 1 196 ? -11.032 -4.111 17.336 1.00 75.69 196 PHE A C 1
ATOM 1535 O O . PHE A 1 196 ? -12.221 -3.814 17.430 1.00 75.69 196 PHE A O 1
ATOM 1542 N N . ILE A 1 197 ? -10.627 -5.380 17.197 1.00 74.00 197 ILE A N 1
ATOM 1543 C CA . ILE A 1 197 ? -11.556 -6.513 17.079 1.00 74.00 197 ILE A CA 1
ATOM 1544 C C . ILE A 1 197 ? -12.412 -6.656 18.345 1.00 74.00 197 ILE A C 1
ATOM 1546 O O . ILE A 1 197 ? -13.609 -6.930 18.239 1.00 74.00 197 ILE A O 1
ATOM 1550 N N . ARG A 1 198 ? -11.839 -6.451 19.539 1.00 72.62 198 ARG A N 1
ATOM 1551 C CA . ARG A 1 198 ? -12.577 -6.491 20.812 1.00 72.62 198 ARG A CA 1
ATOM 1552 C C . ARG A 1 198 ? -13.674 -5.424 20.843 1.00 72.62 198 ARG A C 1
ATOM 1554 O O . ARG A 1 198 ? -14.833 -5.761 21.081 1.00 72.62 198 ARG A O 1
ATOM 1561 N N . TYR A 1 199 ? -13.330 -4.173 20.540 1.00 74.81 199 TYR A N 1
ATOM 1562 C CA . TYR A 1 199 ? -14.268 -3.045 20.544 1.00 74.81 199 TYR A CA 1
ATOM 1563 C C . TYR A 1 199 ? -15.354 -3.194 19.481 1.00 74.81 199 TYR A C 1
ATOM 1565 O O . TYR A 1 199 ? -16.545 -3.036 19.756 1.00 74.81 199 TYR A O 1
ATOM 1573 N N . TYR A 1 200 ? -14.945 -3.595 18.282 1.00 78.88 200 TYR A N 1
ATOM 1574 C CA . TYR A 1 200 ? -15.832 -3.901 17.173 1.00 78.88 200 TYR A CA 1
ATOM 1575 C C . TYR A 1 200 ? -16.860 -4.984 17.537 1.00 78.88 200 TYR A C 1
ATOM 1577 O O . TYR A 1 200 ? -18.057 -4.793 17.332 1.00 78.88 200 TYR A O 1
ATOM 1585 N N . ASN A 1 201 ? -16.425 -6.101 18.130 1.00 77.19 201 ASN A N 1
ATOM 1586 C CA . ASN A 1 201 ? -17.321 -7.209 18.468 1.00 77.19 201 ASN A CA 1
ATOM 1587 C C . ASN A 1 201 ? -18.394 -6.815 19.488 1.00 77.19 201 ASN A C 1
ATOM 1589 O O . ASN A 1 201 ? -19.521 -7.297 19.396 1.00 77.19 201 ASN A O 1
ATOM 1593 N N . VAL A 1 202 ? -18.075 -5.945 20.446 1.00 74.38 202 VAL A N 1
ATOM 1594 C CA . VAL A 1 202 ? -19.069 -5.436 21.400 1.00 74.38 202 VAL A CA 1
ATOM 1595 C C . VAL A 1 202 ? -20.092 -4.541 20.709 1.00 74.38 202 VAL A C 1
ATOM 1597 O O . VAL A 1 202 ? -21.289 -4.745 20.903 1.00 74.38 202 VAL A O 1
ATOM 1600 N N . LEU A 1 203 ? -19.654 -3.601 19.865 1.00 76.81 203 LEU A N 1
ATOM 1601 C CA . LEU A 1 203 ? -20.563 -2.722 19.120 1.00 76.81 203 LEU A CA 1
ATOM 1602 C C . LEU A 1 203 ? -21.498 -3.527 18.203 1.00 76.81 203 LEU A C 1
ATOM 1604 O O . LEU A 1 203 ? -22.693 -3.247 18.128 1.00 76.81 203 LEU A O 1
ATOM 1608 N N . ILE A 1 204 ? -20.980 -4.582 17.568 1.00 77.81 204 ILE A N 1
ATOM 1609 C CA . ILE A 1 204 ? -21.778 -5.509 16.756 1.00 77.81 204 ILE A CA 1
ATOM 1610 C C . ILE A 1 204 ? -22.757 -6.322 17.610 1.00 77.81 204 ILE A C 1
ATOM 1612 O O . ILE A 1 204 ? -23.914 -6.479 17.223 1.00 77.81 204 ILE A O 1
ATOM 1616 N N . LYS A 1 205 ? -22.348 -6.810 18.788 1.00 74.50 205 LYS A N 1
ATOM 1617 C CA . LYS A 1 205 ? -23.270 -7.471 19.729 1.00 74.50 205 LYS A CA 1
ATOM 1618 C C . LYS A 1 205 ? -24.387 -6.529 20.179 1.00 74.50 205 LYS A C 1
ATOM 1620 O O . LYS A 1 205 ? -25.540 -6.950 20.215 1.00 74.50 205 LYS A O 1
ATOM 1625 N N . GLY A 1 206 ? -24.073 -5.263 20.456 1.00 70.56 206 GLY A N 1
ATOM 1626 C CA . GLY A 1 206 ? -25.076 -4.251 20.786 1.00 70.56 206 GLY A CA 1
ATOM 1627 C C . GLY A 1 206 ? -26.049 -3.980 19.647 1.00 70.56 206 GLY A C 1
ATOM 1628 O O . GLY A 1 206 ? -27.251 -3.869 19.875 1.00 70.56 206 GLY A O 1
ATOM 1629 N N . LEU A 1 207 ? -25.552 -3.990 18.411 1.00 73.50 207 LEU A N 1
ATOM 1630 C CA . LEU A 1 207 ? -26.383 -3.854 17.221 1.00 73.50 207 LEU A CA 1
ATOM 1631 C C . LEU A 1 207 ? -27.347 -5.035 17.068 1.00 73.50 207 LEU A C 1
ATOM 1633 O O . LEU A 1 207 ? -28.522 -4.841 16.770 1.00 73.50 207 LEU A O 1
ATOM 1637 N N . HIS A 1 208 ? -26.867 -6.257 17.304 1.00 71.81 208 HIS A N 1
ATOM 1638 C CA . HIS A 1 208 ? -27.708 -7.452 17.280 1.00 71.81 208 HIS A CA 1
ATOM 1639 C C . HIS A 1 208 ? -28.755 -7.454 18.394 1.00 71.81 208 HIS A C 1
ATOM 1641 O O . HIS A 1 208 ? -29.882 -7.869 18.147 1.00 71.81 208 HIS A O 1
ATOM 1647 N N . PHE A 1 209 ? -28.413 -6.968 19.588 1.00 67.50 209 PHE A N 1
ATOM 1648 C CA . PHE A 1 209 ? -29.356 -6.856 20.700 1.00 67.50 209 PHE A CA 1
ATOM 1649 C C . PHE A 1 209 ? -30.464 -5.837 20.416 1.00 67.50 209 PHE A C 1
ATOM 1651 O O . PHE A 1 209 ? -31.636 -6.152 20.600 1.00 67.50 209 PHE A O 1
ATOM 1658 N N . SER A 1 210 ? -30.106 -4.662 19.883 1.00 64.94 210 SER A N 1
ATOM 1659 C CA . SER A 1 210 ? -31.072 -3.658 19.415 1.00 64.94 210 SER A CA 1
ATOM 1660 C C . SER A 1 210 ? -32.027 -4.255 18.372 1.00 64.94 210 SER A C 1
ATOM 1662 O O . SER A 1 210 ? -33.233 -4.112 18.508 1.00 64.94 210 SER A O 1
ATOM 1664 N N . GLN A 1 211 ? -31.512 -5.034 17.415 1.00 65.62 211 GLN A N 1
ATOM 1665 C CA . GLN A 1 211 ? -32.320 -5.680 16.372 1.00 65.62 211 GLN A CA 1
ATOM 1666 C C . GLN A 1 211 ? -33.180 -6.861 16.852 1.00 65.62 211 GLN A C 1
ATOM 1668 O O . GLN A 1 211 ? -34.093 -7.272 16.134 1.00 65.62 211 GLN A O 1
ATOM 1673 N N . GLN A 1 212 ? -32.860 -7.466 18.001 1.00 58.53 212 GLN A N 1
ATOM 1674 C CA . GLN A 1 212 ? -33.558 -8.647 18.519 1.00 58.53 212 GLN A CA 1
ATOM 1675 C C . GLN A 1 212 ? -34.797 -8.317 19.352 1.00 58.53 212 GLN A C 1
ATOM 1677 O O . GLN A 1 212 ? -35.519 -9.252 19.687 1.00 58.53 212 GLN A O 1
ATOM 1682 N N . GLY A 1 213 ? -35.063 -7.035 19.640 1.00 51.38 213 GLY A N 1
ATOM 1683 C CA . GLY A 1 213 ? -36.336 -6.539 20.171 1.00 51.38 213 GLY A CA 1
ATOM 1684 C C . GLY A 1 213 ? -36.998 -7.482 21.174 1.00 51.38 213 GLY A C 1
ATOM 1685 O O . GLY A 1 213 ? -37.992 -8.133 20.849 1.00 51.38 213 GLY A O 1
ATOM 1686 N N . VAL A 1 214 ? -36.455 -7.589 22.393 1.00 39.44 214 VAL A N 1
ATOM 1687 C CA . VAL A 1 214 ? -37.159 -8.320 23.454 1.00 39.44 214 VAL A CA 1
ATOM 1688 C C . VAL A 1 214 ? -38.494 -7.617 23.685 1.00 39.44 214 VAL A C 1
ATOM 1690 O O . VAL A 1 214 ? -38.544 -6.473 24.135 1.00 39.44 214 VAL A O 1
ATOM 1693 N N . PHE A 1 215 ? -39.569 -8.322 23.334 1.00 41.00 215 PHE A N 1
ATOM 1694 C CA . PHE A 1 215 ? -40.962 -7.959 23.552 1.00 41.00 215 PHE A CA 1
ATOM 1695 C C . PHE A 1 215 ? -41.169 -7.359 24.950 1.00 41.00 215 PHE A C 1
ATOM 1697 O O . PHE A 1 215 ? -41.252 -8.078 25.943 1.00 41.00 215 PHE A O 1
ATOM 1704 N N . SER A 1 216 ? -41.307 -6.037 25.027 1.00 41.09 216 SER A N 1
ATOM 1705 C CA . SER A 1 216 ? -41.844 -5.361 26.203 1.00 41.09 216 SER A CA 1
ATOM 1706 C C . SER A 1 216 ? -42.877 -4.332 25.760 1.00 41.09 216 SER A C 1
ATOM 1708 O O . SER A 1 216 ? -42.640 -3.522 24.866 1.00 41.09 216 SER A O 1
ATOM 1710 N N . HIS A 1 217 ? -44.062 -4.409 26.363 1.00 40.88 217 HIS A N 1
ATOM 1711 C CA . HIS A 1 217 ? -45.317 -3.746 25.988 1.00 40.88 217 HIS A CA 1
ATOM 1712 C C . HIS A 1 217 ? -45.339 -2.204 26.161 1.00 40.88 217 HIS A C 1
ATOM 1714 O O . HIS A 1 217 ? -46.328 -1.640 26.626 1.00 40.88 217 HIS A O 1
ATOM 1720 N N . ARG A 1 218 ? -44.286 -1.476 25.765 1.00 42.53 218 ARG A N 1
ATOM 1721 C CA . ARG A 1 218 ? -44.264 0.002 25.724 1.00 42.53 218 ARG A CA 1
ATOM 1722 C C . ARG A 1 218 ? -43.798 0.509 24.356 1.00 42.53 218 ARG A C 1
ATOM 1724 O O . ARG A 1 218 ? -42.687 0.992 24.183 1.00 42.53 218 ARG A O 1
ATOM 1731 N N . ALA A 1 219 ? -44.690 0.393 23.375 1.00 48.75 219 ALA A N 1
ATOM 1732 C CA . ALA A 1 219 ? -44.416 0.522 21.942 1.00 48.75 219 ALA A CA 1
ATOM 1733 C C . ALA A 1 219 ? -44.204 1.952 21.394 1.00 48.75 219 ALA A C 1
ATOM 1735 O O . ALA A 1 219 ? -44.152 2.108 20.186 1.00 48.75 219 ALA A O 1
ATOM 1736 N N . ALA A 1 220 ? -44.107 2.996 22.222 1.00 49.38 220 ALA A N 1
ATOM 1737 C CA . ALA A 1 220 ? -43.815 4.357 21.738 1.00 49.38 220 ALA A CA 1
ATOM 1738 C C . ALA A 1 220 ? -42.433 4.835 22.202 1.00 49.38 220 ALA A C 1
ATOM 1740 O O . ALA A 1 220 ? -41.634 5.291 21.397 1.00 49.38 220 ALA A O 1
ATOM 1741 N N . THR A 1 221 ? -42.104 4.630 23.481 1.00 52.66 221 THR A N 1
ATOM 1742 C CA . THR A 1 221 ? -40.788 4.972 24.042 1.00 52.66 221 THR A CA 1
ATOM 1743 C C . THR A 1 221 ? -39.689 3.993 23.622 1.00 52.66 221 THR A C 1
ATOM 1745 O O . THR A 1 221 ? -38.526 4.372 23.577 1.00 52.66 221 THR A O 1
ATOM 1748 N N . ALA A 1 222 ? -40.038 2.739 23.307 1.00 52.41 222 ALA A N 1
ATOM 1749 C CA . ALA A 1 222 ? -39.066 1.721 22.905 1.00 52.41 222 ALA A CA 1
ATOM 1750 C C . ALA A 1 222 ? -38.477 1.962 21.503 1.00 52.41 222 ALA A C 1
ATOM 1752 O O . ALA A 1 222 ? -37.299 1.692 21.301 1.00 52.41 222 ALA A O 1
ATOM 1753 N N . PHE A 1 223 ? -39.260 2.503 20.558 1.00 53.84 223 PHE A N 1
ATOM 1754 C CA . PHE A 1 223 ? -38.770 2.804 19.204 1.00 53.84 223 PHE A CA 1
ATOM 1755 C C . PHE A 1 223 ? -37.796 3.985 19.189 1.00 53.84 223 PHE A C 1
ATOM 1757 O O . PHE A 1 223 ? -36.776 3.911 18.509 1.00 53.84 223 PHE A O 1
ATOM 1764 N N . ASP A 1 224 ? -38.076 5.041 19.961 1.00 58.19 224 ASP A N 1
ATOM 1765 C CA . ASP A 1 224 ? -37.146 6.170 20.115 1.00 58.19 224 ASP A CA 1
ATOM 1766 C C . ASP A 1 224 ? -35.834 5.717 20.766 1.00 58.19 224 ASP A C 1
ATOM 1768 O O . ASP A 1 224 ? -34.754 6.084 20.308 1.00 58.19 224 ASP A O 1
ATOM 1772 N N . GLN A 1 225 ? -35.916 4.851 21.780 1.00 62.47 225 GLN A N 1
ATOM 1773 C CA . GLN A 1 225 ? -34.742 4.318 22.466 1.00 62.47 225 GLN A CA 1
ATOM 1774 C C . GLN A 1 225 ? -33.920 3.369 21.573 1.00 62.47 225 GLN A C 1
ATOM 1776 O O . GLN A 1 225 ? -32.692 3.398 21.607 1.00 62.47 225 GLN A O 1
ATOM 1781 N N . GLU A 1 226 ? -34.569 2.548 20.741 1.00 65.75 226 GLU A N 1
ATOM 1782 C CA . GLU A 1 226 ? -33.892 1.684 19.765 1.00 65.75 226 GLU A CA 1
ATOM 1783 C C . GLU A 1 226 ? -33.169 2.512 18.692 1.00 65.75 226 GLU A C 1
ATOM 1785 O O . GLU A 1 226 ? -32.004 2.245 18.384 1.00 65.75 226 GLU A O 1
ATOM 1790 N N . ALA A 1 227 ? -33.822 3.556 18.174 1.00 69.12 227 ALA A N 1
ATOM 1791 C CA . ALA A 1 227 ? -33.227 4.473 17.208 1.00 69.12 227 ALA A CA 1
ATOM 1792 C C . ALA A 1 227 ? -32.039 5.243 17.806 1.00 69.12 227 ALA A C 1
ATOM 1794 O O . ALA A 1 227 ? -31.000 5.371 17.156 1.00 69.12 227 ALA A O 1
ATOM 1795 N N . GLU A 1 228 ? -32.158 5.705 19.053 1.00 70.19 228 GLU A N 1
ATOM 1796 C CA . GLU A 1 228 ? -31.082 6.378 19.784 1.00 70.19 228 GLU A CA 1
ATOM 1797 C C . GLU A 1 228 ? -29.875 5.449 19.983 1.00 70.19 228 GLU A C 1
ATOM 1799 O O . GLU A 1 228 ? -28.749 5.808 19.632 1.00 70.19 228 GLU A O 1
ATOM 1804 N N . ILE A 1 229 ? -30.097 4.212 20.441 1.00 69.12 229 ILE A N 1
ATOM 1805 C CA . ILE A 1 229 ? -29.035 3.205 20.590 1.00 69.12 229 ILE A CA 1
ATOM 1806 C C . ILE A 1 229 ? -28.368 2.923 19.239 1.00 69.12 229 ILE A C 1
ATOM 1808 O O . ILE A 1 229 ? -27.140 2.871 19.149 1.00 69.12 229 ILE A O 1
ATOM 1812 N N . GLN A 1 230 ? -29.148 2.784 18.166 1.00 74.75 230 GLN A N 1
ATOM 1813 C CA . GLN A 1 230 ? -28.614 2.536 16.831 1.00 74.75 230 GLN A CA 1
ATOM 1814 C C . GLN A 1 230 ? -27.769 3.714 16.310 1.00 74.75 230 GLN A C 1
ATOM 1816 O O . GLN A 1 230 ? -26.701 3.491 15.731 1.00 74.75 230 GLN A O 1
ATOM 1821 N N . GLU A 1 231 ? -28.202 4.961 16.528 1.00 77.12 231 GLU A N 1
ATOM 1822 C CA . GLU A 1 231 ? -27.417 6.161 16.205 1.00 77.12 231 GLU A CA 1
ATOM 1823 C C . GLU A 1 231 ? -26.087 6.191 16.955 1.00 77.12 231 GLU A C 1
ATOM 1825 O O . GLU A 1 231 ? -25.042 6.469 16.357 1.00 77.12 231 GLU A O 1
ATOM 1830 N N . LEU A 1 232 ? -26.113 5.866 18.247 1.00 71.38 232 LEU A N 1
ATOM 1831 C CA . LEU A 1 232 ? -24.920 5.819 19.082 1.00 71.38 232 LEU A CA 1
ATOM 1832 C C . LEU A 1 232 ? -23.957 4.720 18.611 1.00 71.38 232 LEU A C 1
ATOM 1834 O O . LEU A 1 232 ? -22.752 4.959 18.538 1.00 71.38 232 LEU A O 1
ATOM 1838 N N . ILE A 1 233 ? -24.460 3.543 18.214 1.00 75.31 233 ILE A N 1
ATOM 1839 C CA . ILE A 1 233 ? -23.612 2.438 17.729 1.00 75.31 233 ILE A CA 1
ATOM 1840 C C . ILE A 1 233 ? -22.936 2.852 16.425 1.00 75.31 233 ILE A C 1
ATOM 1842 O O . ILE A 1 233 ? -21.747 2.605 16.225 1.00 75.31 233 ILE A O 1
ATOM 1846 N N . ILE A 1 234 ? -23.677 3.524 15.542 1.00 80.31 234 ILE A N 1
ATOM 1847 C CA . ILE A 1 234 ? -23.143 4.049 14.285 1.00 80.31 234 ILE A CA 1
ATOM 1848 C C . ILE A 1 234 ? -22.087 5.126 14.549 1.00 80.31 234 ILE A C 1
ATOM 1850 O O . ILE A 1 234 ? -21.062 5.145 13.865 1.00 80.31 234 ILE A O 1
ATOM 1854 N N . ALA A 1 235 ? -22.296 5.994 15.542 1.00 75.12 235 ALA A N 1
ATOM 1855 C CA . ALA A 1 235 ? -21.303 6.977 15.961 1.00 75.12 235 ALA A CA 1
ATOM 1856 C C . ALA A 1 235 ? -20.033 6.307 16.520 1.00 75.12 235 ALA A C 1
ATOM 1858 O O . ALA A 1 235 ? -18.935 6.657 16.087 1.00 75.12 235 ALA A O 1
ATOM 1859 N N . GLY A 1 236 ? -20.174 5.305 17.394 1.00 75.00 236 GLY A N 1
ATOM 1860 C CA . GLY A 1 236 ? -19.058 4.545 17.964 1.00 75.00 236 GLY A CA 1
ATOM 1861 C C . GLY A 1 236 ? -18.264 3.761 16.914 1.00 75.00 236 GLY A C 1
ATOM 1862 O O . GLY A 1 236 ? -17.038 3.827 16.892 1.00 75.00 236 GLY A O 1
ATOM 1863 N N . LEU A 1 237 ? -18.941 3.085 15.979 1.00 79.81 237 LEU A N 1
ATOM 1864 C CA . LEU A 1 237 ? -18.290 2.388 14.861 1.00 79.81 237 LEU A CA 1
ATOM 1865 C C . LEU A 1 237 ? -17.554 3.361 13.934 1.00 79.81 237 LEU A C 1
ATOM 1867 O O . LEU A 1 237 ? -16.429 3.083 13.525 1.00 79.81 237 LEU A O 1
ATOM 1871 N N . ALA A 1 238 ? -18.159 4.510 13.617 1.00 79.50 238 ALA A N 1
ATOM 1872 C CA . ALA A 1 238 ? -17.504 5.531 12.804 1.00 79.50 238 ALA A CA 1
ATOM 1873 C C . ALA A 1 238 ? -16.252 6.078 13.503 1.00 79.50 238 ALA A C 1
ATOM 1875 O O . ALA A 1 238 ? -15.217 6.253 12.861 1.00 79.50 238 ALA A O 1
ATOM 1876 N N . HIS A 1 239 ? -16.322 6.286 14.819 1.00 76.62 239 HIS A N 1
ATOM 1877 C CA . HIS A 1 239 ? -15.185 6.722 15.615 1.00 76.62 239 HIS A CA 1
ATOM 1878 C C . HIS A 1 239 ? -14.053 5.689 15.637 1.00 76.62 239 HIS A C 1
ATOM 1880 O O . HIS A 1 239 ? -12.904 6.028 15.357 1.00 76.62 239 HIS A O 1
ATOM 1886 N N . LEU A 1 240 ? -14.393 4.420 15.881 1.00 77.38 240 LEU A N 1
ATOM 1887 C CA . LEU A 1 240 ? -13.450 3.305 15.918 1.00 77.38 240 LEU A CA 1
ATOM 1888 C C . LEU A 1 240 ? -12.713 3.131 14.580 1.00 77.38 240 LEU A C 1
ATOM 1890 O O . LEU A 1 240 ? -11.495 2.955 14.569 1.00 77.38 240 LEU A O 1
ATOM 1894 N N . ILE A 1 241 ? -13.443 3.207 13.458 1.00 80.81 241 ILE A N 1
ATOM 1895 C CA . ILE A 1 241 ? -12.868 3.121 12.107 1.00 80.81 241 ILE A CA 1
ATOM 1896 C C . ILE A 1 241 ? -11.991 4.337 11.818 1.00 80.81 241 ILE A C 1
ATOM 1898 O O . ILE A 1 241 ? -10.911 4.177 11.265 1.00 8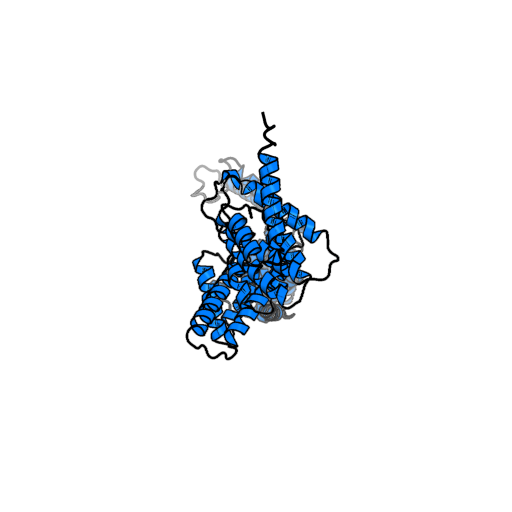0.81 241 ILE A O 1
ATOM 1902 N N . ARG A 1 242 ? -12.421 5.545 12.197 1.00 76.62 242 ARG A N 1
ATOM 1903 C CA . ARG A 1 242 ? -11.633 6.769 12.001 1.00 76.62 242 ARG A CA 1
ATOM 1904 C C . ARG A 1 242 ? -10.305 6.715 12.752 1.00 76.62 242 ARG A C 1
ATOM 1906 O O . ARG A 1 242 ? -9.282 7.083 12.190 1.00 76.62 242 ARG A O 1
ATOM 1913 N N . ALA A 1 243 ? -10.328 6.257 13.999 1.00 73.06 243 ALA A N 1
ATOM 1914 C CA . ALA A 1 243 ? -9.135 6.134 14.830 1.00 73.06 243 ALA A CA 1
ATOM 1915 C C . ALA A 1 243 ? -8.188 5.010 14.363 1.00 73.06 243 ALA A C 1
ATOM 1917 O O . ALA A 1 243 ? -7.011 5.024 14.701 1.00 73.06 243 ALA A O 1
ATOM 1918 N N . ASN A 1 244 ? -8.687 4.041 13.585 1.00 74.56 244 ASN A N 1
ATOM 1919 C CA . ASN A 1 244 ? -7.952 2.849 13.156 1.00 74.56 244 ASN A CA 1
ATOM 1920 C C . ASN A 1 244 ? -8.278 2.511 11.692 1.00 74.56 244 ASN A C 1
ATOM 1922 O O . ASN A 1 244 ? -8.818 1.442 11.402 1.00 74.56 244 ASN A O 1
ATOM 1926 N N . THR A 1 245 ? -8.001 3.430 10.765 1.00 75.94 245 THR A N 1
ATOM 1927 C CA . THR A 1 245 ? -8.497 3.382 9.374 1.00 75.94 245 THR A CA 1
ATOM 1928 C C . THR A 1 245 ? -8.170 2.082 8.643 1.00 75.94 245 THR A C 1
ATOM 1930 O O . THR A 1 245 ? -9.069 1.460 8.077 1.00 75.94 245 THR A O 1
ATOM 1933 N N . GLU A 1 246 ? -6.919 1.624 8.693 1.00 73.44 246 GLU A N 1
ATOM 1934 C CA . GLU A 1 246 ? -6.467 0.417 7.988 1.00 73.44 246 GLU A CA 1
ATOM 1935 C C . GLU A 1 246 ? -7.225 -0.845 8.448 1.00 73.44 246 GLU A C 1
ATOM 1937 O O . GLU A 1 246 ? -7.777 -1.601 7.643 1.00 73.44 246 GLU A O 1
ATOM 1942 N N . ILE A 1 247 ? -7.308 -1.046 9.765 1.00 75.00 247 ILE A N 1
ATOM 1943 C CA . ILE A 1 247 ? -7.962 -2.206 10.384 1.00 75.00 247 ILE A CA 1
ATOM 1944 C C . ILE A 1 247 ? -9.487 -2.082 10.243 1.00 75.00 247 ILE A C 1
ATOM 1946 O O . ILE A 1 247 ? -10.175 -3.041 9.886 1.00 75.00 247 ILE A O 1
ATOM 1950 N N . GLY A 1 248 ? -10.011 -0.873 10.446 1.00 75.94 248 GLY A N 1
ATOM 1951 C CA . GLY A 1 248 ? -11.424 -0.535 10.350 1.00 75.94 248 GLY A CA 1
ATOM 1952 C C . GLY A 1 248 ? -12.022 -0.843 8.993 1.00 75.94 248 GLY A C 1
ATOM 1953 O O . GLY A 1 248 ? -13.039 -1.537 8.910 1.00 75.94 248 GLY A O 1
ATOM 1954 N N . VAL A 1 249 ? -11.363 -0.397 7.924 1.00 78.81 249 VAL A N 1
ATOM 1955 C CA . VAL A 1 249 ? -11.818 -0.675 6.563 1.00 78.81 249 VAL A CA 1
ATOM 1956 C C . VAL A 1 249 ? -11.751 -2.173 6.270 1.00 78.81 249 VAL A C 1
ATOM 1958 O O . VAL A 1 249 ? -12.732 -2.729 5.782 1.00 78.81 249 VAL A O 1
ATOM 1961 N N . LYS A 1 250 ? -10.666 -2.866 6.643 1.00 78.75 250 LYS A N 1
ATOM 1962 C CA . LYS A 1 250 ? -10.521 -4.315 6.413 1.00 78.75 250 LYS A CA 1
ATOM 1963 C C . LYS A 1 250 ? -11.667 -5.140 7.017 1.00 78.75 250 LYS A C 1
ATOM 1965 O O . LYS A 1 250 ? -12.151 -6.070 6.375 1.00 78.75 250 LYS A O 1
ATOM 1970 N N . HIS A 1 251 ? -12.100 -4.810 8.234 1.00 77.25 251 HIS A N 1
ATOM 1971 C CA . HIS A 1 251 ? -13.154 -5.548 8.941 1.00 77.25 251 HIS A CA 1
ATOM 1972 C C . HIS A 1 251 ? -14.579 -5.095 8.584 1.00 77.25 251 HIS A C 1
ATOM 1974 O O . HIS A 1 251 ? -15.484 -5.928 8.540 1.00 77.25 251 HIS A O 1
ATOM 1980 N N . CYS A 1 252 ? -14.795 -3.806 8.306 1.00 81.12 252 CYS A N 1
ATOM 1981 C CA . CYS A 1 252 ? -16.139 -3.247 8.110 1.00 81.12 252 CYS A CA 1
ATOM 1982 C C . CYS A 1 252 ? -16.563 -3.155 6.635 1.00 81.12 252 CYS A C 1
ATOM 1984 O O . CYS A 1 252 ? -17.759 -3.160 6.344 1.00 81.12 252 CYS A O 1
ATOM 1986 N N . LEU A 1 253 ? -15.622 -3.098 5.684 1.00 81.69 253 LEU A N 1
ATOM 1987 C CA . LEU A 1 253 ? -15.930 -3.006 4.250 1.00 81.69 253 LEU A CA 1
ATOM 1988 C C . LEU A 1 253 ? -16.681 -4.233 3.697 1.00 81.69 253 LEU A C 1
ATOM 1990 O O . LEU A 1 253 ? -17.611 -4.036 2.907 1.00 81.69 253 LEU A O 1
ATOM 1994 N N . PRO A 1 254 ? -16.373 -5.484 4.109 1.00 83.69 254 PRO A N 1
ATOM 1995 C CA . PRO A 1 254 ? -17.179 -6.639 3.713 1.00 83.69 254 PRO A CA 1
ATOM 1996 C C . PRO A 1 254 ? -18.641 -6.509 4.150 1.00 83.69 254 PRO A C 1
ATOM 1998 O O . PRO A 1 254 ? -19.534 -6.954 3.436 1.00 83.69 254 PRO A O 1
ATOM 2001 N N . LEU A 1 255 ? -18.904 -5.842 5.281 1.00 81.75 255 LEU A N 1
ATOM 2002 C CA . LEU A 1 255 ? -20.259 -5.670 5.804 1.00 81.75 255 LEU A CA 1
ATOM 2003 C C . LEU A 1 255 ? -21.090 -4.630 5.050 1.00 81.75 255 LEU A C 1
ATOM 2005 O O . LEU A 1 255 ? -22.316 -4.733 5.022 1.00 81.75 255 LEU A O 1
ATOM 2009 N N . ALA A 1 256 ? -20.446 -3.680 4.367 1.00 79.38 256 ALA A N 1
ATOM 2010 C CA . ALA A 1 256 ? -21.132 -2.813 3.408 1.00 79.38 256 ALA A CA 1
ATOM 2011 C C . ALA A 1 256 ? -21.672 -3.599 2.193 1.00 79.38 256 ALA A C 1
ATOM 2013 O O . ALA A 1 256 ? -22.614 -3.152 1.541 1.00 79.38 256 ALA A O 1
ATOM 2014 N N . HIS A 1 257 ? -21.121 -4.789 1.932 1.00 80.62 257 HIS A N 1
ATOM 2015 C CA . HIS A 1 257 ? -21.505 -5.692 0.844 1.00 80.62 257 HIS A CA 1
ATOM 2016 C C . HIS A 1 257 ? -22.196 -6.977 1.346 1.00 80.62 257 HIS A C 1
ATOM 2018 O O . HIS A 1 257 ? -22.368 -7.920 0.576 1.00 80.62 257 HIS A O 1
ATOM 2024 N N . ASP A 1 258 ? -22.590 -7.036 2.624 1.00 84.69 258 ASP A N 1
ATOM 2025 C CA . ASP A 1 258 ? -23.235 -8.212 3.225 1.00 84.69 258 ASP A CA 1
ATOM 2026 C C . ASP A 1 258 ? -24.581 -8.519 2.532 1.00 84.69 258 ASP A C 1
ATOM 2028 O O . ASP A 1 258 ? -25.287 -7.591 2.123 1.00 84.69 258 ASP A O 1
ATOM 2032 N N . PRO A 1 259 ? -24.986 -9.794 2.384 1.00 78.06 259 PRO A N 1
ATOM 2033 C CA . PRO A 1 259 ? -26.299 -10.142 1.839 1.00 78.06 259 PRO A CA 1
ATOM 2034 C C . PRO A 1 259 ? -27.482 -9.566 2.646 1.00 78.06 259 PRO A C 1
ATOM 2036 O O . PRO A 1 259 ? -28.524 -9.273 2.050 1.00 78.06 259 PRO A O 1
ATOM 2039 N N . ASP A 1 260 ? -27.340 -9.322 3.954 1.00 82.12 260 ASP A N 1
ATOM 2040 C CA . ASP A 1 260 ? -28.373 -8.681 4.779 1.00 82.12 260 ASP A CA 1
ATOM 2041 C C . ASP A 1 260 ? -28.468 -7.171 4.492 1.00 82.12 260 ASP A C 1
ATOM 2043 O O . ASP A 1 260 ? -27.548 -6.393 4.765 1.00 82.12 260 ASP A O 1
ATOM 2047 N N . PHE A 1 261 ? -29.625 -6.732 3.982 1.00 81.62 261 PHE A N 1
ATOM 2048 C CA . PHE A 1 261 ? -29.869 -5.326 3.650 1.00 81.62 261 PHE A CA 1
ATOM 2049 C C . PHE A 1 261 ? -29.732 -4.390 4.858 1.00 81.62 261 PHE A C 1
ATOM 2051 O O . PHE A 1 261 ? -29.307 -3.246 4.690 1.00 81.62 261 PHE A O 1
ATOM 2058 N N . ARG A 1 262 ? -30.059 -4.862 6.070 1.00 79.50 262 ARG A N 1
ATOM 2059 C CA . ARG A 1 262 ? -29.993 -4.051 7.294 1.00 79.50 262 ARG A CA 1
ATOM 2060 C C . ARG A 1 262 ? -28.548 -3.746 7.645 1.00 79.50 262 ARG A C 1
ATOM 2062 O O . ARG A 1 262 ? -28.212 -2.589 7.890 1.00 79.50 262 ARG A O 1
ATOM 2069 N N . LYS A 1 263 ? -27.677 -4.759 7.583 1.00 80.31 263 LYS A N 1
ATOM 2070 C CA . LYS A 1 263 ? -26.232 -4.580 7.774 1.00 80.31 263 LYS A CA 1
ATOM 2071 C C . LYS A 1 263 ? -25.661 -3.626 6.729 1.00 80.31 263 LYS A C 1
ATOM 2073 O O . LYS A 1 263 ? -24.989 -2.672 7.111 1.00 80.31 263 LYS A O 1
ATOM 2078 N N . ARG A 1 264 ? -26.013 -3.790 5.444 1.00 87.50 264 ARG A N 1
ATOM 2079 C CA . ARG A 1 264 ? -25.580 -2.850 4.392 1.00 87.50 264 ARG A CA 1
ATOM 2080 C C . ARG A 1 264 ? -25.998 -1.414 4.688 1.00 87.50 264 ARG A C 1
ATOM 2082 O O . ARG A 1 264 ? -25.175 -0.513 4.554 1.00 87.50 264 ARG A O 1
ATOM 2089 N N . ALA A 1 265 ? -27.243 -1.187 5.109 1.00 82.69 265 ALA A N 1
ATOM 2090 C CA . ALA A 1 265 ? -27.747 0.149 5.425 1.00 82.69 265 ALA A CA 1
ATOM 2091 C C . ALA A 1 265 ? -26.996 0.786 6.607 1.00 82.69 265 ALA A C 1
ATOM 2093 O O . ALA A 1 265 ? -26.558 1.934 6.515 1.00 82.69 265 ALA A O 1
ATOM 2094 N N . ILE A 1 266 ? -26.783 0.026 7.686 1.00 83.31 266 ILE A N 1
ATOM 2095 C CA . ILE A 1 266 ? -26.052 0.477 8.878 1.00 83.31 266 ILE A CA 1
ATOM 2096 C C . ILE A 1 266 ? -24.607 0.832 8.521 1.00 83.31 266 ILE A C 1
ATOM 2098 O O . ILE A 1 266 ? -24.166 1.948 8.795 1.00 83.31 266 ILE A O 1
ATOM 2102 N N . PHE A 1 267 ? -23.890 -0.066 7.841 1.00 87.00 267 PHE A N 1
ATOM 2103 C CA . PHE A 1 267 ? -22.494 0.162 7.469 1.00 87.00 267 PHE A CA 1
ATOM 2104 C C . PHE A 1 267 ? -22.332 1.248 6.403 1.00 87.00 267 PHE A C 1
ATOM 2106 O O . PHE A 1 267 ? -21.377 2.017 6.470 1.00 87.00 267 PHE A O 1
ATOM 2113 N N . SER A 1 268 ? -23.296 1.416 5.493 1.00 85.25 268 SER A N 1
ATOM 2114 C CA . SER A 1 268 ? -23.325 2.567 4.576 1.00 85.25 268 SER A CA 1
ATOM 2115 C C . SER A 1 268 ? -23.427 3.889 5.339 1.00 85.25 268 SER A C 1
ATOM 2117 O O . SER A 1 268 ? -22.761 4.865 4.990 1.00 85.25 268 SER A O 1
ATOM 2119 N N . ARG A 1 269 ? -24.215 3.927 6.422 1.00 84.25 269 ARG A N 1
ATOM 2120 C CA . ARG A 1 269 ? -24.335 5.111 7.282 1.00 84.25 269 ARG A CA 1
ATOM 2121 C C . ARG A 1 269 ? -23.067 5.366 8.096 1.00 84.25 269 ARG A C 1
ATOM 2123 O O . ARG A 1 269 ? -22.650 6.518 8.201 1.00 84.25 269 ARG A O 1
ATOM 2130 N N . VAL A 1 270 ? -22.424 4.308 8.596 1.00 86.62 270 VAL A N 1
ATOM 2131 C CA . VAL A 1 270 ? -21.105 4.376 9.249 1.00 86.62 270 VAL A CA 1
ATOM 2132 C C . VAL A 1 270 ? -20.065 4.967 8.291 1.00 86.62 270 VAL A C 1
ATOM 2134 O O . VAL A 1 270 ? -19.464 5.990 8.611 1.00 86.62 270 VAL A O 1
ATOM 2137 N N . PHE A 1 271 ? -19.903 4.406 7.087 1.00 86.00 271 PHE A N 1
ATOM 2138 C CA . PHE A 1 271 ? -18.936 4.900 6.098 1.00 86.00 271 PHE A CA 1
ATOM 2139 C C . PHE A 1 271 ? -19.249 6.319 5.619 1.00 86.00 271 PHE A C 1
ATOM 2141 O O . PHE A 1 271 ? -18.334 7.129 5.488 1.00 86.00 271 PHE A O 1
ATOM 2148 N N . SER A 1 272 ? -20.527 6.667 5.427 1.00 84.56 272 SER A N 1
ATOM 2149 C CA . SER A 1 272 ? -20.920 8.044 5.111 1.00 84.56 272 SER A CA 1
ATOM 2150 C C . SER A 1 272 ? -20.471 9.026 6.198 1.00 84.56 272 SER A C 1
ATOM 2152 O O . SER A 1 272 ? -20.006 10.119 5.879 1.00 84.56 272 SER A O 1
ATOM 2154 N N . ARG A 1 273 ? -20.562 8.640 7.477 1.00 83.94 273 ARG A N 1
ATOM 2155 C CA . ARG A 1 273 ? -20.127 9.472 8.606 1.00 83.94 273 ARG A CA 1
ATOM 2156 C C . ARG A 1 273 ? -18.604 9.603 8.675 1.00 83.94 273 ARG A C 1
ATOM 2158 O O . ARG A 1 273 ? -18.127 10.714 8.881 1.00 83.94 273 ARG A O 1
ATOM 2165 N N . VAL A 1 274 ? -17.864 8.518 8.438 1.00 83.19 274 VAL A N 1
ATOM 2166 C CA . VAL A 1 274 ? -16.389 8.535 8.365 1.00 83.19 274 VAL A CA 1
ATOM 2167 C C . VAL A 1 274 ? -15.909 9.450 7.230 1.00 83.19 274 VAL A C 1
ATOM 2169 O O . VAL A 1 274 ? -15.092 10.339 7.452 1.00 83.19 274 VAL A O 1
ATOM 2172 N N . LEU A 1 275 ? -16.488 9.315 6.032 1.00 81.12 275 LEU A N 1
ATOM 2173 C CA . LEU A 1 275 ? -16.13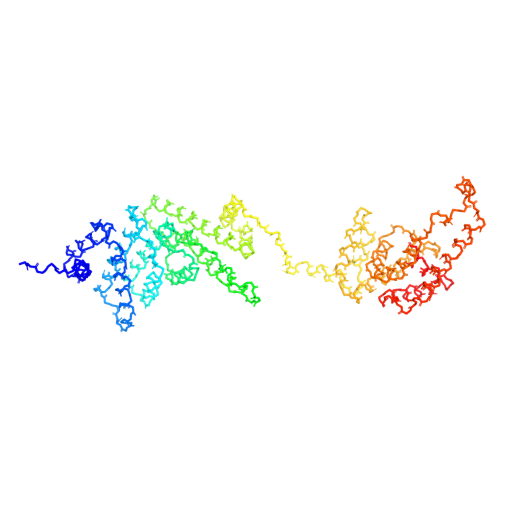5 10.131 4.863 1.00 81.12 275 LEU A CA 1
ATOM 2174 C C . LEU A 1 275 ? -16.469 11.619 5.050 1.00 81.12 275 LEU A C 1
ATOM 2176 O O . LEU A 1 275 ? -15.660 12.480 4.713 1.00 81.12 275 LEU A O 1
ATOM 2180 N N . LYS A 1 276 ? -17.638 11.943 5.625 1.00 77.75 276 LYS A N 1
ATOM 2181 C CA . LYS A 1 276 ? -18.038 13.335 5.913 1.00 77.75 276 LYS A CA 1
ATOM 2182 C C . LYS A 1 276 ? -17.097 14.048 6.885 1.00 77.75 276 LYS A C 1
ATOM 2184 O O . LYS A 1 276 ? -17.052 15.272 6.881 1.00 77.75 276 LYS A O 1
ATOM 2189 N N . GLN A 1 277 ? -16.372 13.305 7.717 1.00 72.44 277 GLN A N 1
ATOM 2190 C CA . GLN A 1 277 ? -15.436 13.850 8.701 1.00 72.44 277 GLN A CA 1
ATOM 2191 C C . GLN A 1 277 ? -14.008 14.019 8.154 1.00 72.44 277 GLN A C 1
ATOM 2193 O O . GLN A 1 277 ? -13.097 14.303 8.925 1.00 72.44 277 GLN A O 1
ATOM 2198 N N . GLY A 1 278 ? -13.802 13.875 6.838 1.00 61.50 278 GLY A N 1
ATOM 2199 C CA . GLY A 1 278 ? -12.523 14.175 6.185 1.00 61.50 278 GLY A CA 1
ATOM 2200 C C . GLY A 1 278 ? -11.458 13.087 6.331 1.00 61.50 278 GLY A C 1
ATOM 2201 O O . GLY A 1 278 ? -10.290 13.346 6.060 1.00 61.50 278 GLY A O 1
ATOM 2202 N N . THR A 1 279 ? -11.833 11.874 6.751 1.00 65.31 279 THR A N 1
ATOM 2203 C CA . THR A 1 279 ? -10.905 10.739 6.812 1.00 65.31 279 THR A CA 1
ATOM 2204 C C . THR A 1 279 ? -10.473 10.351 5.400 1.00 65.31 279 THR A C 1
ATOM 2206 O O . THR A 1 279 ? -11.264 9.817 4.620 1.00 65.31 279 THR A O 1
ATOM 2209 N N . THR A 1 280 ? -9.211 10.607 5.067 1.00 57.50 280 THR A N 1
ATOM 2210 C CA . THR A 1 280 ? -8.584 10.070 3.862 1.00 57.50 280 THR A CA 1
ATOM 2211 C C . THR A 1 280 ? -8.234 8.617 4.132 1.00 57.50 280 THR A C 1
ATOM 2213 O O . THR A 1 280 ? -7.345 8.321 4.929 1.00 57.50 280 THR A O 1
ATOM 2216 N N . PHE A 1 281 ? -8.959 7.694 3.506 1.00 64.38 281 PHE A N 1
ATOM 2217 C CA . PHE A 1 281 ? -8.492 6.319 3.446 1.00 64.38 281 PHE A CA 1
ATOM 2218 C C . PHE A 1 281 ? -7.255 6.322 2.564 1.00 64.38 281 PHE A C 1
ATOM 2220 O O . PHE A 1 281 ? -7.359 6.611 1.369 1.00 64.38 281 PHE A O 1
ATOM 2227 N N . ASP A 1 282 ? -6.097 6.024 3.149 1.00 52.22 282 ASP A N 1
ATOM 2228 C CA . ASP A 1 282 ? -4.956 5.644 2.335 1.00 52.22 282 ASP A CA 1
ATOM 2229 C C . ASP A 1 282 ? -5.436 4.535 1.399 1.00 52.22 282 ASP A C 1
ATOM 2231 O O . ASP A 1 282 ? -6.167 3.640 1.853 1.00 52.22 282 ASP A O 1
ATOM 2235 N N . PRO A 1 283 ? -5.113 4.599 0.095 1.00 47.19 283 PRO A N 1
ATOM 2236 C CA . PRO A 1 283 ? -5.418 3.504 -0.798 1.00 47.19 283 PRO A CA 1
ATOM 2237 C C . PRO A 1 283 ? -4.806 2.276 -0.147 1.00 47.19 283 PRO A C 1
ATOM 2239 O O . PRO A 1 283 ? -3.584 2.182 -0.013 1.00 47.19 283 PRO A O 1
ATOM 2242 N N . ILE A 1 284 ? -5.677 1.387 0.342 1.00 44.47 284 ILE A N 1
ATOM 2243 C CA . ILE A 1 284 ? -5.276 0.116 0.922 1.00 44.47 284 ILE A CA 1
ATOM 2244 C C . ILE A 1 284 ? -4.274 -0.425 -0.089 1.00 44.47 284 ILE A C 1
ATOM 2246 O O . ILE A 1 284 ? -4.616 -0.569 -1.265 1.00 44.47 284 ILE A O 1
ATOM 2250 N N . LYS A 1 285 ? -3.026 -0.678 0.316 1.00 40.28 285 LYS A N 1
ATOM 2251 C CA . LYS A 1 285 ? -2.197 -1.612 -0.441 1.00 40.28 285 LYS A CA 1
ATOM 2252 C C . LYS A 1 285 ? -2.958 -2.912 -0.321 1.00 40.28 285 LYS A C 1
ATOM 2254 O O . LYS A 1 285 ? -2.832 -3.597 0.691 1.00 40.28 285 LYS A O 1
ATOM 2259 N N . ILE A 1 286 ? -3.881 -3.156 -1.250 1.00 42.62 286 ILE A N 1
ATOM 2260 C CA . ILE A 1 286 ? -4.753 -4.311 -1.204 1.00 42.62 286 ILE A CA 1
ATOM 2261 C C . ILE A 1 286 ? -3.807 -5.488 -1.372 1.00 42.62 286 ILE A C 1
ATOM 2263 O O . ILE A 1 286 ? -3.436 -5.864 -2.479 1.00 42.62 286 ILE A O 1
ATOM 2267 N N . SER A 1 287 ? -3.379 -6.052 -0.247 1.00 41.22 287 SER A N 1
ATOM 2268 C CA . SER A 1 287 ? -2.851 -7.397 -0.189 1.00 41.22 287 SER A CA 1
ATOM 2269 C C . SER A 1 287 ? -4.047 -8.298 -0.466 1.00 41.22 287 SER A C 1
ATOM 2271 O O . SER A 1 287 ? -4.756 -8.761 0.427 1.00 41.22 287 SER A O 1
ATOM 2273 N N . HIS A 1 288 ? -4.361 -8.420 -1.754 1.00 42.22 288 HIS A N 1
ATOM 2274 C CA . HIS A 1 288 ? -5.243 -9.436 -2.277 1.00 42.22 288 HIS A CA 1
ATOM 2275 C C . HIS A 1 288 ? -4.569 -10.779 -1.992 1.00 42.22 288 HIS A C 1
ATOM 2277 O O . HIS A 1 288 ? -3.630 -11.155 -2.682 1.00 42.22 288 HIS A O 1
ATOM 2283 N N . ALA A 1 289 ? -5.058 -11.551 -1.031 1.00 46.94 289 ALA A N 1
ATOM 2284 C CA . ALA A 1 289 ? -4.778 -12.984 -1.000 1.00 46.94 289 ALA A CA 1
ATOM 2285 C C . ALA A 1 289 ? -6.121 -13.730 -1.086 1.00 46.94 289 ALA A C 1
ATOM 2287 O O . ALA A 1 289 ? -7.018 -13.373 -0.320 1.00 46.94 289 ALA A O 1
ATOM 2288 N N . PRO A 1 290 ? -6.349 -14.727 -1.978 1.00 50.12 290 PRO A N 1
ATOM 2289 C CA . PRO A 1 290 ? -5.493 -15.337 -3.004 1.00 50.12 290 PRO A CA 1
ATOM 2290 C C . PRO A 1 290 ? -6.174 -15.419 -4.398 1.00 50.12 290 PRO A C 1
ATOM 2292 O O . PRO A 1 290 ? -5.999 -16.398 -5.116 1.00 50.12 290 PRO A O 1
ATOM 2295 N N . LYS A 1 291 ? -7.007 -14.446 -4.805 1.00 50.25 291 LYS A N 1
ATOM 2296 C CA . LYS A 1 291 ? -7.616 -14.479 -6.160 1.00 50.25 291 LYS A CA 1
ATOM 2297 C C . LYS A 1 291 ? -6.671 -13.985 -7.260 1.00 50.25 291 LYS A C 1
ATOM 2299 O O . LYS A 1 291 ? -6.666 -14.558 -8.342 1.00 50.25 291 LYS A O 1
ATOM 2304 N N . GLN A 1 292 ? -5.845 -12.977 -6.973 1.00 52.59 292 GLN A N 1
ATOM 2305 C CA . GLN A 1 292 ? -4.784 -12.545 -7.893 1.00 52.59 292 GLN A CA 1
ATOM 2306 C C . GLN A 1 292 ? -3.595 -13.512 -7.878 1.00 52.59 292 GLN A C 1
ATOM 2308 O O . GLN A 1 292 ? -2.999 -13.731 -8.920 1.00 52.59 292 GLN A O 1
ATOM 2313 N N . ASP A 1 293 ? -3.328 -14.185 -6.754 1.00 62.47 293 ASP A N 1
ATOM 2314 C CA . ASP A 1 293 ? -2.268 -15.197 -6.661 1.00 62.47 293 ASP A CA 1
ATOM 2315 C C . ASP A 1 293 ? -2.520 -16.387 -7.607 1.00 62.47 293 ASP A C 1
ATOM 2317 O O . ASP A 1 293 ? -1.589 -16.904 -8.209 1.00 62.47 293 ASP A O 1
ATOM 2321 N N . ALA A 1 294 ? -3.781 -16.783 -7.821 1.00 77.00 294 ALA A N 1
ATOM 2322 C CA . ALA A 1 294 ? -4.128 -17.825 -8.790 1.00 77.00 294 ALA A CA 1
ATOM 2323 C C . ALA A 1 294 ? -3.847 -17.405 -10.244 1.00 77.00 294 ALA A C 1
ATOM 2325 O O . ALA A 1 294 ? -3.290 -18.193 -11.002 1.00 77.00 294 ALA A O 1
ATOM 2326 N N . LEU A 1 295 ? -4.182 -16.165 -10.627 1.00 81.00 295 LEU A N 1
ATOM 2327 C CA . LEU A 1 295 ? -3.886 -15.647 -11.967 1.00 81.00 295 LEU A CA 1
ATOM 2328 C C . LEU A 1 295 ? -2.379 -15.430 -12.156 1.00 81.00 295 LEU A C 1
ATOM 2330 O O . LEU A 1 295 ? -1.830 -15.831 -13.173 1.00 81.00 295 LEU A O 1
ATOM 2334 N N . CYS A 1 296 ? -1.694 -14.863 -11.160 1.00 83.44 296 CYS A N 1
ATOM 2335 C CA . CYS A 1 296 ? -0.241 -14.713 -11.167 1.00 83.44 296 CYS A CA 1
ATOM 2336 C C . CYS A 1 296 ? 0.464 -16.073 -11.272 1.00 83.44 296 CYS A C 1
ATOM 2338 O O . CYS A 1 296 ? 1.432 -16.194 -12.015 1.00 83.44 296 CYS A O 1
ATOM 2340 N N . LYS A 1 297 ? -0.036 -17.107 -10.581 1.00 84.44 297 LYS A N 1
ATOM 2341 C CA . LYS A 1 297 ? 0.454 -18.489 -10.713 1.00 84.44 297 LYS A CA 1
ATOM 2342 C C . LYS A 1 297 ? 0.196 -19.062 -12.099 1.00 84.44 297 LYS A C 1
ATOM 2344 O O . LYS A 1 297 ? 1.110 -19.657 -12.647 1.00 84.44 297 LYS A O 1
ATOM 2349 N N . LEU A 1 298 ? -0.992 -18.837 -12.663 1.00 87.94 298 LEU A N 1
ATOM 2350 C CA . LEU A 1 298 ? -1.347 -19.279 -14.014 1.00 87.94 298 LEU A CA 1
ATOM 2351 C C . LEU A 1 298 ? -0.439 -18.636 -15.076 1.00 87.94 298 LEU A C 1
ATOM 2353 O O . LEU A 1 298 ? 0.037 -19.308 -15.980 1.00 87.94 298 LEU A O 1
ATOM 2357 N N . VAL A 1 299 ? -0.141 -17.338 -14.948 1.00 90.44 299 VAL A N 1
ATOM 2358 C CA . VAL A 1 299 ? 0.787 -16.634 -15.853 1.00 90.44 299 VAL A CA 1
ATOM 2359 C C . VAL A 1 299 ? 2.229 -17.139 -15.690 1.00 90.44 299 VAL A C 1
ATOM 2361 O O . VAL A 1 299 ? 2.975 -17.180 -16.665 1.00 90.44 299 VAL A O 1
ATOM 2364 N N . LYS A 1 300 ? 2.616 -17.547 -14.473 1.00 87.81 300 LYS A N 1
ATOM 2365 C CA . LYS A 1 300 ? 3.937 -18.106 -14.137 1.00 87.81 300 LYS A CA 1
ATOM 2366 C C . LYS A 1 300 ? 4.036 -19.630 -14.319 1.00 87.81 300 LYS A C 1
ATOM 2368 O O . LYS A 1 300 ? 5.005 -20.220 -13.834 1.00 87.81 300 LYS A O 1
ATOM 2373 N N . GLU A 1 301 ? 3.066 -20.284 -14.962 1.00 88.50 301 GLU A N 1
ATOM 2374 C CA . GLU A 1 301 ? 3.169 -21.718 -15.251 1.00 88.50 301 GLU A CA 1
ATOM 2375 C C . GLU A 1 301 ? 4.434 -22.031 -16.076 1.00 88.50 301 GLU A C 1
ATOM 2377 O O . GLU A 1 301 ? 4.953 -21.147 -16.762 1.00 88.50 301 GLU A O 1
ATOM 2382 N N . PRO A 1 302 ? 4.986 -23.259 -15.998 1.00 83.62 302 PRO A N 1
ATOM 2383 C CA . PRO A 1 302 ? 6.302 -23.572 -16.563 1.00 83.62 302 PRO A CA 1
ATOM 2384 C C . PRO A 1 302 ? 6.461 -23.273 -18.059 1.00 83.62 302 PRO A C 1
ATOM 2386 O O . PRO A 1 302 ? 7.574 -23.001 -18.504 1.00 83.62 302 PRO A O 1
ATOM 2389 N N . ASP A 1 303 ? 5.372 -23.338 -18.823 1.00 85.56 303 ASP A N 1
ATOM 2390 C CA . ASP A 1 303 ? 5.348 -23.058 -20.260 1.00 85.56 303 ASP A CA 1
ATOM 2391 C C . ASP A 1 303 ? 5.143 -21.566 -20.589 1.00 85.56 303 ASP A C 1
ATOM 2393 O O . ASP A 1 303 ? 5.379 -21.149 -21.723 1.00 85.56 303 ASP A O 1
ATOM 2397 N N . MET A 1 304 ? 4.725 -20.766 -19.598 1.00 92.62 304 MET A N 1
ATOM 2398 C CA . MET A 1 304 ? 4.408 -19.338 -19.678 1.00 92.62 304 MET A CA 1
ATOM 2399 C C . MET A 1 304 ? 3.511 -18.980 -20.873 1.00 92.62 304 MET A C 1
ATOM 2401 O O . MET A 1 304 ? 3.539 -17.844 -21.356 1.00 92.62 304 MET A O 1
ATOM 2405 N N . LEU A 1 305 ? 2.689 -19.923 -21.353 1.00 90.88 305 LEU A N 1
ATOM 2406 C CA . LEU A 1 305 ? 1.898 -19.743 -22.576 1.00 90.88 305 LEU A CA 1
ATOM 2407 C C . LEU A 1 305 ? 0.943 -18.559 -22.460 1.00 90.88 305 LEU A C 1
ATOM 2409 O O . LEU A 1 305 ? 0.762 -17.814 -23.420 1.00 90.88 305 LEU A O 1
ATOM 2413 N N . LEU A 1 306 ? 0.370 -18.354 -21.273 1.00 92.31 306 LEU A N 1
ATOM 2414 C CA . LEU A 1 306 ? -0.508 -17.221 -21.013 1.00 92.31 306 LEU A CA 1
ATOM 2415 C C . LEU A 1 306 ? 0.244 -15.884 -21.095 1.00 92.31 306 LEU A C 1
ATOM 2417 O O . LEU A 1 306 ? -0.288 -14.933 -21.660 1.00 92.31 306 LEU A O 1
ATOM 2421 N N . ALA A 1 307 ? 1.481 -15.808 -20.590 1.00 93.12 307 ALA A N 1
ATOM 2422 C CA . ALA A 1 307 ? 2.308 -14.604 -20.698 1.00 93.12 307 ALA A CA 1
ATOM 2423 C C . ALA A 1 307 ? 2.638 -14.282 -22.165 1.00 93.12 307 ALA A C 1
ATOM 2425 O O . ALA A 1 307 ? 2.511 -13.136 -22.591 1.00 93.12 307 ALA A O 1
ATOM 2426 N N . LEU A 1 308 ? 2.993 -15.300 -22.955 1.00 92.50 308 LEU A N 1
ATOM 2427 C CA . LEU A 1 308 ? 3.277 -15.146 -24.385 1.00 92.50 308 LEU A CA 1
ATOM 2428 C C . LEU A 1 308 ? 2.024 -14.734 -25.171 1.00 92.50 308 LEU A C 1
ATOM 2430 O O . LEU A 1 308 ? 2.087 -13.823 -25.990 1.00 92.50 308 LEU A O 1
ATOM 2434 N N . ALA A 1 309 ? 0.871 -15.340 -24.875 1.00 92.00 309 ALA A N 1
ATOM 2435 C CA . ALA A 1 309 ? -0.396 -14.976 -25.502 1.00 92.00 309 ALA A CA 1
ATOM 2436 C C . ALA A 1 309 ? -0.789 -13.522 -25.205 1.00 92.00 309 ALA A C 1
ATOM 2438 O O . ALA A 1 309 ? -1.244 -12.827 -26.110 1.00 92.00 309 ALA A O 1
ATOM 2439 N N . ILE A 1 310 ? -0.578 -13.049 -23.967 1.00 91.94 310 ILE A N 1
ATOM 2440 C CA . ILE A 1 310 ? -0.778 -11.639 -23.596 1.00 91.94 310 ILE A CA 1
ATOM 2441 C C . ILE A 1 310 ? 0.106 -10.735 -24.460 1.00 91.94 310 ILE A C 1
ATOM 2443 O O . ILE A 1 310 ? -0.385 -9.732 -24.971 1.00 91.94 310 ILE A O 1
ATOM 2447 N N . CYS A 1 311 ? 1.377 -11.095 -24.661 1.00 91.19 311 CYS A N 1
ATOM 2448 C CA . CYS A 1 311 ? 2.290 -10.319 -25.499 1.00 91.19 311 CYS A CA 1
ATOM 2449 C C . CYS A 1 311 ? 1.853 -10.252 -26.971 1.00 91.19 311 CYS A C 1
ATOM 2451 O O . CYS A 1 311 ? 1.997 -9.192 -27.582 1.00 91.19 311 CYS A O 1
ATOM 2453 N N . ASP A 1 312 ? 1.296 -11.338 -27.516 1.00 87.75 312 ASP A N 1
ATOM 2454 C CA . ASP A 1 312 ? 0.884 -11.433 -28.925 1.00 87.75 312 ASP A CA 1
ATOM 2455 C C . ASP A 1 312 ? -0.380 -10.613 -29.232 1.00 87.75 312 ASP A C 1
ATOM 2457 O O . ASP A 1 312 ? -0.495 -10.011 -30.299 1.00 87.75 312 ASP A O 1
ATOM 2461 N N . ILE A 1 313 ? -1.342 -10.584 -28.303 1.00 90.06 313 ILE A N 1
ATOM 2462 C CA . ILE A 1 313 ? -2.628 -9.888 -28.496 1.00 90.06 313 ILE A CA 1
ATOM 2463 C C . ILE A 1 313 ? -2.629 -8.453 -27.956 1.00 90.06 313 ILE A C 1
ATOM 2465 O O . ILE A 1 313 ? -3.628 -7.747 -28.110 1.00 90.06 313 ILE A O 1
ATOM 2469 N N . CYS A 1 314 ? -1.551 -8.031 -27.288 1.00 90.44 314 CYS A N 1
ATOM 2470 C CA . CYS A 1 314 ? -1.461 -6.724 -26.647 1.00 90.44 314 CYS A CA 1
ATOM 2471 C C . CYS A 1 314 ? -1.621 -5.589 -27.676 1.00 90.44 314 CYS A C 1
ATOM 2473 O O . CYS A 1 314 ? -0.818 -5.485 -28.608 1.00 90.44 314 CYS A O 1
ATOM 2475 N N . PRO A 1 315 ? -2.594 -4.676 -27.495 1.00 90.25 315 PRO A N 1
ATOM 2476 C CA . PRO A 1 315 ? -2.693 -3.474 -28.312 1.00 90.25 315 PRO A CA 1
ATOM 2477 C C . PRO A 1 315 ? -1.444 -2.602 -28.170 1.00 90.25 315 PRO A C 1
ATOM 2479 O O . PRO A 1 315 ? -0.890 -2.472 -27.079 1.00 90.25 315 PRO A O 1
ATOM 2482 N N . ALA A 1 316 ? -1.043 -1.926 -29.250 1.00 87.75 316 ALA A N 1
ATOM 2483 C CA . ALA A 1 316 ? 0.153 -1.076 -29.271 1.00 87.75 316 ALA A CA 1
ATOM 2484 C C . ALA A 1 316 ? 0.155 0.037 -28.197 1.00 87.75 316 ALA A C 1
ATOM 2486 O O . ALA A 1 316 ? 1.231 0.447 -27.757 1.00 87.75 316 ALA A O 1
ATOM 2487 N N . SER A 1 317 ? -1.027 0.508 -27.774 1.00 90.69 317 SER A N 1
ATOM 2488 C CA . SER A 1 317 ? -1.202 1.515 -26.715 1.00 90.69 317 SER A CA 1
ATOM 2489 C C . SER A 1 317 ? -0.819 1.012 -25.324 1.00 90.69 317 SER A C 1
ATOM 2491 O O . SER A 1 317 ? -0.417 1.811 -24.483 1.00 90.69 317 SER A O 1
ATOM 2493 N N . ASP A 1 318 ? -0.923 -0.297 -25.095 1.00 92.00 318 ASP A N 1
ATOM 2494 C CA . ASP A 1 318 ? -0.849 -0.893 -23.760 1.00 92.00 318 ASP A CA 1
ATOM 2495 C C . ASP A 1 318 ? 0.474 -1.641 -23.541 1.00 92.00 318 ASP A C 1
ATOM 2497 O O . ASP A 1 318 ? 0.762 -2.082 -22.428 1.00 92.00 318 ASP A O 1
ATOM 2501 N N . VAL A 1 319 ? 1.311 -1.751 -24.582 1.00 91.06 319 VAL A N 1
ATOM 2502 C CA . VAL A 1 319 ? 2.566 -2.520 -24.555 1.00 91.06 319 VAL A CA 1
ATOM 2503 C C . VAL A 1 319 ? 3.485 -2.086 -23.414 1.00 91.06 319 VAL A C 1
ATOM 2505 O O . VAL A 1 319 ? 4.023 -2.942 -22.721 1.00 91.06 319 VAL A O 1
ATOM 2508 N N . ASP A 1 320 ? 3.636 -0.782 -23.160 1.00 89.56 320 ASP A N 1
ATOM 2509 C CA . ASP A 1 320 ? 4.484 -0.305 -22.056 1.00 89.56 320 ASP A CA 1
ATOM 2510 C C . ASP A 1 320 ? 3.947 -0.736 -20.686 1.00 89.56 320 ASP A C 1
ATOM 2512 O O . ASP A 1 320 ? 4.719 -1.131 -19.813 1.00 89.56 320 ASP A O 1
ATOM 2516 N N . VAL A 1 321 ? 2.621 -0.720 -20.511 1.00 91.69 321 VAL A N 1
ATOM 2517 C CA . VAL A 1 321 ? 1.964 -1.153 -19.271 1.00 91.69 321 VAL A CA 1
ATOM 2518 C C . VAL A 1 321 ? 2.164 -2.654 -19.070 1.00 91.69 321 VAL A C 1
ATOM 2520 O O . VAL A 1 321 ? 2.543 -3.079 -17.980 1.00 91.69 321 VAL A O 1
ATOM 2523 N N . ILE A 1 322 ? 1.969 -3.458 -20.118 1.00 92.25 322 ILE A N 1
ATOM 2524 C CA . ILE A 1 322 ? 2.172 -4.911 -20.068 1.00 92.25 322 ILE A CA 1
ATOM 2525 C C . ILE A 1 322 ? 3.633 -5.266 -19.789 1.00 92.25 322 ILE A C 1
ATOM 2527 O O . ILE A 1 322 ? 3.888 -6.132 -18.954 1.00 92.25 322 ILE A O 1
ATOM 2531 N N . ILE A 1 323 ? 4.593 -4.586 -20.422 1.00 91.44 323 ILE A N 1
ATOM 2532 C CA . ILE A 1 323 ? 6.023 -4.800 -20.164 1.00 91.44 323 ILE A CA 1
ATOM 2533 C C . ILE A 1 323 ? 6.341 -4.542 -18.691 1.00 91.44 323 ILE A C 1
ATOM 2535 O O . ILE A 1 323 ? 6.964 -5.389 -18.053 1.00 91.44 323 ILE A O 1
ATOM 2539 N N . SER A 1 324 ? 5.898 -3.410 -18.136 1.00 89.44 324 SER A N 1
ATOM 2540 C CA . SER A 1 324 ? 6.110 -3.102 -16.718 1.00 89.44 324 SER A CA 1
ATOM 2541 C C . SER A 1 324 ? 5.486 -4.159 -15.806 1.00 89.44 324 SER A C 1
ATOM 2543 O O . SER A 1 324 ? 6.163 -4.666 -14.916 1.00 89.44 324 SER A O 1
ATOM 2545 N N . LEU A 1 325 ? 4.240 -4.563 -16.071 1.00 90.12 325 LEU A N 1
ATOM 2546 C CA . LEU A 1 325 ? 3.549 -5.581 -15.277 1.00 90.12 325 LEU A CA 1
ATOM 2547 C C . LEU A 1 325 ? 4.242 -6.945 -15.332 1.00 90.12 325 LEU A C 1
ATOM 2549 O O . LEU A 1 325 ? 4.349 -7.612 -14.309 1.00 90.12 325 LEU A O 1
ATOM 2553 N N . LEU A 1 326 ? 4.711 -7.376 -16.503 1.00 91.38 326 LEU A N 1
ATOM 2554 C CA . LEU A 1 326 ? 5.423 -8.645 -16.655 1.00 91.38 326 LEU A CA 1
ATOM 2555 C C . LEU A 1 326 ? 6.813 -8.597 -16.003 1.00 91.38 326 LEU A C 1
ATOM 2557 O O . LEU A 1 326 ? 7.213 -9.577 -15.382 1.00 91.38 326 LEU A O 1
ATOM 2561 N N . MET A 1 327 ? 7.527 -7.470 -16.073 1.00 86.19 327 MET A N 1
ATOM 2562 C CA . MET A 1 327 ? 8.797 -7.288 -15.354 1.00 86.19 327 MET A CA 1
ATOM 2563 C C . MET A 1 327 ? 8.607 -7.370 -13.832 1.00 86.19 327 MET A C 1
ATOM 2565 O O . MET A 1 327 ? 9.405 -8.018 -13.158 1.00 86.19 327 MET A O 1
ATOM 2569 N N . ASP A 1 328 ? 7.537 -6.769 -13.304 1.00 86.44 328 ASP A N 1
ATOM 2570 C CA . ASP A 1 328 ? 7.199 -6.826 -11.877 1.00 86.44 328 ASP A CA 1
ATOM 2571 C C . ASP A 1 328 ? 6.684 -8.208 -11.460 1.00 86.44 328 ASP A C 1
ATOM 2573 O O . ASP A 1 328 ? 6.950 -8.679 -10.35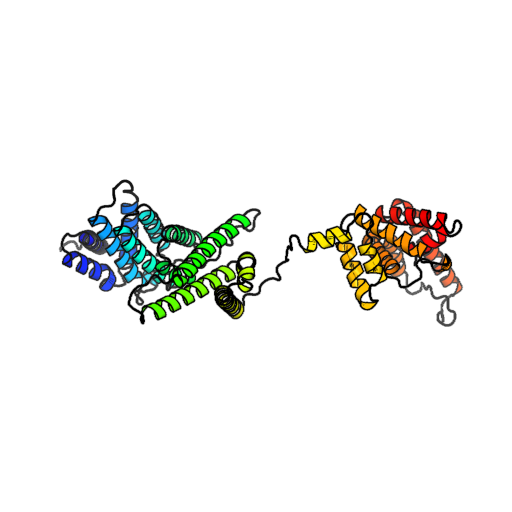5 1.00 86.44 328 ASP A O 1
ATOM 2577 N N . LEU A 1 329 ? 5.938 -8.879 -12.341 1.00 88.62 329 LEU A N 1
ATOM 2578 C CA . LEU A 1 329 ? 5.416 -10.209 -12.077 1.00 88.62 329 LEU A CA 1
ATOM 2579 C C . LEU A 1 329 ? 6.552 -11.230 -12.044 1.00 88.62 329 LEU A C 1
ATOM 2581 O O . LEU A 1 329 ? 6.621 -12.015 -11.105 1.00 88.62 329 LEU A O 1
ATOM 2585 N N . PHE A 1 330 ? 7.450 -11.240 -13.027 1.00 89.25 330 PHE A N 1
ATOM 2586 C CA . PHE A 1 330 ? 8.598 -12.148 -13.091 1.00 89.25 330 PHE A CA 1
ATOM 2587 C C . PHE A 1 330 ? 9.787 -11.578 -12.300 1.00 89.25 330 PHE A C 1
ATOM 2589 O O . PHE A 1 330 ? 10.864 -11.321 -12.821 1.00 89.25 330 PHE A O 1
ATOM 2596 N N . ASP A 1 331 ? 9.579 -11.417 -10.999 1.00 82.06 331 ASP A N 1
ATOM 2597 C CA . ASP A 1 331 ? 10.445 -10.720 -10.045 1.00 82.06 331 ASP A CA 1
ATOM 2598 C C . ASP A 1 331 ? 11.769 -11.428 -9.709 1.00 82.06 331 ASP A C 1
ATOM 2600 O O . ASP A 1 331 ? 12.701 -10.816 -9.179 1.00 82.06 331 ASP A O 1
ATOM 2604 N N . THR A 1 332 ? 11.897 -12.720 -10.020 1.00 86.62 332 THR A N 1
ATOM 2605 C CA . THR A 1 332 ? 13.140 -13.470 -9.780 1.00 86.62 332 THR A CA 1
ATOM 2606 C C . THR A 1 332 ? 13.990 -13.583 -11.040 1.00 86.62 332 THR A C 1
ATOM 2608 O O . THR A 1 332 ? 13.471 -13.763 -12.145 1.00 86.62 332 THR A O 1
ATOM 2611 N N . ARG A 1 333 ? 15.323 -13.588 -10.865 1.00 86.44 333 ARG A N 1
ATOM 2612 C CA . ARG A 1 333 ? 16.299 -13.761 -11.957 1.00 86.44 333 ARG A CA 1
ATOM 2613 C C . ARG A 1 333 ? 15.928 -14.918 -12.888 1.00 86.44 333 ARG A C 1
ATOM 2615 O O . ARG A 1 333 ? 15.933 -14.744 -14.101 1.00 86.44 333 ARG A O 1
ATOM 2622 N N . SER A 1 334 ? 15.683 -16.098 -12.322 1.00 88.31 334 SER A N 1
ATOM 2623 C CA . SER A 1 334 ? 15.398 -17.312 -13.090 1.00 88.31 334 SER A CA 1
ATOM 2624 C C . SER A 1 334 ? 14.084 -17.188 -13.850 1.00 88.31 334 SER A C 1
ATOM 2626 O O . SER A 1 334 ? 14.047 -17.490 -15.038 1.00 88.31 334 SER A O 1
ATOM 2628 N N . SER A 1 335 ? 13.029 -16.696 -13.193 1.00 90.75 335 SER A N 1
ATOM 2629 C CA . SER A 1 335 ? 11.718 -16.525 -13.821 1.00 90.75 335 SER A CA 1
ATOM 2630 C C . SER A 1 335 ? 11.764 -15.539 -14.990 1.00 90.75 335 SER A C 1
ATOM 2632 O O . SER A 1 335 ? 11.261 -15.855 -16.065 1.00 90.75 335 SER A O 1
ATOM 2634 N N . LEU A 1 336 ? 12.445 -14.401 -14.820 1.00 92.56 336 LEU A N 1
ATOM 2635 C CA . LEU A 1 336 ? 12.538 -13.371 -15.849 1.00 92.56 336 LEU A CA 1
ATOM 2636 C C . LEU A 1 336 ? 13.378 -13.824 -17.038 1.00 92.56 336 LEU A C 1
ATOM 2638 O O . LEU A 1 336 ? 12.976 -13.658 -18.184 1.00 92.56 336 LEU A O 1
ATOM 2642 N N . VAL A 1 337 ? 14.542 -14.425 -16.775 1.00 94.00 337 VAL A N 1
ATOM 2643 C CA . VAL A 1 337 ? 15.404 -14.929 -17.849 1.00 94.00 337 VAL A CA 1
ATOM 2644 C C . VAL A 1 337 ? 14.696 -16.031 -18.632 1.00 94.00 337 VAL A C 1
ATOM 2646 O O . VAL A 1 337 ? 14.801 -16.051 -19.853 1.00 94.00 337 VAL A O 1
ATOM 2649 N N . ASN A 1 338 ? 13.948 -16.915 -17.969 1.00 94.62 338 ASN A N 1
ATOM 2650 C CA . ASN A 1 338 ? 13.175 -17.947 -18.658 1.00 94.62 338 ASN A CA 1
ATOM 2651 C C . ASN A 1 338 ? 12.083 -17.347 -19.553 1.00 94.62 338 ASN A C 1
ATOM 2653 O O . ASN A 1 338 ? 11.973 -17.766 -20.703 1.00 94.62 338 ASN A O 1
ATOM 2657 N N . LEU A 1 339 ? 11.346 -16.335 -19.078 1.00 95.06 339 LEU A N 1
ATOM 2658 C CA . LEU A 1 339 ? 10.375 -15.617 -19.908 1.00 95.06 339 LEU A CA 1
ATOM 2659 C C . LEU A 1 339 ? 11.050 -14.997 -21.138 1.00 95.06 339 LEU A C 1
ATOM 2661 O O . LEU A 1 339 ? 10.600 -15.212 -22.258 1.00 95.06 339 LEU A O 1
ATOM 2665 N N . VAL A 1 340 ? 12.162 -14.282 -20.944 1.00 95.50 340 VAL A N 1
ATOM 2666 C CA . VAL A 1 340 ? 12.910 -13.651 -22.044 1.00 95.50 340 VAL A CA 1
ATOM 2667 C C . VAL A 1 340 ? 13.372 -14.685 -23.073 1.00 95.50 340 VAL A C 1
ATOM 2669 O O . VAL A 1 340 ? 13.245 -14.445 -24.270 1.00 95.50 340 VAL A O 1
ATOM 2672 N N . LYS A 1 341 ? 13.871 -15.846 -22.633 1.00 95.69 341 LYS A N 1
ATOM 2673 C CA . LYS A 1 341 ? 14.268 -16.942 -23.532 1.00 95.69 341 LYS A CA 1
ATOM 2674 C C . LYS A 1 341 ? 13.089 -17.457 -24.358 1.00 95.69 341 LYS A C 1
ATOM 2676 O O . LYS A 1 341 ? 13.222 -17.581 -25.570 1.00 95.69 341 LYS A O 1
ATOM 2681 N N . LEU A 1 342 ? 11.934 -17.677 -23.728 1.00 95.25 342 LEU A N 1
ATOM 2682 C CA . LEU A 1 342 ? 10.718 -18.110 -24.425 1.00 95.25 342 LEU A CA 1
ATOM 2683 C C . LEU A 1 342 ? 10.220 -17.065 -25.429 1.00 95.25 342 LEU A C 1
ATOM 2685 O O . LEU A 1 342 ? 9.813 -17.421 -26.532 1.00 95.25 342 LEU A O 1
ATOM 2689 N N . MET A 1 343 ? 10.279 -15.779 -25.077 1.00 94.31 343 MET A N 1
ATOM 2690 C CA . MET A 1 343 ? 9.934 -14.692 -25.995 1.00 94.31 343 MET A CA 1
ATOM 2691 C C . MET A 1 343 ? 10.894 -14.642 -27.191 1.00 94.31 343 MET A C 1
ATOM 2693 O O . MET A 1 343 ? 10.442 -14.500 -28.322 1.00 94.31 343 MET A O 1
ATOM 2697 N N . VAL A 1 344 ? 12.200 -14.817 -26.959 1.00 94.12 344 VAL A N 1
ATOM 2698 C CA . VAL A 1 344 ? 13.220 -14.917 -28.016 1.00 94.12 344 VAL A CA 1
ATOM 2699 C C . VAL A 1 344 ? 12.939 -16.095 -28.945 1.00 94.12 344 VAL A C 1
ATOM 2701 O O . VAL A 1 344 ? 12.909 -15.909 -30.158 1.00 94.12 344 VAL A O 1
ATOM 2704 N N . ASP A 1 345 ? 12.699 -17.287 -28.399 1.00 94.12 345 ASP A N 1
ATOM 2705 C CA . ASP A 1 345 ? 12.423 -18.482 -29.203 1.00 94.12 345 ASP A CA 1
ATOM 2706 C C . ASP A 1 345 ? 11.142 -18.304 -30.030 1.00 94.12 345 ASP A C 1
ATOM 2708 O O . ASP A 1 345 ? 11.091 -18.681 -31.202 1.00 94.12 345 ASP A O 1
ATOM 2712 N N . ARG A 1 346 ? 10.119 -17.665 -29.448 1.00 91.12 346 ARG A N 1
ATOM 2713 C CA . ARG A 1 346 ? 8.865 -17.360 -30.140 1.00 91.12 346 ARG A CA 1
ATOM 2714 C C . ARG A 1 346 ? 9.052 -16.323 -31.246 1.00 91.12 346 ARG A C 1
ATOM 2716 O O . ARG A 1 346 ? 8.504 -16.526 -32.324 1.00 91.12 346 ARG A O 1
ATOM 2723 N N . GLU A 1 347 ? 9.829 -15.266 -31.019 1.00 91.50 347 GLU A N 1
ATOM 2724 C CA . GLU A 1 347 ? 10.150 -14.260 -32.042 1.00 91.50 347 GLU A CA 1
ATOM 2725 C C . GLU A 1 347 ? 10.903 -14.897 -33.213 1.00 91.50 347 GLU A C 1
ATOM 2727 O O . GLU A 1 347 ? 10.536 -14.687 -34.366 1.00 91.50 347 GLU A O 1
ATOM 2732 N N . ILE A 1 348 ? 11.910 -15.730 -32.927 1.00 92.06 348 ILE A N 1
ATOM 2733 C CA . ILE A 1 348 ? 12.669 -16.445 -33.958 1.00 92.06 348 ILE A CA 1
ATOM 2734 C C . ILE A 1 348 ? 11.737 -17.353 -34.771 1.00 92.06 348 ILE A C 1
ATOM 2736 O O . ILE A 1 348 ? 11.791 -17.334 -35.997 1.00 92.06 348 ILE A O 1
ATOM 2740 N N . ALA A 1 349 ? 10.844 -18.098 -34.112 1.00 90.94 349 ALA A N 1
ATOM 2741 C CA . ALA A 1 349 ? 9.901 -18.991 -34.786 1.00 90.94 349 ALA A CA 1
ATOM 2742 C C . ALA A 1 349 ? 8.877 -18.264 -35.682 1.00 90.94 349 ALA A C 1
ATOM 2744 O O . ALA A 1 349 ? 8.393 -18.859 -36.642 1.00 90.94 349 ALA A O 1
ATOM 2745 N N . HIS A 1 350 ? 8.539 -17.006 -35.377 1.00 88.44 350 HIS A N 1
ATOM 2746 C CA . HIS A 1 350 ? 7.603 -16.184 -36.162 1.00 88.44 350 HIS A CA 1
ATOM 2747 C C . HIS A 1 350 ? 8.302 -15.260 -37.169 1.00 88.44 350 HIS A C 1
ATOM 2749 O O . HIS A 1 350 ? 7.637 -14.475 -37.844 1.00 88.44 350 HIS A O 1
ATOM 2755 N N . THR A 1 351 ? 9.629 -15.330 -37.269 1.00 90.12 351 THR A N 1
ATOM 2756 C CA . THR A 1 351 ? 10.414 -14.498 -38.176 1.00 90.12 351 THR A CA 1
ATOM 2757 C C . THR A 1 351 ? 10.827 -15.307 -39.406 1.00 90.12 351 THR A C 1
ATOM 2759 O O . THR A 1 351 ? 11.534 -16.303 -39.293 1.00 90.12 351 THR A O 1
ATOM 2762 N N . ASP A 1 352 ? 10.442 -14.849 -40.600 1.00 88.12 352 ASP A N 1
ATOM 2763 C CA . ASP A 1 352 ? 10.735 -15.566 -41.852 1.00 88.12 352 ASP A CA 1
ATOM 2764 C C . ASP A 1 352 ? 12.202 -15.444 -42.299 1.00 88.12 352 ASP A C 1
ATOM 2766 O O . ASP A 1 352 ? 12.738 -16.339 -42.953 1.00 88.12 352 ASP A O 1
ATOM 2770 N N . ASN A 1 353 ? 12.854 -14.315 -41.994 1.00 88.38 353 ASN A N 1
ATOM 2771 C CA . ASN A 1 353 ? 14.231 -14.040 -42.403 1.00 88.38 353 ASN A CA 1
ATOM 2772 C C . ASN A 1 353 ? 15.064 -13.423 -41.275 1.00 88.38 353 ASN A C 1
ATOM 2774 O O . ASN A 1 353 ? 14.600 -12.558 -40.526 1.00 88.38 353 ASN A O 1
ATOM 2778 N N . ASP A 1 354 ? 16.335 -13.803 -41.226 1.00 86.69 354 ASP A N 1
ATOM 2779 C CA . ASP A 1 354 ? 17.305 -13.358 -40.227 1.00 86.69 354 ASP A CA 1
ATOM 2780 C C . ASP A 1 354 ? 17.501 -11.832 -40.205 1.00 86.69 354 ASP A C 1
ATOM 2782 O O . ASP A 1 354 ? 17.685 -11.245 -39.139 1.00 86.69 354 ASP A O 1
ATOM 2786 N N . ALA A 1 355 ? 17.399 -11.162 -41.356 1.00 86.00 355 ALA A N 1
ATOM 2787 C CA . ALA A 1 355 ? 17.555 -9.712 -41.459 1.00 86.00 355 ALA A CA 1
ATOM 2788 C C . ALA A 1 355 ? 16.440 -8.906 -40.765 1.00 86.00 355 ALA A C 1
ATOM 2790 O O . ALA A 1 355 ? 16.637 -7.718 -40.493 1.00 86.00 355 ALA A O 1
ATOM 2791 N N . SER A 1 356 ? 15.284 -9.515 -40.493 1.00 85.88 356 SER A N 1
ATOM 2792 C CA . SER A 1 356 ? 14.145 -8.891 -39.805 1.00 85.88 356 SER A CA 1
ATOM 2793 C C . SER A 1 356 ? 14.079 -9.201 -38.307 1.00 85.88 356 SER A C 1
ATOM 2795 O O . SER A 1 356 ? 13.339 -8.533 -37.580 1.00 85.88 356 SER A O 1
ATOM 2797 N N . LEU A 1 357 ? 14.897 -10.146 -37.831 1.00 88.88 357 LEU A N 1
ATOM 2798 C CA . LEU A 1 357 ? 14.912 -10.572 -36.437 1.00 88.88 357 LEU A CA 1
ATOM 2799 C C . LEU A 1 357 ? 15.256 -9.401 -35.503 1.00 88.88 357 LEU A C 1
ATOM 2801 O O . LEU A 1 357 ? 16.264 -8.716 -35.681 1.00 88.88 357 LEU A O 1
ATOM 2805 N N . PHE A 1 358 ? 14.398 -9.176 -34.508 1.00 87.75 358 PHE A N 1
ATOM 2806 C CA . PHE A 1 358 ? 14.469 -8.078 -33.537 1.00 87.75 358 PHE A CA 1
ATOM 2807 C C . PHE A 1 358 ? 14.425 -6.650 -34.106 1.00 87.75 358 PHE A C 1
ATOM 2809 O O . PHE A 1 358 ? 14.697 -5.695 -33.384 1.00 87.75 358 PHE A O 1
ATOM 2816 N N . ARG A 1 359 ? 14.053 -6.469 -35.379 1.00 83.56 359 ARG A N 1
ATOM 2817 C CA . ARG A 1 359 ? 13.933 -5.132 -35.994 1.00 83.56 359 ARG A CA 1
ATOM 2818 C C . ARG A 1 359 ? 12.510 -4.579 -36.008 1.00 83.56 359 ARG A C 1
ATOM 2820 O O . ARG A 1 359 ? 12.310 -3.412 -36.338 1.00 83.56 359 ARG A O 1
ATOM 2827 N N . GLY A 1 360 ? 11.521 -5.413 -35.694 1.00 79.81 360 GLY A N 1
ATOM 2828 C CA . GLY A 1 360 ? 10.119 -5.014 -35.618 1.00 79.81 360 GLY A CA 1
ATOM 2829 C C . GLY A 1 360 ? 9.795 -4.228 -34.347 1.00 79.81 360 GLY A C 1
ATOM 2830 O O . GLY A 1 360 ? 10.526 -4.271 -33.362 1.00 79.81 360 GLY A O 1
ATOM 2831 N N . ASN A 1 361 ? 8.651 -3.545 -34.344 1.00 82.56 361 ASN A N 1
ATOM 2832 C CA . ASN A 1 361 ? 8.080 -2.925 -33.146 1.00 82.56 361 ASN A CA 1
ATOM 2833 C C . ASN A 1 361 ? 7.104 -3.897 -32.453 1.00 82.56 361 ASN A C 1
ATOM 2835 O O . ASN A 1 361 ? 5.926 -3.582 -32.285 1.00 82.56 361 ASN A O 1
ATOM 2839 N N . SER A 1 362 ? 7.570 -5.113 -32.149 1.00 86.44 362 SER A N 1
ATOM 2840 C CA . SER A 1 362 ? 6.780 -6.139 -31.467 1.00 86.44 362 SER A CA 1
ATOM 2841 C C . SER A 1 362 ? 6.817 -5.936 -29.948 1.00 86.44 362 SER A C 1
ATOM 2843 O O . SER A 1 362 ? 7.689 -5.251 -29.404 1.00 86.44 362 SER A O 1
ATOM 2845 N N . THR A 1 363 ? 5.874 -6.550 -29.228 1.00 90.38 363 THR A N 1
ATOM 2846 C CA . THR A 1 363 ? 5.922 -6.591 -27.758 1.00 90.38 363 THR A CA 1
ATOM 2847 C C . THR A 1 363 ? 7.241 -7.204 -27.280 1.00 90.38 363 THR A C 1
ATOM 2849 O O . THR A 1 363 ? 7.822 -6.718 -26.313 1.00 90.38 363 THR A O 1
ATOM 2852 N N . THR A 1 364 ? 7.762 -8.210 -27.993 1.00 90.25 364 THR A N 1
ATOM 2853 C CA . THR A 1 364 ? 9.039 -8.865 -27.683 1.00 90.25 364 THR A CA 1
ATOM 2854 C C . THR A 1 364 ? 10.230 -7.933 -27.807 1.00 90.25 364 THR A C 1
ATOM 2856 O O . THR A 1 364 ? 11.014 -7.842 -26.863 1.00 90.25 364 THR A O 1
ATOM 2859 N N . THR A 1 365 ? 10.379 -7.212 -28.921 1.00 90.38 365 THR A N 1
ATOM 2860 C CA . THR A 1 365 ? 11.518 -6.298 -29.095 1.00 90.38 365 THR A CA 1
ATOM 2861 C C . THR A 1 365 ? 11.486 -5.174 -28.071 1.00 90.38 365 THR A C 1
ATOM 2863 O O . THR A 1 365 ? 12.504 -4.884 -27.446 1.00 90.38 365 THR A O 1
ATOM 2866 N N . ARG A 1 366 ? 10.303 -4.619 -27.788 1.00 92.31 366 ARG A N 1
ATOM 2867 C CA . ARG A 1 366 ? 10.134 -3.607 -26.736 1.00 92.31 366 ARG A CA 1
ATOM 2868 C C . ARG A 1 366 ? 10.422 -4.160 -25.338 1.00 92.31 366 ARG A C 1
ATOM 2870 O O . ARG A 1 366 ? 11.060 -3.472 -24.538 1.00 92.31 366 ARG A O 1
ATOM 2877 N N . PHE A 1 367 ? 10.004 -5.392 -25.041 1.00 94.12 367 PHE A N 1
ATOM 2878 C CA . PHE A 1 367 ? 10.312 -6.057 -23.772 1.00 94.12 367 PHE A CA 1
ATOM 2879 C C . PHE A 1 367 ? 11.821 -6.279 -23.619 1.00 94.12 367 PHE A C 1
ATOM 2881 O O . PHE A 1 367 ? 12.386 -5.964 -22.573 1.00 94.12 367 PHE A O 1
ATOM 2888 N N . LEU A 1 368 ? 12.496 -6.749 -24.673 1.00 93.50 368 LEU A N 1
ATOM 2889 C CA . LEU A 1 368 ? 13.950 -6.913 -24.715 1.00 93.50 368 LEU A CA 1
ATOM 2890 C C . LEU A 1 368 ? 14.679 -5.584 -24.473 1.00 93.50 368 LEU A C 1
ATOM 2892 O O . LEU A 1 368 ? 15.602 -5.545 -23.658 1.00 93.50 368 LEU A O 1
ATOM 2896 N N . SER A 1 369 ? 14.234 -4.484 -25.091 1.00 92.50 369 SER A N 1
ATOM 2897 C CA . SER A 1 369 ? 14.787 -3.148 -24.837 1.00 92.50 369 SER A CA 1
ATOM 2898 C C . SER A 1 369 ? 14.571 -2.695 -23.388 1.00 92.50 369 SER A C 1
ATOM 2900 O O . SER A 1 369 ? 15.484 -2.145 -22.770 1.00 92.50 369 SER A O 1
ATOM 2902 N N . ALA A 1 370 ? 13.390 -2.934 -22.808 1.00 92.25 370 ALA A N 1
ATOM 2903 C CA . ALA A 1 370 ? 13.098 -2.584 -21.416 1.00 92.25 370 ALA A CA 1
ATOM 2904 C C . ALA A 1 370 ? 13.940 -3.404 -20.424 1.00 92.25 370 ALA A C 1
ATOM 2906 O O . ALA A 1 370 ? 14.542 -2.840 -19.504 1.00 92.25 370 ALA A O 1
ATOM 2907 N N . PHE A 1 371 ? 14.052 -4.713 -20.655 1.00 93.62 371 PHE A N 1
ATOM 2908 C CA . PHE A 1 371 ? 14.939 -5.613 -19.924 1.00 93.62 371 PHE A CA 1
ATOM 2909 C C . PHE A 1 371 ? 16.393 -5.127 -19.993 1.00 93.62 371 PHE A C 1
ATOM 2911 O O . PHE A 1 371 ? 17.060 -4.988 -18.962 1.00 93.62 371 PHE A O 1
ATOM 2918 N N . ALA A 1 372 ? 16.873 -4.810 -21.200 1.00 92.25 372 ALA A N 1
ATOM 2919 C CA . ALA A 1 372 ? 18.233 -4.346 -21.417 1.00 92.25 372 ALA A CA 1
ATOM 2920 C C . ALA A 1 372 ? 18.497 -3.002 -20.731 1.00 92.25 372 ALA A C 1
ATOM 2922 O O . ALA A 1 372 ? 19.541 -2.821 -20.104 1.00 92.25 372 ALA A O 1
ATOM 2923 N N . LYS A 1 373 ? 17.525 -2.087 -20.767 1.00 91.12 373 LYS A N 1
ATOM 2924 C CA . LYS A 1 373 ? 17.590 -0.807 -20.064 1.00 91.12 373 LYS A CA 1
ATOM 2925 C C . LYS A 1 373 ? 17.696 -1.009 -18.556 1.00 91.12 373 LYS A C 1
ATOM 2927 O O . LYS A 1 373 ? 18.598 -0.450 -17.951 1.00 91.12 373 LYS A O 1
ATOM 2932 N N . ILE A 1 374 ? 16.830 -1.815 -17.943 1.00 89.25 374 ILE A N 1
ATOM 2933 C CA . ILE A 1 374 ? 16.805 -1.992 -16.481 1.00 89.25 374 ILE A CA 1
ATOM 2934 C C . ILE A 1 374 ? 18.067 -2.707 -15.983 1.00 89.25 374 ILE A C 1
ATOM 2936 O O . ILE A 1 374 ? 18.732 -2.228 -15.063 1.00 89.25 374 ILE A O 1
ATOM 2940 N N . HIS A 1 375 ? 18.439 -3.826 -16.604 1.00 89.44 375 HIS A N 1
ATOM 2941 C CA . HIS A 1 375 ? 19.548 -4.653 -16.118 1.00 89.44 375 HIS A CA 1
ATOM 2942 C C . HIS A 1 375 ? 20.918 -4.243 -16.672 1.00 89.44 375 HIS A C 1
ATOM 2944 O O . HIS A 1 375 ? 21.944 -4.580 -16.080 1.00 89.44 375 HIS A O 1
ATOM 2950 N N . GLY A 1 376 ? 20.954 -3.514 -17.788 1.00 90.62 376 GLY A N 1
ATOM 2951 C CA . GLY A 1 376 ? 22.171 -3.018 -18.428 1.00 90.62 376 GLY A CA 1
ATOM 2952 C C . GLY A 1 376 ? 22.554 -1.591 -18.039 1.00 90.62 376 GLY A C 1
ATOM 2953 O O . GLY A 1 376 ? 23.698 -1.212 -18.275 1.00 90.62 376 GLY A O 1
ATOM 2954 N N . TYR A 1 377 ? 21.666 -0.809 -17.407 1.00 92.69 377 TYR A N 1
ATOM 2955 C CA . TYR A 1 377 ? 21.897 0.618 -17.135 1.00 92.69 377 TYR A CA 1
ATOM 2956 C C . TYR A 1 377 ? 23.221 0.910 -16.424 1.00 92.69 377 TYR A C 1
ATOM 2958 O O . TYR A 1 377 ? 24.022 1.703 -16.912 1.00 92.69 377 TYR A O 1
ATOM 2966 N N . ASN A 1 378 ? 23.480 0.257 -15.287 1.00 91.81 378 ASN A N 1
ATOM 2967 C CA . ASN A 1 378 ? 24.695 0.512 -14.507 1.00 91.81 378 ASN A CA 1
ATOM 2968 C C . ASN A 1 378 ? 25.961 0.103 -15.273 1.00 91.81 378 ASN A C 1
ATOM 2970 O O . ASN A 1 378 ? 26.974 0.799 -15.209 1.00 91.81 378 ASN A O 1
ATOM 2974 N N . TYR A 1 379 ? 25.888 -0.991 -16.036 1.00 93.38 379 TYR A N 1
ATOM 2975 C CA . TYR A 1 379 ? 26.978 -1.434 -16.899 1.00 93.38 379 TYR A CA 1
ATOM 2976 C C . TYR A 1 379 ? 27.250 -0.395 -17.993 1.00 93.38 379 TYR A C 1
ATOM 2978 O O . TYR A 1 379 ? 28.356 0.127 -18.071 1.00 93.38 379 TYR A O 1
ATOM 2986 N N . LEU A 1 380 ? 26.226 -0.009 -18.757 1.00 94.12 380 LEU A N 1
ATOM 2987 C CA . LEU A 1 380 ? 26.357 0.949 -19.852 1.00 94.12 380 LEU A CA 1
ATOM 2988 C C . LEU A 1 380 ? 26.837 2.315 -19.355 1.00 94.12 380 LEU A C 1
ATOM 2990 O O . LEU A 1 380 ? 27.727 2.914 -19.951 1.00 94.12 380 LEU A O 1
ATOM 2994 N N . ARG A 1 381 ? 26.290 2.791 -18.231 1.00 93.94 381 ARG A N 1
ATOM 2995 C CA . ARG A 1 381 ? 26.683 4.061 -17.617 1.00 93.94 381 ARG A CA 1
ATOM 2996 C C . ARG A 1 381 ? 28.144 4.043 -17.182 1.00 93.94 381 ARG A C 1
ATOM 2998 O O . ARG A 1 381 ? 28.892 4.935 -17.555 1.00 93.94 381 ARG A O 1
ATOM 3005 N N . SER A 1 382 ? 28.570 3.027 -16.433 1.00 92.94 382 SER A N 1
ATOM 3006 C CA . SER A 1 382 ? 29.973 2.934 -15.995 1.00 92.94 382 SER A CA 1
ATOM 3007 C C . SER A 1 382 ? 30.955 2.790 -17.162 1.00 92.94 382 SER A C 1
ATOM 3009 O O . SER A 1 382 ? 32.080 3.273 -17.069 1.00 92.94 382 SER A O 1
ATOM 3011 N N . LEU A 1 383 ? 30.514 2.178 -18.262 1.00 93.56 383 LEU A N 1
ATOM 3012 C CA . LEU A 1 383 ? 31.299 1.986 -19.472 1.00 93.56 383 LEU A CA 1
ATOM 3013 C C . LEU A 1 383 ? 31.444 3.269 -20.305 1.00 93.56 383 LEU A C 1
ATOM 3015 O O . LEU A 1 383 ? 32.547 3.633 -20.701 1.00 93.56 383 LEU A O 1
ATOM 3019 N N . ILE A 1 384 ? 30.327 3.948 -20.580 1.00 94.00 384 ILE A N 1
ATOM 3020 C CA . ILE A 1 384 ? 30.257 5.043 -21.557 1.00 94.00 384 ILE A CA 1
ATOM 3021 C C . ILE A 1 384 ? 30.468 6.421 -20.919 1.00 94.00 384 ILE A C 1
ATOM 3023 O O . ILE A 1 384 ? 31.027 7.307 -21.570 1.00 94.00 384 ILE A O 1
ATOM 3027 N N . SER A 1 385 ? 30.061 6.631 -19.659 1.00 94.25 385 SER A N 1
ATOM 3028 C CA . SER A 1 385 ? 30.149 7.950 -19.012 1.00 94.25 385 SER A CA 1
ATOM 3029 C C . SER A 1 385 ? 31.542 8.593 -19.082 1.00 94.25 385 SER A C 1
ATOM 3031 O O . SER A 1 385 ? 31.596 9.772 -19.428 1.00 94.25 385 SER A O 1
ATOM 3033 N N . PRO A 1 386 ? 32.665 7.876 -18.860 1.00 92.06 386 PRO A N 1
ATOM 3034 C CA . PRO A 1 386 ? 33.994 8.484 -18.938 1.00 92.06 386 PRO A CA 1
ATOM 3035 C C . PRO A 1 386 ? 34.323 9.074 -20.318 1.00 92.06 386 PRO A C 1
ATOM 3037 O O . PRO A 1 386 ? 34.894 10.161 -20.401 1.00 92.06 386 PRO A O 1
ATOM 3040 N N . LEU A 1 387 ? 33.934 8.392 -21.402 1.00 92.69 387 LEU A N 1
ATOM 3041 C CA . LEU A 1 387 ? 34.159 8.874 -22.768 1.00 92.69 387 LEU A CA 1
ATOM 3042 C C . LEU A 1 387 ? 33.279 10.080 -23.092 1.00 92.69 387 LEU A C 1
ATOM 3044 O O . LEU A 1 387 ? 33.762 11.053 -23.664 1.00 92.69 387 LEU A O 1
ATOM 3048 N N . VAL A 1 388 ? 32.008 10.051 -22.687 1.00 94.75 388 VAL A N 1
ATOM 3049 C CA . VAL A 1 388 ? 31.086 11.178 -22.905 1.00 94.75 388 VAL A CA 1
ATOM 3050 C C . VAL A 1 388 ? 31.542 12.414 -22.127 1.00 94.75 388 VAL A C 1
ATOM 3052 O O . VAL A 1 388 ? 31.535 13.520 -22.663 1.00 94.75 388 VAL A O 1
ATOM 3055 N N . GLU A 1 389 ? 32.002 12.244 -20.886 1.00 94.62 389 GLU A N 1
ATOM 3056 C CA . GLU A 1 389 ? 32.574 13.337 -20.093 1.00 94.62 389 GLU A CA 1
ATOM 3057 C C . GLU A 1 389 ? 33.875 13.876 -20.692 1.00 94.62 389 GLU A C 1
ATOM 3059 O O . GLU A 1 389 ? 34.118 15.082 -20.639 1.00 94.62 389 GLU A O 1
ATOM 3064 N N . MET A 1 390 ? 34.713 13.006 -21.262 1.00 91.38 390 MET A N 1
ATOM 3065 C CA . MET A 1 390 ? 35.913 13.420 -21.985 1.00 91.38 390 MET A CA 1
ATOM 3066 C C . MET A 1 390 ? 35.542 14.280 -23.195 1.00 91.38 390 MET A C 1
ATOM 3068 O O . MET A 1 390 ? 36.075 15.378 -23.328 1.00 91.38 390 MET A O 1
ATOM 3072 N N . MET A 1 391 ? 34.586 13.835 -24.020 1.00 93.75 391 MET A N 1
ATOM 3073 C CA . MET A 1 391 ? 34.084 14.605 -25.166 1.00 93.75 391 MET A CA 1
ATOM 3074 C C . MET A 1 391 ? 33.533 15.969 -24.737 1.00 93.75 391 MET A C 1
ATOM 3076 O O . MET A 1 391 ? 33.842 16.978 -25.361 1.00 93.75 391 MET A O 1
ATOM 3080 N N . ALA A 1 392 ? 32.771 16.020 -23.641 1.00 93.44 392 ALA A N 1
ATOM 3081 C CA . ALA A 1 392 ? 32.189 17.259 -23.126 1.00 93.44 392 ALA A CA 1
ATOM 3082 C C . ALA A 1 392 ? 33.235 18.274 -22.624 1.00 93.44 392 ALA A C 1
ATOM 3084 O O . ALA A 1 392 ? 32.957 19.471 -22.586 1.00 93.44 392 ALA A O 1
ATOM 3085 N N . LYS A 1 393 ? 34.429 17.812 -22.230 1.00 94.56 393 LYS A N 1
ATOM 3086 C CA . LYS A 1 393 ? 35.547 18.661 -21.778 1.00 94.56 393 LYS A CA 1
ATOM 3087 C C . LYS A 1 393 ? 36.449 19.133 -22.921 1.00 94.56 393 LYS A C 1
ATOM 3089 O O . LYS A 1 393 ? 37.349 19.936 -22.671 1.00 94.56 393 LYS A O 1
ATOM 3094 N N . MET A 1 394 ? 36.250 18.638 -24.144 1.00 92.81 394 MET A N 1
ATOM 3095 C CA . MET A 1 394 ? 37.060 19.050 -25.289 1.00 92.81 394 MET A CA 1
ATOM 3096 C C . MET A 1 394 ? 36.842 20.539 -25.601 1.00 92.81 394 MET A C 1
ATOM 3098 O O . MET A 1 394 ? 35.746 21.067 -25.400 1.00 92.81 394 MET A O 1
ATOM 3102 N N . PRO A 1 395 ? 37.881 21.251 -26.072 1.00 91.06 395 PRO A N 1
ATOM 3103 C CA . PRO A 1 395 ? 37.764 22.671 -26.374 1.00 91.06 395 PRO A CA 1
ATOM 3104 C C . PRO A 1 395 ? 36.764 22.918 -27.518 1.00 91.06 395 PRO A C 1
ATOM 3106 O O . PRO A 1 395 ? 36.609 22.055 -28.378 1.00 91.06 395 PRO A O 1
ATOM 3109 N N . PRO A 1 396 ? 36.157 24.117 -27.617 1.00 83.44 396 PRO A N 1
ATOM 3110 C CA . PRO A 1 396 ? 35.202 24.448 -28.685 1.00 83.44 396 PRO A CA 1
ATOM 3111 C C . PRO A 1 396 ? 35.773 24.351 -30.108 1.00 83.44 396 PRO A C 1
ATOM 3113 O O . PRO A 1 396 ? 35.022 24.272 -31.073 1.00 83.44 396 PRO A O 1
ATOM 3116 N N . SER A 1 397 ? 37.103 24.375 -30.248 1.00 84.38 397 SER A N 1
ATOM 3117 C CA . SER A 1 397 ? 37.811 24.149 -31.512 1.00 84.38 397 SER A CA 1
ATOM 3118 C C . SER A 1 397 ? 37.847 22.677 -31.940 1.00 84.38 397 SER A C 1
ATOM 3120 O O . SER A 1 397 ? 38.236 22.381 -33.067 1.00 84.38 397 SER A O 1
ATOM 3122 N N . HIS A 1 398 ? 37.469 21.751 -31.058 1.00 89.56 398 HIS A N 1
ATOM 3123 C CA . HIS A 1 398 ? 37.405 20.326 -31.336 1.00 89.56 398 HIS A CA 1
ATOM 3124 C C . HIS A 1 398 ? 36.017 19.967 -31.877 1.00 89.56 398 HIS A C 1
ATOM 3126 O O . HIS A 1 398 ? 35.038 19.929 -31.134 1.00 89.56 398 HIS A O 1
ATOM 3132 N N . SER A 1 399 ? 35.939 19.722 -33.184 1.00 91.44 399 SER A N 1
ATOM 3133 C CA . SER A 1 399 ? 34.695 19.403 -33.884 1.00 91.44 399 SER A CA 1
ATOM 3134 C C . SER A 1 399 ? 34.690 17.968 -34.413 1.00 91.44 399 SER A C 1
ATOM 3136 O O . SER A 1 399 ? 35.737 17.367 -34.668 1.00 91.44 399 SER A O 1
ATOM 3138 N N . TYR A 1 400 ? 33.479 17.439 -34.576 1.00 93.12 400 TYR A N 1
ATOM 3139 C CA . TYR A 1 400 ? 33.178 16.120 -35.132 1.00 93.12 400 TYR A CA 1
ATOM 3140 C C . TYR A 1 400 ? 32.317 16.220 -36.410 1.00 93.12 400 TYR A C 1
ATOM 3142 O O . TYR A 1 400 ? 31.796 15.214 -36.881 1.00 93.12 400 TYR A O 1
ATOM 3150 N N . GLU A 1 401 ? 32.122 17.428 -36.958 1.00 93.94 401 GLU A N 1
ATOM 3151 C CA . GLU A 1 401 ? 31.303 17.656 -38.157 1.00 93.94 401 GLU A CA 1
ATOM 3152 C C . GLU A 1 401 ? 32.055 17.223 -39.421 1.00 93.94 401 GLU A C 1
ATOM 3154 O O . GLU A 1 401 ? 33.135 17.737 -39.728 1.00 93.94 401 GLU A O 1
ATOM 3159 N N . LEU A 1 402 ? 31.469 16.278 -40.154 1.00 93.69 402 LEU A N 1
ATOM 3160 C CA . LEU A 1 402 ? 32.030 15.730 -41.390 1.00 93.69 402 LEU A CA 1
ATOM 3161 C C . LEU A 1 402 ? 31.368 16.321 -42.633 1.00 93.69 402 LEU A C 1
ATOM 3163 O O . LEU A 1 402 ? 31.915 16.189 -43.725 1.00 93.69 402 LEU A O 1
ATOM 3167 N N . ASN A 1 403 ? 30.200 16.957 -42.489 1.00 93.12 403 ASN A N 1
ATOM 3168 C CA . ASN A 1 403 ? 29.521 17.598 -43.602 1.00 93.12 403 ASN A CA 1
ATOM 3169 C C . ASN A 1 403 ? 30.239 18.914 -43.967 1.00 93.12 403 ASN A C 1
ATOM 3171 O O . ASN A 1 403 ? 30.205 19.857 -43.166 1.00 93.12 403 ASN A O 1
ATOM 3175 N N . PRO A 1 404 ? 30.826 19.028 -45.176 1.00 89.38 404 PRO A N 1
ATOM 3176 C CA . PRO A 1 404 ? 31.537 20.235 -45.598 1.00 89.38 404 PRO A CA 1
ATOM 3177 C C . PRO A 1 404 ? 30.669 21.499 -45.564 1.00 89.38 404 PRO A C 1
ATOM 3179 O O . PRO A 1 404 ? 31.171 22.573 -45.242 1.00 89.38 404 PRO A O 1
ATOM 3182 N N . ASP A 1 405 ? 29.362 21.369 -45.813 1.00 91.69 405 ASP A N 1
ATOM 3183 C CA . ASP A 1 405 ? 28.421 22.497 -45.832 1.00 91.69 405 ASP A CA 1
ATOM 3184 C C . ASP A 1 405 ? 28.152 23.069 -44.431 1.00 91.69 405 ASP A C 1
ATOM 3186 O O . ASP A 1 405 ? 27.707 24.207 -44.284 1.00 91.69 405 ASP A O 1
ATOM 3190 N N . ARG A 1 406 ? 28.407 22.276 -43.383 1.00 90.38 406 ARG A N 1
ATOM 3191 C CA . ARG A 1 406 ? 28.212 22.655 -41.974 1.00 90.38 406 ARG A CA 1
ATOM 3192 C C . ARG A 1 406 ? 29.528 22.960 -41.260 1.00 90.38 406 ARG A C 1
ATOM 3194 O O . ARG A 1 406 ? 29.532 23.722 -40.297 1.00 90.38 406 ARG A O 1
ATOM 3201 N N . ALA A 1 407 ? 30.644 22.431 -41.758 1.00 88.19 407 ALA A N 1
ATOM 3202 C CA . ALA A 1 407 ? 31.993 22.616 -41.225 1.00 88.19 407 ALA A CA 1
ATOM 3203 C C . ALA A 1 407 ? 32.688 23.895 -41.747 1.00 88.19 407 ALA A C 1
ATOM 3205 O O . ALA A 1 407 ? 33.903 23.916 -41.951 1.00 88.19 407 ALA A O 1
ATOM 3206 N N . ILE A 1 408 ? 31.939 24.978 -41.987 1.00 86.25 408 ILE A N 1
ATOM 3207 C CA . ILE A 1 408 ? 32.489 26.221 -42.552 1.00 86.25 408 ILE A CA 1
ATOM 3208 C C . ILE A 1 408 ? 33.526 26.812 -41.585 1.00 86.25 408 ILE A C 1
ATOM 3210 O O . ILE A 1 408 ? 33.217 27.124 -40.436 1.00 86.25 408 ILE A O 1
ATOM 3214 N N . GLY A 1 409 ? 34.764 26.980 -42.058 1.00 84.00 409 GLY A N 1
ATOM 3215 C CA . GLY A 1 409 ? 35.877 27.483 -41.243 1.00 84.00 409 GLY A CA 1
ATOM 3216 C C . GLY A 1 409 ? 36.537 26.433 -40.340 1.00 84.00 409 GLY A C 1
ATOM 3217 O O . GLY A 1 409 ? 37.356 26.799 -39.500 1.00 84.00 409 GLY A O 1
ATOM 3218 N N . GLN A 1 410 ? 36.207 25.149 -40.510 1.00 88.62 410 GLN A N 1
ATOM 3219 C CA . GLN A 1 410 ? 36.836 24.023 -39.817 1.00 88.62 410 GLN A CA 1
ATOM 3220 C C . GLN A 1 410 ? 37.642 23.156 -40.794 1.00 88.62 410 GLN A C 1
ATOM 3222 O O . GLN A 1 410 ? 37.404 23.164 -42.001 1.00 88.62 410 GLN A O 1
ATOM 3227 N N . ASP A 1 411 ? 38.588 22.380 -40.267 1.00 91.12 411 ASP A N 1
ATOM 3228 C CA . ASP A 1 411 ? 39.318 21.377 -41.042 1.00 91.12 411 ASP A CA 1
ATOM 3229 C C . ASP A 1 411 ? 38.578 20.031 -40.983 1.00 91.12 411 ASP A C 1
ATOM 3231 O O . ASP A 1 411 ? 38.624 19.318 -39.979 1.00 91.12 411 ASP A O 1
ATOM 3235 N N . VAL A 1 412 ? 37.907 19.675 -42.082 1.00 92.00 412 VAL A N 1
ATOM 3236 C CA . VAL A 1 412 ? 37.146 18.420 -42.205 1.00 92.00 412 VAL A CA 1
ATOM 3237 C C . VAL A 1 412 ? 38.045 17.189 -42.048 1.00 92.00 412 VAL A C 1
ATOM 3239 O O . VAL A 1 412 ? 37.610 16.196 -41.468 1.00 92.00 412 VAL A O 1
ATOM 3242 N N . GLN A 1 413 ? 39.308 17.237 -42.493 1.00 92.06 413 GLN A N 1
ATOM 3243 C CA . GLN A 1 413 ? 40.231 16.109 -42.316 1.00 92.06 413 GLN A CA 1
ATOM 3244 C C . GLN A 1 413 ? 40.601 15.932 -40.844 1.00 92.06 413 GLN A C 1
ATOM 3246 O O . GLN A 1 413 ? 40.707 14.805 -40.357 1.00 92.06 413 GLN A O 1
ATOM 3251 N N . GLN A 1 414 ? 40.769 17.034 -40.112 1.00 93.31 414 GLN A N 1
ATOM 3252 C CA . GLN A 1 414 ? 40.988 16.963 -38.673 1.00 93.31 414 GLN A CA 1
ATOM 3253 C C . GLN A 1 414 ? 39.734 16.469 -37.937 1.00 93.31 414 GLN A C 1
ATOM 3255 O O . GLN A 1 414 ? 39.857 15.629 -37.048 1.00 93.31 414 GLN A O 1
ATOM 3260 N N . ASN A 1 415 ? 38.538 16.915 -38.331 1.00 93.75 415 ASN A N 1
ATOM 3261 C CA . ASN A 1 415 ? 37.276 16.426 -37.766 1.00 93.75 415 ASN A CA 1
ATOM 3262 C C . ASN A 1 415 ? 37.085 14.923 -38.013 1.00 93.75 415 ASN A C 1
ATOM 3264 O O . ASN A 1 415 ? 36.677 14.205 -37.103 1.00 93.75 415 ASN A O 1
ATOM 3268 N N . GLN A 1 416 ? 37.451 14.426 -39.199 1.00 95.31 416 GLN A N 1
ATOM 3269 C CA . GLN A 1 416 ? 37.466 12.993 -39.495 1.00 95.31 416 GLN A CA 1
ATOM 3270 C C . GLN A 1 416 ? 38.370 12.233 -38.521 1.00 95.31 416 GLN A C 1
ATOM 3272 O O . GLN A 1 416 ? 37.919 11.271 -37.904 1.00 95.31 416 GLN A O 1
ATOM 3277 N N . ARG A 1 417 ? 39.610 12.695 -38.311 1.00 95.88 417 ARG A N 1
ATOM 3278 C CA . ARG A 1 417 ? 40.522 12.076 -37.331 1.00 95.88 417 ARG A CA 1
ATOM 3279 C C . ARG A 1 417 ? 39.952 12.109 -35.914 1.00 95.88 417 ARG A C 1
ATOM 3281 O O . ARG A 1 417 ? 40.131 11.152 -35.168 1.00 95.88 417 ARG A O 1
ATOM 3288 N N . ASN A 1 418 ? 39.260 13.186 -35.539 1.00 94.25 418 ASN A N 1
ATOM 3289 C CA . ASN A 1 418 ? 38.605 13.289 -34.234 1.00 94.25 418 ASN A CA 1
ATOM 3290 C C . ASN A 1 418 ? 37.490 12.237 -34.089 1.00 94.25 418 ASN A C 1
ATOM 3292 O O . ASN A 1 418 ? 37.410 11.585 -33.048 1.00 94.25 418 ASN A O 1
ATOM 3296 N N . VAL A 1 419 ? 36.665 12.044 -35.129 1.00 95.25 419 VAL A N 1
ATOM 3297 C CA . VAL A 1 419 ? 35.610 11.014 -35.177 1.00 95.25 419 VAL A CA 1
ATOM 3298 C C . VAL A 1 419 ? 36.207 9.608 -35.119 1.00 95.25 419 VAL A C 1
ATOM 3300 O O . VAL A 1 419 ? 35.750 8.783 -34.333 1.00 95.25 419 VAL A O 1
ATOM 3303 N N . GLU A 1 420 ? 37.251 9.333 -35.900 1.00 96.44 420 GLU A N 1
ATOM 3304 C CA . GLU A 1 420 ? 37.941 8.039 -35.894 1.00 96.44 420 GLU A CA 1
ATOM 3305 C C . GLU A 1 420 ? 38.544 7.731 -34.519 1.00 96.44 420 GLU A C 1
ATOM 3307 O O . GLU A 1 420 ? 38.373 6.625 -34.003 1.00 96.44 420 GLU A O 1
ATOM 3312 N N . ALA A 1 421 ? 39.195 8.714 -33.889 1.00 94.06 421 ALA A N 1
ATOM 3313 C CA . ALA A 1 421 ? 39.792 8.556 -32.568 1.00 94.06 421 ALA A CA 1
ATOM 3314 C C . ALA A 1 421 ? 38.739 8.261 -31.492 1.00 94.06 421 ALA A C 1
ATOM 3316 O O . ALA A 1 421 ? 38.912 7.334 -30.699 1.00 94.06 421 ALA A O 1
ATOM 3317 N N . ILE A 1 422 ? 37.630 9.012 -31.468 1.00 94.31 422 ILE A N 1
ATOM 3318 C CA . ILE A 1 422 ? 36.587 8.792 -30.463 1.00 94.31 422 ILE A CA 1
ATOM 3319 C C . ILE A 1 422 ? 35.830 7.484 -30.708 1.00 94.31 422 ILE A C 1
ATOM 3321 O O . ILE A 1 422 ? 35.608 6.733 -29.760 1.00 94.31 422 ILE A O 1
ATOM 3325 N N . ALA A 1 423 ? 35.496 7.162 -31.963 1.00 95.19 423 ALA A N 1
ATOM 3326 C CA . ALA A 1 423 ? 34.831 5.911 -32.321 1.00 95.19 423 ALA A CA 1
ATOM 3327 C C . ALA A 1 423 ? 35.694 4.694 -31.962 1.00 95.19 423 ALA A C 1
ATOM 3329 O O . ALA A 1 423 ? 35.180 3.731 -31.394 1.00 95.19 423 ALA A O 1
ATOM 3330 N N . SER A 1 424 ? 37.007 4.768 -32.207 1.00 96.06 424 SER A N 1
ATOM 3331 C CA . SER A 1 424 ? 37.957 3.737 -31.770 1.00 96.06 424 SER A CA 1
ATOM 3332 C C . SER A 1 424 ? 37.945 3.591 -30.249 1.00 96.06 424 SER A C 1
ATOM 3334 O O . SER A 1 424 ? 37.806 2.482 -29.749 1.00 96.06 424 SER A O 1
ATOM 3336 N N . GLY A 1 425 ? 37.954 4.704 -29.505 1.00 94.81 425 GLY A N 1
ATOM 3337 C CA . GLY A 1 425 ? 37.848 4.679 -28.043 1.00 94.81 425 GLY A CA 1
ATOM 3338 C C . GLY A 1 425 ? 36.569 4.003 -27.529 1.00 94.81 425 GLY A C 1
ATOM 3339 O O . GLY A 1 425 ? 36.628 3.216 -26.584 1.00 94.81 425 GLY A O 1
ATOM 3340 N N . PHE A 1 426 ? 35.419 4.256 -28.167 1.00 94.62 426 PHE A N 1
ATOM 3341 C CA . PHE A 1 426 ? 34.166 3.557 -27.856 1.00 94.62 426 PHE A CA 1
ATOM 3342 C C . PHE A 1 426 ? 34.275 2.050 -28.111 1.00 94.62 426 PHE A C 1
ATOM 3344 O O . PHE A 1 426 ? 33.896 1.256 -27.248 1.00 94.62 426 PHE A O 1
ATOM 3351 N N . LEU A 1 427 ? 34.811 1.647 -29.265 1.00 94.38 427 LEU A N 1
ATOM 3352 C CA . LEU A 1 427 ? 34.980 0.237 -29.620 1.00 94.38 427 LEU A CA 1
ATOM 3353 C C . LEU A 1 427 ? 35.958 -0.482 -28.681 1.00 94.38 427 LEU A C 1
ATOM 3355 O O . LEU A 1 427 ? 35.663 -1.591 -28.232 1.00 94.38 427 LEU A O 1
ATOM 3359 N N . ASP A 1 428 ? 37.075 0.147 -28.325 1.00 94.69 428 ASP A N 1
ATOM 3360 C CA . ASP A 1 428 ? 38.084 -0.417 -27.423 1.00 94.69 428 ASP A CA 1
ATOM 3361 C C . ASP A 1 428 ? 37.508 -0.666 -26.026 1.00 94.69 428 ASP A C 1
ATOM 3363 O O . ASP A 1 428 ? 37.666 -1.744 -25.449 1.00 94.69 428 ASP A O 1
ATOM 3367 N N . ILE A 1 429 ? 36.769 0.305 -25.486 1.00 94.31 429 ILE A N 1
ATOM 3368 C CA . ILE A 1 429 ? 36.147 0.173 -24.169 1.00 94.31 429 ILE A CA 1
ATOM 3369 C C . ILE A 1 429 ? 35.045 -0.898 -24.187 1.00 94.31 429 ILE A C 1
ATOM 3371 O O . ILE A 1 429 ? 34.999 -1.742 -23.288 1.00 94.31 429 ILE A O 1
ATOM 3375 N N . ILE A 1 430 ? 34.203 -0.936 -25.225 1.00 93.44 430 ILE A N 1
ATOM 3376 C CA . ILE A 1 430 ? 33.163 -1.965 -25.372 1.00 93.44 430 ILE A CA 1
ATOM 3377 C C . ILE A 1 430 ? 33.790 -3.361 -25.493 1.00 93.44 430 ILE A C 1
ATOM 3379 O O . ILE A 1 430 ? 33.390 -4.277 -24.772 1.00 93.44 430 ILE A O 1
ATOM 3383 N N . THR A 1 431 ? 34.810 -3.540 -26.330 1.00 92.31 431 THR A N 1
ATOM 3384 C CA . THR A 1 431 ? 35.473 -4.844 -26.516 1.00 92.31 431 THR A CA 1
ATOM 3385 C C . THR A 1 431 ? 36.250 -5.300 -25.278 1.00 92.31 431 THR A C 1
ATOM 3387 O O . THR A 1 431 ? 36.265 -6.493 -24.970 1.00 92.31 431 THR A O 1
ATOM 3390 N N . ALA A 1 432 ? 36.816 -4.381 -24.491 1.00 93.69 432 ALA A N 1
ATOM 3391 C CA . ALA A 1 432 ? 37.476 -4.702 -23.222 1.00 93.69 432 ALA A CA 1
ATOM 3392 C C . ALA A 1 432 ? 36.491 -5.082 -22.094 1.00 93.69 432 ALA A C 1
ATOM 3394 O O . ALA A 1 432 ? 36.864 -5.749 -21.123 1.00 93.69 432 ALA A O 1
ATOM 3395 N N . SER A 1 433 ? 35.219 -4.698 -22.214 1.00 94.31 433 SER A N 1
ATOM 3396 C CA . SER A 1 433 ? 34.208 -4.830 -21.155 1.00 94.31 433 SER A CA 1
ATOM 3397 C C . SER A 1 433 ? 33.511 -6.191 -21.069 1.00 94.31 433 SER A C 1
ATOM 3399 O O . SER A 1 433 ? 32.632 -6.397 -20.233 1.00 94.31 433 SER A O 1
ATOM 3401 N N . VAL A 1 434 ? 33.936 -7.184 -21.857 1.00 90.12 434 VAL A N 1
ATOM 3402 C CA . VAL A 1 434 ? 33.324 -8.528 -21.872 1.00 90.12 434 VAL A CA 1
ATOM 3403 C C . VAL A 1 434 ? 33.194 -9.123 -20.465 1.00 90.12 434 VAL A C 1
ATOM 3405 O O . VAL A 1 434 ? 32.209 -9.791 -20.161 1.00 90.12 434 VAL A O 1
ATOM 3408 N N . LYS A 1 435 ? 34.154 -8.876 -19.564 1.00 89.62 435 LYS A N 1
ATOM 3409 C CA . LYS A 1 435 ? 34.129 -9.374 -18.175 1.00 89.62 435 LYS A CA 1
ATOM 3410 C C . LYS A 1 435 ? 33.204 -8.600 -17.234 1.00 89.62 435 LYS A C 1
ATOM 3412 O O . LYS A 1 435 ? 32.888 -9.146 -16.181 1.00 89.62 435 LYS A O 1
ATOM 3417 N N . THR A 1 436 ? 32.714 -7.422 -17.599 1.00 91.44 436 THR A N 1
ATOM 3418 C CA . THR A 1 436 ? 31.838 -6.591 -16.754 1.00 91.44 436 THR A CA 1
ATOM 3419 C C . THR A 1 436 ? 30.361 -6.659 -17.150 1.00 91.44 436 THR A C 1
ATOM 3421 O O . THR A 1 436 ? 29.514 -6.226 -16.372 1.00 91.44 436 THR A O 1
ATOM 3424 N N . ILE A 1 437 ? 30.024 -7.277 -18.291 1.00 91.50 437 ILE A N 1
ATOM 3425 C CA . ILE A 1 437 ? 28.630 -7.482 -18.725 1.00 91.50 437 ILE A CA 1
ATOM 3426 C C . ILE A 1 437 ? 27.808 -8.191 -17.623 1.00 91.50 437 ILE A C 1
ATOM 3428 O O . ILE A 1 437 ? 28.261 -9.212 -17.087 1.00 91.50 437 ILE A O 1
ATOM 3432 N N . PRO A 1 438 ? 26.589 -7.730 -17.287 1.00 92.94 438 PRO A N 1
ATOM 3433 C CA . PRO A 1 438 ? 25.764 -8.355 -16.256 1.00 92.94 438 PRO A CA 1
ATOM 3434 C C . PRO A 1 438 ? 25.470 -9.839 -16.547 1.00 92.94 438 PRO A C 1
ATOM 3436 O O . PRO A 1 438 ? 25.168 -10.191 -17.691 1.00 92.94 438 PRO A O 1
ATOM 3439 N N . PRO A 1 439 ? 25.488 -10.744 -15.547 1.00 9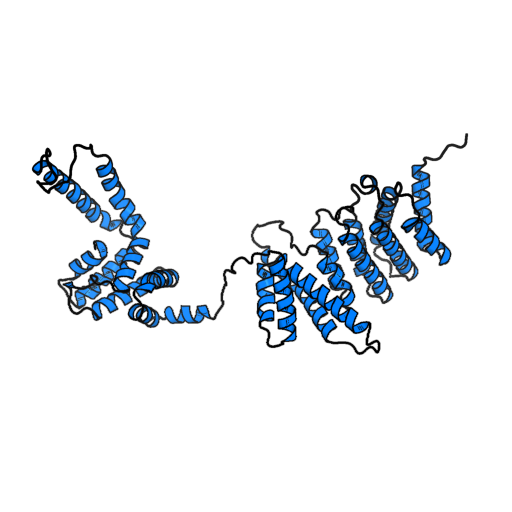0.81 439 PRO A N 1
ATOM 3440 C CA . PRO A 1 439 ? 25.355 -12.175 -15.821 1.00 90.81 439 PRO A CA 1
ATOM 3441 C C . PRO A 1 439 ? 23.988 -12.596 -16.383 1.00 90.81 439 PRO A C 1
ATOM 3443 O O . PRO A 1 439 ? 23.912 -13.627 -17.037 1.00 90.81 439 PRO A O 1
ATOM 3446 N N . MET A 1 440 ? 22.902 -11.853 -16.122 1.00 90.94 440 MET A N 1
ATOM 3447 C CA . MET A 1 440 ? 21.596 -12.113 -16.769 1.00 90.94 440 MET A CA 1
ATOM 3448 C C . MET A 1 440 ? 21.657 -11.803 -18.263 1.00 90.94 440 MET A C 1
ATOM 3450 O O . MET A 1 440 ? 21.180 -12.574 -19.085 1.00 90.94 440 MET A O 1
ATOM 3454 N N . PHE A 1 441 ? 22.312 -10.695 -18.601 1.00 91.25 441 PHE A N 1
ATOM 3455 C CA . PHE A 1 441 ? 22.479 -10.229 -19.968 1.00 91.25 441 PHE A CA 1
ATOM 3456 C C . PHE A 1 441 ? 23.296 -11.228 -20.794 1.00 91.25 441 PHE A C 1
ATOM 3458 O O . PHE A 1 441 ? 22.895 -11.603 -21.889 1.00 91.25 441 PHE A O 1
ATOM 3465 N N . ARG A 1 442 ? 24.396 -11.752 -20.230 1.00 93.00 442 ARG A N 1
ATOM 3466 C CA . ARG A 1 442 ? 25.195 -12.811 -20.877 1.00 93.00 442 ARG A CA 1
ATOM 3467 C C . ARG A 1 442 ? 24.398 -14.077 -21.140 1.00 93.00 442 ARG A C 1
ATOM 3469 O O . ARG A 1 442 ? 24.605 -14.713 -22.163 1.00 93.00 442 ARG A O 1
ATOM 3476 N N . GLU A 1 443 ? 23.541 -14.457 -20.200 1.00 95.06 443 GLU A N 1
ATOM 3477 C CA . GLU A 1 443 ? 22.727 -15.662 -20.312 1.00 95.06 443 GLU A CA 1
ATOM 3478 C C . GLU A 1 443 ? 21.696 -15.533 -21.439 1.00 95.06 443 GLU A C 1
ATOM 3480 O O . GLU A 1 443 ? 21.552 -16.455 -22.239 1.00 95.06 443 GLU A O 1
ATOM 3485 N N . VAL A 1 444 ? 21.046 -14.370 -21.552 1.00 95.44 444 VAL A N 1
ATOM 3486 C CA . VAL A 1 444 ? 20.142 -14.053 -22.667 1.00 95.44 444 VAL A CA 1
ATOM 3487 C C . VAL A 1 444 ? 20.902 -14.024 -23.994 1.00 95.44 444 VAL A C 1
ATOM 3489 O O . VAL A 1 444 ? 20.473 -14.672 -24.942 1.00 95.44 444 VAL A O 1
ATOM 3492 N N . CYS A 1 445 ? 22.071 -13.376 -24.062 1.00 94.44 445 CYS A N 1
ATOM 3493 C CA . CYS A 1 445 ? 22.904 -13.387 -25.268 1.00 94.44 445 CYS A CA 1
ATOM 3494 C C . CYS A 1 445 ? 23.322 -14.810 -25.669 1.00 94.44 445 CYS A C 1
ATOM 3496 O O . CYS A 1 445 ? 23.235 -15.177 -26.836 1.00 94.44 445 CYS A O 1
ATOM 3498 N N . ALA A 1 446 ? 23.759 -15.636 -24.716 1.00 95.62 446 ALA A N 1
ATOM 3499 C CA . ALA A 1 446 ? 24.132 -17.020 -24.994 1.00 95.62 446 ALA A CA 1
ATOM 3500 C C . ALA A 1 446 ? 22.948 -17.827 -25.551 1.00 95.62 446 ALA A C 1
ATOM 3502 O O . ALA A 1 446 ? 23.134 -18.622 -26.471 1.00 95.62 446 ALA A O 1
ATOM 3503 N N . HIS A 1 447 ? 21.741 -17.590 -25.027 1.00 97.06 447 HIS A N 1
ATOM 3504 C CA . HIS A 1 447 ? 20.515 -18.202 -25.536 1.00 97.06 447 HIS A CA 1
ATOM 3505 C C . HIS A 1 447 ? 20.182 -17.730 -26.952 1.00 97.06 447 HIS A C 1
ATOM 3507 O O . HIS A 1 447 ? 20.049 -18.570 -27.831 1.00 97.06 447 HIS A O 1
ATOM 3513 N N . ILE A 1 448 ? 20.160 -16.414 -27.205 1.00 95.50 448 ILE A N 1
ATOM 3514 C CA . ILE A 1 448 ? 19.937 -15.845 -28.547 1.00 95.50 448 ILE A CA 1
ATOM 3515 C C . ILE A 1 448 ? 20.918 -16.456 -29.551 1.00 95.50 448 ILE A C 1
ATOM 3517 O O . ILE A 1 448 ? 20.512 -16.937 -30.603 1.00 95.50 448 ILE A O 1
ATOM 3521 N N . ALA A 1 449 ? 22.211 -16.482 -29.217 1.00 95.38 449 ALA A N 1
ATOM 3522 C CA . ALA A 1 449 ? 23.239 -17.024 -30.097 1.00 95.38 449 ALA A CA 1
ATOM 3523 C C . ALA A 1 449 ? 23.002 -18.502 -30.426 1.00 95.38 449 ALA A C 1
ATOM 3525 O O . ALA A 1 449 ? 23.189 -18.905 -31.571 1.00 95.38 449 ALA A O 1
ATOM 3526 N N . LYS A 1 450 ? 22.594 -19.295 -29.428 1.00 96.56 450 LYS A N 1
ATOM 3527 C CA . LYS A 1 450 ? 22.293 -20.716 -29.593 1.00 96.56 450 LYS A CA 1
ATOM 3528 C C . LYS A 1 450 ? 21.043 -20.922 -30.452 1.00 96.56 450 LYS A C 1
ATOM 3530 O O . LYS A 1 450 ? 21.145 -21.598 -31.470 1.00 96.56 450 LYS A O 1
ATOM 3535 N N . SER A 1 451 ? 19.912 -20.318 -30.083 1.00 95.38 451 SER A N 1
ATOM 3536 C CA . SER A 1 451 ? 18.637 -20.482 -30.796 1.00 95.38 451 SER A CA 1
ATOM 3537 C C . SER A 1 451 ? 18.727 -19.998 -32.245 1.00 95.38 451 SER A C 1
ATOM 3539 O O . SER A 1 451 ? 18.253 -20.670 -33.155 1.00 95.38 451 SER A O 1
ATOM 3541 N N . VAL A 1 452 ? 19.408 -18.873 -32.493 1.00 94.75 452 VAL A N 1
ATOM 3542 C CA . VAL A 1 452 ? 19.624 -18.376 -33.859 1.00 94.75 452 VAL A CA 1
ATOM 3543 C C . VAL A 1 452 ? 20.552 -19.299 -34.638 1.00 94.75 452 VAL A C 1
ATOM 3545 O O . VAL A 1 452 ? 20.276 -19.567 -35.798 1.00 94.75 452 VAL A O 1
ATOM 3548 N N . GLN A 1 453 ? 21.620 -19.826 -34.034 1.00 94.25 453 GLN A N 1
ATOM 3549 C CA . GLN A 1 453 ? 22.547 -20.720 -34.736 1.00 94.25 453 GLN A CA 1
ATOM 3550 C C . GLN A 1 453 ? 21.883 -22.030 -35.197 1.00 94.25 453 GLN A C 1
ATOM 3552 O O . GLN A 1 453 ? 22.312 -22.599 -36.199 1.00 94.25 453 GLN A O 1
ATOM 3557 N N . GLU A 1 454 ? 20.857 -22.509 -34.489 1.00 93.12 454 GLU A N 1
ATOM 3558 C CA . GLU A 1 454 ? 20.105 -23.714 -34.865 1.00 93.12 454 GLU A CA 1
ATOM 3559 C C . GLU A 1 454 ? 19.264 -23.519 -36.142 1.00 93.12 454 GLU A C 1
ATOM 3561 O O . GLU A 1 454 ? 19.052 -24.482 -36.877 1.00 93.12 454 GLU A O 1
ATOM 3566 N N . ILE A 1 455 ? 18.836 -22.285 -36.439 1.00 92.94 455 ILE A N 1
ATOM 3567 C CA . ILE A 1 455 ? 17.963 -21.959 -37.583 1.00 92.94 455 ILE A CA 1
ATOM 3568 C C . ILE A 1 455 ? 18.740 -21.244 -38.702 1.00 92.94 455 ILE A C 1
ATOM 3570 O O . ILE A 1 455 ? 18.642 -21.618 -39.871 1.00 92.94 455 ILE A O 1
ATOM 3574 N N . TRP A 1 456 ? 19.561 -20.256 -38.343 1.00 93.88 456 TRP A N 1
ATOM 3575 C CA . TRP A 1 456 ? 20.410 -19.454 -39.229 1.00 93.88 456 TRP A CA 1
ATOM 3576 C C . TRP A 1 456 ? 21.871 -19.453 -38.727 1.00 93.88 456 TRP A C 1
ATOM 3578 O O . TRP A 1 456 ? 22.296 -18.527 -38.024 1.00 93.88 456 TRP A O 1
ATOM 3588 N N . PRO A 1 457 ? 22.679 -20.472 -39.091 1.00 89.62 457 PRO A N 1
ATOM 3589 C CA . PRO A 1 457 ? 24.024 -20.685 -38.540 1.00 89.62 457 PRO A CA 1
ATOM 3590 C C . PRO A 1 457 ? 24.986 -19.498 -38.682 1.00 89.62 457 PRO A C 1
ATOM 3592 O O . PRO A 1 457 ? 25.785 -19.234 -37.778 1.00 89.62 457 PRO A O 1
ATOM 3595 N N . GLU A 1 458 ? 24.880 -18.763 -39.789 1.00 91.19 458 GLU A N 1
ATOM 3596 C CA . GLU A 1 458 ? 25.755 -17.632 -40.122 1.00 91.19 458 GLU A CA 1
ATOM 3597 C C . GLU A 1 458 ? 25.325 -16.314 -39.451 1.00 91.19 458 GLU A C 1
ATOM 3599 O O . GLU A 1 458 ? 26.112 -15.372 -39.355 1.00 91.19 458 GLU A O 1
ATOM 3604 N N . SER A 1 459 ? 24.102 -16.241 -38.916 1.00 91.50 459 SER A N 1
ATOM 3605 C CA . SER A 1 459 ? 23.484 -14.971 -38.499 1.00 91.50 459 SER A CA 1
ATOM 3606 C C . SER A 1 459 ? 23.516 -14.731 -36.986 1.00 91.50 459 SER A C 1
ATOM 3608 O O . SER A 1 459 ? 23.072 -13.685 -36.510 1.00 91.50 459 SER A O 1
ATOM 3610 N N . LYS A 1 460 ? 24.102 -15.646 -36.199 1.00 90.06 460 LYS A N 1
ATOM 3611 C CA . LYS A 1 460 ? 24.143 -15.539 -34.725 1.00 90.06 460 LYS A CA 1
ATOM 3612 C C . LYS A 1 460 ? 24.789 -14.247 -34.216 1.00 90.06 460 LYS A C 1
ATOM 3614 O O . LYS A 1 460 ? 24.312 -13.655 -33.252 1.00 90.06 460 LYS A O 1
ATOM 3619 N N . PHE A 1 461 ? 25.862 -13.783 -34.861 1.00 90.38 461 PHE A N 1
ATOM 3620 C CA . PHE A 1 461 ? 26.547 -12.550 -34.460 1.00 90.38 461 PHE A CA 1
ATOM 3621 C C . PHE A 1 461 ? 25.763 -11.303 -34.872 1.00 90.38 461 PHE A C 1
ATOM 3623 O O . PHE A 1 461 ? 25.752 -10.325 -34.128 1.00 90.38 461 PHE A O 1
ATOM 3630 N N . ALA A 1 462 ? 25.065 -11.352 -36.010 1.00 90.75 462 ALA A N 1
ATOM 3631 C CA . ALA A 1 462 ? 24.192 -10.271 -36.451 1.00 90.75 462 ALA A CA 1
ATOM 3632 C C . ALA A 1 462 ? 22.998 -10.097 -35.497 1.00 90.75 462 ALA A C 1
ATOM 3634 O O . ALA A 1 462 ? 22.706 -8.974 -35.093 1.00 90.75 462 ALA A O 1
ATOM 3635 N N . ALA A 1 463 ? 22.377 -11.199 -35.061 1.00 90.38 463 ALA A N 1
ATOM 3636 C CA . ALA A 1 463 ? 21.284 -11.181 -34.087 1.00 90.38 463 ALA A CA 1
ATOM 3637 C C . ALA A 1 463 ? 21.726 -10.652 -32.712 1.00 90.38 463 ALA A C 1
ATOM 3639 O O . ALA A 1 463 ? 21.042 -9.829 -32.108 1.00 90.38 463 ALA A O 1
ATOM 3640 N N . LEU A 1 464 ? 22.904 -11.069 -32.232 1.00 91.56 464 LEU A N 1
ATOM 3641 C CA . LEU A 1 464 ? 23.501 -10.499 -31.021 1.00 91.56 464 LEU A CA 1
ATOM 3642 C C . LEU A 1 464 ? 23.775 -9.001 -31.167 1.00 91.56 464 LEU A C 1
ATOM 3644 O O . LEU A 1 464 ? 23.522 -8.241 -30.236 1.00 91.56 464 LEU A O 1
ATOM 3648 N N . GLY A 1 465 ? 24.276 -8.577 -32.329 1.00 89.88 465 GLY A N 1
ATOM 3649 C CA . GLY A 1 465 ? 24.479 -7.167 -32.640 1.00 89.88 465 GLY A CA 1
ATOM 3650 C C . GLY A 1 465 ? 23.174 -6.376 -32.570 1.00 89.88 465 GLY A C 1
ATOM 3651 O O . GLY A 1 465 ? 23.137 -5.328 -31.934 1.00 89.88 465 GLY A O 1
ATOM 3652 N N . ALA A 1 466 ? 22.100 -6.920 -33.146 1.00 88.38 466 ALA A N 1
ATOM 3653 C CA . ALA A 1 466 ? 20.769 -6.322 -33.109 1.00 88.38 466 ALA A CA 1
ATOM 3654 C C . ALA A 1 466 ? 20.191 -6.217 -31.689 1.00 88.38 466 ALA A C 1
ATOM 3656 O O . ALA A 1 466 ? 19.455 -5.288 -31.419 1.00 88.38 466 ALA A O 1
ATOM 3657 N N . PHE A 1 467 ? 20.523 -7.123 -30.768 1.00 89.69 467 PHE A N 1
ATOM 3658 C CA . PHE A 1 467 ? 20.065 -7.006 -29.378 1.00 89.69 467 PHE A CA 1
ATOM 3659 C C . PHE A 1 467 ? 20.931 -6.061 -28.525 1.00 89.69 467 PHE A C 1
ATOM 3661 O O . PHE A 1 467 ? 20.432 -5.416 -27.607 1.00 89.69 467 PHE A O 1
ATOM 3668 N N . ILE A 1 468 ? 22.245 -6.021 -28.769 1.00 89.44 468 ILE A N 1
ATOM 3669 C CA . ILE A 1 468 ? 23.191 -5.283 -27.916 1.00 89.44 468 ILE A CA 1
ATOM 3670 C C . ILE A 1 468 ? 23.317 -3.811 -28.330 1.00 89.44 468 ILE A C 1
ATOM 3672 O O . ILE A 1 468 ? 23.503 -2.960 -27.459 1.00 89.44 468 ILE A O 1
ATOM 3676 N N . PHE A 1 469 ? 23.289 -3.517 -29.634 1.00 88.75 469 PHE A N 1
ATOM 3677 C CA . PHE A 1 469 ? 23.635 -2.196 -30.173 1.00 88.75 469 PHE A CA 1
ATOM 3678 C C . PHE A 1 469 ? 22.458 -1.407 -30.749 1.00 88.75 469 PHE A C 1
ATOM 3680 O O . PHE A 1 469 ? 22.546 -0.179 -30.785 1.00 88.75 469 PHE A O 1
ATOM 3687 N N . LEU A 1 470 ? 21.421 -2.089 -31.240 1.00 82.81 470 LEU A N 1
ATOM 3688 C CA . LEU A 1 470 ? 20.202 -1.470 -31.767 1.00 82.81 470 LEU A CA 1
ATOM 3689 C C . LEU A 1 470 ? 19.165 -1.363 -30.643 1.00 82.81 470 LEU A C 1
ATOM 3691 O O . LEU A 1 470 ? 18.492 -0.309 -30.591 1.00 82.81 470 LEU A O 1
#

InterPro domains:
  IPR001936 Ras GTPase-activating domain [PS50018] (318-470)
  IPR008936 Rho GTPase activation protein [G3DSA:1.10.506.10] (294-375)
  IPR008936 Rho GTPase activation protein [G3DSA:1.10.506.10] (376-470)
  IPR008936 Rho GTPase activation protein [SSF48350] (295-470)
  IPR016024 Armadillo-type fold [SSF48371] (8-392)
  IPR039360 Ras GTPase-activating protein [PTHR10194] (285-470)